Protein AF-A0A1X7VJE7-F1 (afdb_monomer)

Radius of gyration: 85.19 Å; Cα contacts (8 Å, |Δi|>4): 48; chains: 1; bounding box: 161×95×276 Å

Mean predicted aligned error: 22.52 Å

pLDDT: mean 72.61, std 25.45, range [28.7, 98.56]

Sequence (414 aa):
MAECKDGSSAASTLEGFEVLNGPSSDNSKSFMKQMRDFEKTFKDLREENGELKSLMKSKEAIANELSTRLEGKERELERKDIQLKEKCEEMMKKDREIEQLRETIDQQDIQLRKTTLECLESSNLMNSKQRKIEELKETKELMEGEIIKVTKEKSELTSELVEAKYKIIELTEQISSLIIETLLLKMDDLKIEKEALETKYKEASSEKEKLKNEYEELHTTSKEWKTQYETAKELFGKMAITEKKDSGPKSPSREESSHHYYTPHAGIPEQNRKATKRSSDLASNHSTNDETTTNPSQGHGSGSQHGSGPQHGSEPRHGSEPRHGSGRQRKSSGEIPENVLIRGIDTEIQHYADEVRKMSRNPETAEVIFTEDNENDDRPYDPNLVCPKCGKQYRVGEIQKLRRHINEFCTGIR

Foldseek 3Di:
DDDDDDDDDDDDDPPDDDDDDDDDPVVVVVVVVVVVVVVVVVVVVVVVVVVVVVVVVVVVVVVVVVVVVVVVVVVVVVVVVVVVVVVVVVVVVVVVVVVVVVVVVVVVVVVVVVVVVVVVVVVVVVVVVVVVVVVVVVVVVVVVVVVVVVVVVVVVVVVVVVVVVVVVVVVVVVVVVVVVVVVVVVVVVVVVVVVVVVVVVVVVVVVVVVVVVVVVVVVVVVVVVVVVVVVVVVVVVVVDDDDDDDDDDDDDDDDDDDDDDDDDDDDDDDDDDDDDDDDDDDDDDDDDDDDDDDDDDDDDDDDDDDDDDDDDDDDDDDDDDDDDDDDDDDDDDDDDPVVVVVVVVVVVVVVVVVVVVVVPDDPPDDPPPPDPDDPPPPADWDPVLAQPQDRDTDGPPCNVVSVCCNPPPRPRDD

Organism: Amphimedon queenslandica (NCBI:txid400682)

Solvent-accessible surface area (backbone atoms only — not comparable to full-atom values): 26383 Å² total; per-residue (Å²): 142,80,89,86,77,90,84,80,88,80,92,79,84,86,76,86,84,80,92,75,79,79,86,54,83,68,59,53,58,52,52,60,46,53,51,50,54,48,52,47,52,56,48,51,54,52,49,52,51,52,49,51,53,51,51,48,53,51,51,49,52,52,50,53,53,52,48,57,52,45,58,51,49,51,57,50,50,51,55,50,51,52,55,48,50,54,51,51,54,53,47,60,49,50,54,52,53,51,49,56,50,49,55,51,50,54,54,49,52,53,51,52,54,50,54,51,49,56,51,51,54,52,49,53,52,49,54,53,50,52,52,53,51,49,57,54,47,55,53,46,56,50,52,55,51,50,50,54,50,55,53,48,53,52,53,52,55,52,49,52,53,51,53,53,50,53,53,51,50,54,52,51,52,54,52,52,52,52,51,53,52,54,51,51,55,52,50,52,54,52,48,52,52,48,54,58,48,53,50,53,49,53,51,53,52,51,52,51,51,49,54,49,50,53,49,51,52,53,50,50,53,48,48,48,50,50,50,52,47,52,51,51,49,52,52,46,55,71,75,49,75,84,83,80,85,88,84,86,87,88,87,85,83,90,80,86,90,78,88,79,90,87,85,86,86,90,85,90,89,82,84,88,78,90,86,87,83,88,86,90,85,87,81,87,83,87,81,90,86,85,88,81,90,86,88,90,84,89,80,89,78,90,81,86,85,90,87,84,87,84,90,86,84,82,86,85,89,85,85,84,82,84,85,79,85,76,93,75,83,93,71,77,94,72,89,76,62,65,78,60,57,54,55,51,50,55,53,49,53,50,48,54,53,49,49,52,54,57,71,69,55,62,89,83,69,72,83,78,78,76,73,81,89,64,94,84,65,84,61,60,71,32,91,84,44,48,40,90,60,51,65,54,72,34,38,69,86,38,64,64,58,53,52,49,33,68,75,76,67,58,83,60,63,120

Secondary structure (DSSP, 8-state):
------------------------HHHHHHHHHHHHHHHHHHHHHHHHHHHHHHHHHHHHHHHHHHHHHHHHHHHHHHHHHHHHHHHHHHHHHHHHHHHHHHHHHHHHHHHHHHHHHHHHHHHHHHHHHHHHHHHHHHHHHHHHHHHHHHHHHHHHHHHHHHHHHHHHHHHHHHHHHHHHHHHHHHHHHHHHHHHHHHHHHHHHHHHHHHHHHHHHHHHHHHHHHHHHHHHHHHHHHHHS-S--------------------------------------------------------------------------------------------PPPHHHHHHHHHHHHHHHHHHHHHHT--TT-------S--S---PPEEEEEE-TTT--EEETTTHHHHHHIIIII-----

Structure (mmCIF, N/CA/C/O backbone):
data_AF-A0A1X7VJE7-F1
#
_entry.id   AF-A0A1X7VJE7-F1
#
loop_
_atom_site.group_PDB
_atom_site.id
_atom_site.type_symbol
_atom_site.label_atom_id
_atom_site.label_alt_id
_atom_site.label_comp_id
_atom_site.label_asym_id
_atom_site.label_entity_id
_atom_site.label_seq_id
_atom_site.pdbx_PDB_ins_code
_atom_site.Cartn_x
_atom_site.Cartn_y
_atom_site.Cartn_z
_atom_site.occupancy
_atom_site.B_iso_or_equiv
_atom_site.auth_seq_id
_atom_site.auth_comp_id
_atom_site.auth_asym_id
_atom_site.auth_atom_id
_atom_site.pdbx_PDB_model_num
ATOM 1 N N . MET A 1 1 ? 67.843 -3.110 -65.429 1.00 41.50 1 MET A N 1
ATOM 2 C CA . MET A 1 1 ? 69.098 -3.139 -66.208 1.00 41.50 1 MET A CA 1
ATOM 3 C C . MET A 1 1 ? 69.439 -4.592 -66.473 1.00 41.50 1 MET A C 1
ATOM 5 O O . MET A 1 1 ? 69.640 -5.322 -65.515 1.00 41.50 1 MET A O 1
ATOM 9 N N . ALA A 1 2 ? 69.432 -5.010 -67.735 1.00 40.59 2 ALA A N 1
ATOM 10 C CA . ALA A 1 2 ? 69.910 -6.318 -68.167 1.00 40.59 2 ALA A CA 1
ATOM 11 C C . ALA A 1 2 ? 70.838 -6.076 -69.361 1.00 40.59 2 ALA A C 1
ATOM 13 O O . ALA A 1 2 ? 70.482 -5.316 -70.262 1.00 40.59 2 ALA A O 1
ATOM 14 N N . GLU A 1 3 ? 72.037 -6.648 -69.323 1.00 44.53 3 GLU A N 1
ATOM 15 C CA . GLU A 1 3 ? 72.995 -6.550 -70.421 1.00 44.53 3 GLU A CA 1
ATOM 16 C C . GLU A 1 3 ? 72.522 -7.426 -71.587 1.00 44.53 3 GLU A C 1
ATOM 18 O O . GLU A 1 3 ? 72.357 -8.633 -71.420 1.00 44.53 3 GLU A O 1
ATOM 23 N N . CYS A 1 4 ? 72.358 -6.844 -72.776 1.00 39.88 4 CYS A N 1
ATOM 24 C CA . CYS A 1 4 ? 72.288 -7.618 -74.014 1.00 39.88 4 CYS A CA 1
ATOM 25 C C . CYS A 1 4 ? 73.658 -7.577 -74.693 1.00 39.88 4 CYS A C 1
ATOM 27 O O . CYS A 1 4 ? 74.046 -6.560 -75.270 1.00 39.88 4 CYS A O 1
ATOM 29 N N . LYS A 1 5 ? 74.381 -8.693 -74.598 1.00 44.84 5 LYS A N 1
ATOM 30 C CA . LYS A 1 5 ? 75.552 -9.004 -75.422 1.00 44.84 5 LYS A CA 1
ATOM 31 C C . LYS A 1 5 ? 75.137 -9.818 -76.658 1.00 44.84 5 LYS A C 1
ATOM 33 O O . LYS A 1 5 ? 74.079 -10.439 -76.665 1.00 44.84 5 LYS A O 1
ATOM 38 N N . ASP A 1 6 ? 76.066 -9.858 -77.613 1.00 38.97 6 ASP A N 1
ATOM 39 C CA . ASP A 1 6 ? 76.269 -10.880 -78.655 1.00 38.97 6 ASP A CA 1
ATOM 40 C C . ASP A 1 6 ? 75.430 -10.866 -79.955 1.00 38.97 6 ASP A C 1
ATOM 42 O O . ASP A 1 6 ? 74.244 -10.551 -79.985 1.00 38.97 6 ASP A O 1
ATOM 46 N N . GLY A 1 7 ? 76.116 -11.247 -81.051 1.00 40.19 7 GLY A N 1
ATOM 47 C CA . GLY A 1 7 ? 75.630 -11.309 -82.445 1.00 40.19 7 GLY A CA 1
ATOM 48 C C . GLY A 1 7 ? 76.268 -10.239 -83.352 1.00 40.19 7 GLY A C 1
ATOM 49 O O . GLY A 1 7 ? 75.664 -9.197 -83.562 1.00 40.19 7 GLY A O 1
ATOM 50 N N . SER A 1 8 ? 77.523 -10.314 -83.821 1.00 41.41 8 SER A N 1
ATOM 51 C CA . SER A 1 8 ? 78.321 -11.415 -84.410 1.00 41.41 8 SER A CA 1
ATOM 52 C C . SER A 1 8 ? 77.947 -11.789 -85.860 1.00 41.41 8 SER A C 1
ATOM 54 O O . SER A 1 8 ? 76.781 -12.043 -86.143 1.00 41.41 8 SER A O 1
ATOM 56 N N . SER A 1 9 ? 78.976 -11.901 -86.723 1.00 39.69 9 SER A N 1
ATOM 57 C CA . SER A 1 9 ? 78.961 -12.280 -88.162 1.00 39.69 9 SER A CA 1
ATOM 58 C C . SER A 1 9 ? 78.301 -11.275 -89.136 1.00 39.69 9 SER A C 1
ATOM 60 O O . SER A 1 9 ? 77.314 -10.640 -88.795 1.00 39.69 9 SER A O 1
ATOM 62 N N . ALA A 1 10 ? 78.761 -11.056 -90.377 1.00 39.91 10 ALA A N 1
ATOM 63 C CA . ALA A 1 10 ? 79.901 -11.577 -91.155 1.00 39.91 10 ALA A CA 1
ATOM 64 C C . ALA A 1 10 ? 80.463 -10.429 -92.039 1.00 39.91 10 ALA A C 1
ATOM 66 O O . ALA A 1 10 ? 79.707 -9.598 -92.529 1.00 39.91 10 ALA A O 1
ATOM 67 N N . ALA A 1 11 ? 81.777 -10.211 -92.117 1.00 36.31 11 ALA A N 1
ATOM 68 C CA . ALA A 1 11 ? 82.675 -10.723 -93.163 1.00 36.31 11 ALA A CA 1
ATOM 69 C C . ALA A 1 11 ? 82.199 -10.558 -94.626 1.00 36.31 11 ALA A C 1
ATOM 71 O O . ALA A 1 11 ? 81.349 -11.307 -95.101 1.00 36.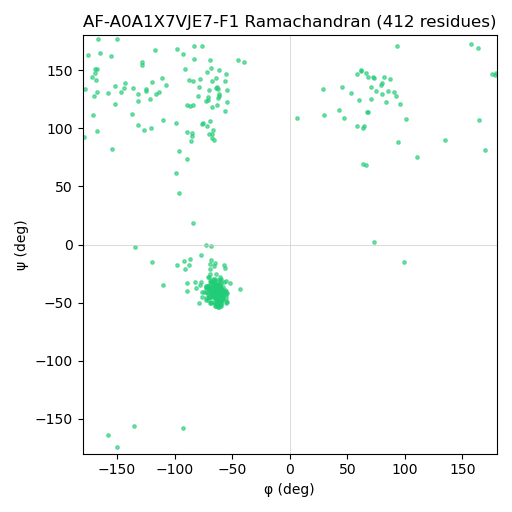31 11 ALA A O 1
ATOM 72 N N . SER A 1 12 ? 82.864 -9.659 -95.363 1.00 43.81 12 SER A N 1
ATOM 73 C CA . SER A 1 12 ? 83.202 -9.822 -96.790 1.00 43.81 12 SER A CA 1
ATOM 74 C C . SER A 1 12 ? 84.214 -8.757 -97.224 1.00 43.81 12 SER A C 1
ATOM 76 O O . SER A 1 12 ? 83.863 -7.618 -97.526 1.00 43.81 12 SER A O 1
ATOM 78 N N . THR A 1 13 ? 85.489 -9.139 -97.240 1.00 42.88 13 THR A N 1
ATOM 79 C CA . THR A 1 13 ? 86.554 -8.432 -97.957 1.00 42.88 13 THR A CA 1
ATOM 80 C C . THR A 1 13 ? 86.240 -8.488 -99.451 1.00 42.88 13 THR A C 1
ATOM 82 O O . THR A 1 13 ? 86.160 -9.580 -100.008 1.00 42.88 13 THR A O 1
ATOM 85 N N . LEU A 1 14 ? 86.073 -7.340 -100.113 1.00 39.81 14 LEU A N 1
ATOM 86 C CA . LEU A 1 14 ? 85.922 -7.298 -101.570 1.00 39.81 14 LEU A CA 1
ATOM 87 C C . LEU A 1 14 ? 87.302 -7.174 -102.236 1.00 39.81 14 LEU A C 1
ATOM 89 O O . LEU A 1 14 ? 87.691 -6.110 -102.715 1.00 39.81 14 LEU A O 1
ATOM 93 N N . GLU A 1 15 ? 88.057 -8.271 -102.225 1.00 42.62 15 GLU A N 1
ATOM 94 C CA . GLU A 1 15 ? 89.172 -8.450 -103.158 1.00 42.62 15 GLU A CA 1
ATOM 95 C C . GLU A 1 15 ? 88.628 -8.707 -104.573 1.00 42.62 15 GLU A C 1
ATOM 97 O O . GLU A 1 15 ? 87.584 -9.334 -104.740 1.00 42.62 15 GLU A O 1
ATOM 102 N N . GLY A 1 16 ? 89.367 -8.264 -105.594 1.00 45.41 16 GLY A N 1
ATOM 103 C CA . GLY A 1 16 ? 89.101 -8.621 -106.989 1.00 45.41 16 GLY A CA 1
ATOM 104 C C . GLY A 1 16 ? 88.238 -7.627 -107.770 1.00 45.41 16 GLY A C 1
ATOM 105 O O . GLY A 1 16 ? 87.036 -7.812 -107.937 1.00 45.41 16 GLY A O 1
ATOM 106 N N . PHE A 1 17 ? 88.892 -6.639 -108.385 1.00 36.91 17 PHE A N 1
ATOM 107 C CA . PHE A 1 17 ? 88.433 -6.125 -109.676 1.00 36.91 17 PHE A CA 1
ATOM 108 C C . PHE A 1 17 ? 89.601 -6.174 -110.661 1.00 36.91 17 PHE A C 1
ATOM 110 O O . PHE A 1 17 ? 90.509 -5.344 -110.625 1.00 36.91 17 PHE A O 1
ATOM 117 N N . GLU A 1 18 ? 89.616 -7.220 -111.487 1.00 44.72 18 GLU A N 1
ATOM 118 C CA . GLU A 1 18 ? 90.667 -7.450 -112.473 1.00 44.72 18 GLU A CA 1
ATOM 119 C C . GLU A 1 18 ? 90.636 -6.394 -113.583 1.00 44.72 18 GLU A C 1
ATOM 121 O O . GLU A 1 18 ? 89.583 -5.997 -114.088 1.00 44.72 18 GLU A O 1
ATOM 126 N N . VAL A 1 19 ? 91.825 -5.970 -114.008 1.00 47.19 19 VAL A N 1
ATOM 127 C CA . VAL A 1 19 ? 92.002 -5.114 -115.182 1.00 47.19 19 VAL A CA 1
ATOM 128 C C . VAL A 1 19 ? 91.812 -5.965 -116.438 1.00 47.19 19 VAL A C 1
ATOM 130 O O . VAL A 1 19 ? 92.712 -6.707 -116.827 1.00 47.19 19 VAL A O 1
ATOM 133 N N . LEU A 1 20 ? 90.662 -5.831 -117.105 1.00 41.66 20 LEU A N 1
ATOM 134 C CA . LEU A 1 20 ? 90.395 -6.482 -118.392 1.00 41.66 20 LEU A CA 1
ATOM 135 C C . LEU A 1 20 ? 90.087 -5.474 -119.509 1.00 41.66 20 LEU A C 1
ATOM 137 O O . LEU A 1 20 ? 88.980 -4.966 -119.650 1.00 41.66 20 LEU A O 1
ATOM 141 N N . ASN A 1 21 ? 91.125 -5.234 -120.313 1.00 41.53 21 ASN A N 1
ATOM 142 C CA . ASN A 1 21 ? 91.129 -5.009 -121.762 1.00 41.53 21 ASN A CA 1
ATOM 143 C C . ASN A 1 21 ? 89.899 -4.360 -122.439 1.00 41.53 21 ASN A C 1
ATOM 145 O O . ASN A 1 21 ? 88.896 -5.016 -122.699 1.00 41.53 21 ASN A O 1
ATOM 149 N N . GLY A 1 22 ? 90.107 -3.128 -122.925 1.00 38.72 22 GLY A N 1
ATOM 150 C CA . GLY A 1 22 ? 89.703 -2.675 -124.269 1.00 38.72 22 GLY A CA 1
ATOM 151 C C . GLY A 1 22 ? 88.212 -2.750 -124.651 1.00 38.72 22 GLY A C 1
ATOM 152 O O . GLY A 1 22 ? 87.744 -3.805 -125.081 1.00 38.72 22 GLY A O 1
ATOM 153 N N . PRO A 1 23 ? 87.462 -1.630 -124.636 1.00 41.34 23 PRO A N 1
ATOM 154 C CA . PRO A 1 23 ? 86.051 -1.643 -125.008 1.00 41.34 23 PRO A CA 1
ATOM 155 C C . PRO A 1 23 ? 85.851 -1.842 -126.519 1.00 41.34 23 PRO A C 1
ATOM 157 O O . PRO A 1 23 ? 85.924 -0.902 -127.310 1.00 41.34 23 PRO A O 1
ATOM 160 N N . SER A 1 24 ? 85.493 -3.067 -126.906 1.00 47.44 24 SER A N 1
ATOM 161 C CA . SER A 1 24 ? 84.723 -3.301 -128.131 1.00 47.44 24 SER A CA 1
ATOM 162 C C . SER A 1 24 ? 83.335 -2.651 -128.008 1.00 47.44 24 SER A C 1
ATOM 164 O O . SER A 1 24 ? 82.727 -2.654 -126.932 1.00 47.44 24 SER A O 1
ATOM 166 N N . SER A 1 25 ? 82.846 -2.098 -129.123 1.00 51.94 25 SER A N 1
ATOM 167 C CA . SER A 1 25 ? 81.681 -1.200 -129.254 1.00 51.94 25 SER A CA 1
ATOM 168 C C . SER A 1 25 ? 80.432 -1.597 -128.445 1.00 51.94 25 SER A C 1
ATOM 170 O O . SER A 1 25 ? 79.762 -0.736 -127.869 1.00 51.94 25 SER A O 1
ATOM 172 N N . ASP A 1 26 ? 80.121 -2.893 -128.350 1.00 54.31 26 ASP A N 1
ATOM 173 C CA . ASP A 1 26 ? 78.870 -3.358 -127.740 1.00 54.31 26 ASP A CA 1
ATOM 174 C C . ASP A 1 26 ? 78.954 -3.647 -126.230 1.00 54.31 26 ASP A C 1
ATOM 176 O O . ASP A 1 26 ? 77.937 -3.535 -125.539 1.00 54.31 26 ASP A O 1
ATOM 180 N N . ASN A 1 27 ? 80.147 -3.875 -125.663 1.00 54.88 27 ASN A N 1
ATOM 181 C CA . ASN A 1 27 ? 80.302 -4.028 -124.205 1.00 54.88 27 ASN A CA 1
ATOM 182 C C . ASN A 1 27 ? 80.054 -2.708 -123.456 1.00 54.88 27 ASN A C 1
ATOM 184 O O . ASN A 1 27 ? 79.511 -2.716 -122.350 1.00 54.88 27 ASN A O 1
ATOM 188 N N . SER A 1 28 ? 80.371 -1.569 -124.081 1.00 58.84 28 SER A N 1
ATOM 189 C CA . SER A 1 28 ? 80.120 -0.236 -123.513 1.00 58.84 28 SER A CA 1
ATOM 190 C C . SER A 1 28 ? 78.627 0.008 -123.238 1.00 58.84 28 SER A C 1
ATOM 192 O O . SER A 1 28 ? 78.263 0.557 -122.199 1.00 58.84 28 SER A O 1
ATOM 194 N N . LYS A 1 29 ? 77.728 -0.486 -124.104 1.00 64.44 29 LYS A N 1
ATOM 195 C CA . LYS A 1 29 ? 76.270 -0.376 -123.901 1.00 64.44 29 LYS A CA 1
ATOM 196 C C . LYS A 1 29 ? 75.786 -1.196 -122.702 1.00 64.44 29 LYS A C 1
ATOM 198 O O . LYS A 1 29 ? 74.908 -0.729 -121.978 1.00 64.44 29 LYS A O 1
ATOM 203 N N . SER A 1 30 ? 76.360 -2.384 -122.488 1.00 72.38 30 SER A N 1
ATOM 204 C CA . SER A 1 30 ? 76.055 -3.239 -121.333 1.00 72.38 30 SER A CA 1
ATOM 205 C C . SER A 1 30 ? 76.516 -2.582 -120.030 1.00 72.38 30 SER A C 1
ATOM 207 O O . SER A 1 30 ? 75.711 -2.382 -119.122 1.00 72.38 30 SER A O 1
ATOM 209 N N . PHE A 1 31 ? 77.767 -2.115 -119.987 1.00 73.50 31 PHE A N 1
ATOM 210 C CA . PHE A 1 31 ? 78.325 -1.394 -118.840 1.00 73.50 31 PHE A CA 1
ATOM 211 C C . PHE A 1 31 ? 77.532 -0.117 -118.512 1.00 73.50 31 PHE A C 1
ATOM 213 O O . PHE A 1 31 ? 77.138 0.096 -117.370 1.00 73.50 31 PHE A O 1
ATOM 220 N N . MET A 1 32 ? 77.185 0.696 -119.516 1.00 76.25 32 MET A N 1
ATOM 221 C CA . MET A 1 32 ? 76.358 1.898 -119.328 1.00 76.25 32 MET A CA 1
ATOM 222 C C . MET A 1 32 ? 74.894 1.592 -118.975 1.00 76.25 32 MET A C 1
ATOM 224 O O . MET A 1 32 ? 74.175 2.483 -118.520 1.00 76.25 32 MET A O 1
ATOM 228 N N . LYS A 1 33 ? 74.403 0.368 -119.196 1.00 79.69 33 LYS A N 1
ATOM 229 C CA . LYS A 1 33 ? 73.119 -0.083 -118.644 1.00 79.69 33 LYS A CA 1
ATOM 230 C C . LYS A 1 33 ? 73.293 -0.465 -117.173 1.00 79.69 33 LYS A C 1
ATOM 232 O O . LYS A 1 33 ? 72.598 0.096 -116.338 1.00 79.69 33 LYS A O 1
ATOM 237 N N . GLN A 1 34 ? 74.282 -1.300 -116.860 1.00 80.00 34 GLN A N 1
ATOM 238 C CA . GLN A 1 34 ? 74.600 -1.727 -115.497 1.00 80.00 34 GLN A CA 1
ATOM 239 C C . GLN A 1 34 ? 74.885 -0.539 -114.562 1.00 80.00 34 GLN A C 1
ATOM 241 O O . GLN A 1 34 ? 74.380 -0.515 -113.447 1.00 80.00 34 GLN A O 1
ATOM 246 N N . MET A 1 35 ? 75.610 0.485 -115.024 1.00 81.19 35 MET A N 1
ATOM 247 C CA . MET A 1 35 ? 75.842 1.722 -114.267 1.00 81.19 35 MET A CA 1
ATOM 248 C C . MET A 1 35 ? 74.557 2.516 -114.006 1.00 81.19 35 MET A C 1
ATOM 250 O O . MET A 1 35 ? 74.411 3.065 -112.921 1.00 81.19 35 MET A O 1
ATOM 254 N N . ARG A 1 36 ? 73.603 2.549 -114.949 1.00 82.94 36 ARG A N 1
ATOM 255 C CA . ARG A 1 36 ? 72.288 3.186 -114.737 1.00 82.94 36 ARG A CA 1
ATOM 256 C C . ARG A 1 36 ? 71.390 2.370 -113.812 1.00 82.94 36 ARG A C 1
ATOM 258 O O . ARG A 1 36 ? 70.670 2.954 -113.010 1.00 82.94 36 ARG A O 1
ATOM 265 N N . ASP A 1 37 ? 71.457 1.044 -113.892 1.00 81.94 37 ASP A N 1
ATOM 266 C CA . ASP A 1 37 ? 70.747 0.149 -112.978 1.00 81.94 37 ASP A CA 1
ATOM 267 C C . ASP A 1 37 ? 71.321 0.277 -111.547 1.00 81.94 37 ASP A C 1
ATOM 269 O O . ASP A 1 37 ? 70.551 0.381 -110.595 1.00 81.94 37 ASP A O 1
ATOM 273 N N . PHE A 1 38 ? 72.648 0.396 -111.386 1.00 85.06 38 PHE A N 1
ATOM 274 C CA . PHE A 1 38 ? 73.303 0.731 -110.110 1.00 85.06 38 PHE A CA 1
ATOM 275 C C . PHE A 1 38 ? 72.950 2.134 -109.603 1.00 85.06 38 PHE A C 1
ATOM 277 O O . PHE A 1 38 ? 72.642 2.305 -108.429 1.00 85.06 38 PHE A O 1
ATOM 284 N N . GLU A 1 39 ? 72.993 3.156 -110.457 1.00 84.38 39 GLU A N 1
ATOM 285 C CA . GLU A 1 39 ? 72.634 4.527 -110.075 1.00 84.38 39 GLU A CA 1
ATOM 286 C C . GLU A 1 39 ? 71.170 4.607 -109.620 1.00 84.38 39 GLU A C 1
ATOM 288 O O . GLU A 1 39 ? 70.861 5.284 -108.636 1.00 84.38 39 GLU A O 1
ATOM 293 N N . LYS A 1 40 ? 70.285 3.843 -110.273 1.00 89.56 40 LYS A N 1
ATOM 294 C CA . LYS A 1 40 ? 68.903 3.664 -109.839 1.00 89.56 40 LYS A CA 1
ATOM 295 C C . LYS A 1 40 ? 68.830 2.986 -108.468 1.00 89.56 40 LYS A C 1
ATOM 297 O O . LYS A 1 40 ? 68.240 3.573 -107.571 1.00 89.56 40 LYS A O 1
ATOM 302 N N . THR A 1 41 ? 69.468 1.832 -108.248 1.00 87.56 41 THR A N 1
ATOM 303 C CA . THR A 1 41 ? 69.413 1.167 -106.928 1.00 87.56 41 THR A CA 1
ATOM 304 C C . THR A 1 41 ? 70.031 2.011 -105.811 1.00 87.56 41 THR A C 1
ATOM 306 O O . THR A 1 41 ? 69.502 2.024 -104.706 1.00 87.56 41 THR A O 1
ATOM 309 N N . PHE A 1 42 ? 71.083 2.792 -106.078 1.00 87.06 42 PHE A N 1
ATOM 310 C CA . PHE A 1 42 ? 71.628 3.760 -105.115 1.00 87.06 42 PHE A CA 1
ATOM 311 C C . PHE A 1 42 ? 70.674 4.919 -104.806 1.00 87.06 42 PHE A C 1
ATOM 313 O O . PHE A 1 42 ? 70.705 5.458 -103.695 1.00 87.06 42 PHE A O 1
ATOM 320 N N . LYS A 1 43 ? 69.855 5.334 -105.777 1.00 88.12 43 LYS A N 1
ATOM 321 C CA . LYS A 1 43 ? 68.817 6.347 -105.578 1.00 88.12 43 LYS A CA 1
ATOM 322 C C . LYS A 1 43 ? 67.656 5.776 -104.765 1.00 88.12 43 LYS A C 1
ATOM 324 O O . LYS A 1 43 ? 67.296 6.387 -103.762 1.00 88.12 43 LYS A O 1
ATOM 329 N N . ASP A 1 44 ? 67.170 4.596 -105.138 1.00 89.31 44 ASP A N 1
ATOM 330 C CA . ASP A 1 44 ? 66.092 3.878 -104.455 1.00 89.31 44 ASP A CA 1
ATOM 331 C C . ASP A 1 44 ? 66.494 3.599 -102.983 1.00 89.31 44 ASP A C 1
ATOM 333 O O . ASP A 1 44 ? 65.795 4.016 -102.064 1.00 89.31 44 ASP A O 1
ATOM 337 N N . LEU A 1 45 ? 67.704 3.078 -102.722 1.00 89.81 45 LEU A N 1
ATOM 338 C CA . LEU A 1 45 ? 68.253 2.891 -101.361 1.00 89.81 45 LEU A CA 1
ATOM 339 C C . LEU A 1 45 ? 68.408 4.201 -100.563 1.00 89.81 45 LEU A C 1
ATOM 341 O O . LEU A 1 45 ? 68.337 4.202 -99.331 1.00 89.81 45 LEU A O 1
ATOM 345 N N . ARG A 1 46 ? 68.667 5.334 -101.230 1.00 87.31 46 ARG A N 1
ATOM 346 C CA . ARG A 1 46 ? 68.739 6.649 -100.566 1.00 87.31 46 ARG A CA 1
ATOM 347 C C . ARG A 1 46 ? 67.347 7.130 -100.157 1.00 87.31 46 ARG A C 1
ATOM 349 O O . ARG A 1 46 ? 67.221 7.743 -99.096 1.00 87.31 46 ARG A O 1
ATOM 356 N N . GLU A 1 47 ? 66.343 6.859 -100.983 1.00 90.81 47 GLU A N 1
ATOM 357 C CA . GLU A 1 47 ? 64.935 7.162 -100.733 1.00 90.81 47 GLU A CA 1
ATOM 358 C C . GLU A 1 47 ? 64.393 6.283 -99.595 1.00 90.81 47 GLU A C 1
ATOM 360 O O . GLU A 1 47 ? 63.961 6.829 -98.580 1.00 90.81 47 GLU A O 1
ATOM 365 N N . GLU A 1 48 ? 64.605 4.962 -99.649 1.00 90.31 48 GLU A N 1
ATOM 366 C CA . GLU A 1 48 ? 64.305 4.012 -98.562 1.00 90.31 48 GLU A CA 1
ATOM 367 C C . GLU A 1 48 ? 64.973 4.406 -97.231 1.00 90.31 48 GLU A C 1
ATOM 369 O O . GLU A 1 48 ? 64.352 4.362 -96.172 1.00 90.31 48 GLU A O 1
ATOM 374 N N . ASN A 1 49 ? 66.233 4.859 -97.241 1.00 91.38 49 ASN A N 1
ATOM 375 C CA . ASN A 1 49 ? 66.911 5.358 -96.034 1.00 91.38 49 ASN A CA 1
ATOM 376 C C . ASN A 1 49 ? 66.285 6.676 -95.516 1.00 91.38 49 ASN A C 1
ATOM 378 O O . ASN A 1 49 ? 66.253 6.933 -94.309 1.00 91.38 49 ASN A O 1
ATOM 382 N N . GLY A 1 50 ? 65.745 7.511 -96.408 1.00 93.12 50 GLY A N 1
ATOM 383 C CA . GLY A 1 50 ? 64.938 8.682 -96.053 1.00 93.12 50 GLY A CA 1
ATOM 384 C C . GLY A 1 50 ? 63.608 8.302 -95.393 1.00 93.12 50 GLY A C 1
ATOM 385 O O . GLY A 1 50 ? 63.247 8.869 -94.354 1.00 93.12 50 GLY A O 1
ATOM 386 N N . GLU A 1 51 ? 62.918 7.299 -95.936 1.00 94.06 51 GLU A N 1
ATOM 387 C CA . GLU A 1 51 ? 61.699 6.727 -95.356 1.00 94.06 51 GLU A CA 1
ATOM 388 C C . GLU A 1 51 ? 61.975 6.076 -93.998 1.00 94.06 51 GLU A C 1
ATOM 390 O O . GLU A 1 51 ? 61.295 6.391 -93.024 1.00 94.06 51 GLU A O 1
ATOM 395 N N . LEU A 1 52 ? 63.025 5.258 -93.876 1.00 93.50 52 LEU A N 1
ATOM 396 C CA . LEU A 1 52 ? 63.433 4.616 -92.622 1.00 93.50 52 LEU A CA 1
ATOM 397 C C . LEU A 1 52 ? 63.773 5.635 -91.529 1.00 93.50 52 LEU A C 1
ATOM 399 O O . LEU A 1 52 ? 63.373 5.451 -90.380 1.00 93.50 52 LEU A O 1
ATOM 403 N N . LYS A 1 53 ? 64.447 6.744 -91.863 1.00 93.31 53 LYS A N 1
ATOM 404 C CA . LYS A 1 53 ? 64.682 7.855 -90.920 1.00 93.31 53 LYS A CA 1
ATOM 405 C C . LYS A 1 53 ? 63.387 8.552 -90.505 1.00 93.31 53 LYS A C 1
ATOM 407 O O . LYS A 1 53 ? 63.254 8.952 -89.350 1.00 93.31 53 LYS A O 1
ATOM 412 N N . SER A 1 54 ? 62.435 8.690 -91.422 1.00 94.25 54 SER A N 1
ATOM 413 C CA . SER A 1 54 ? 61.125 9.290 -91.141 1.00 94.25 54 SER A CA 1
ATOM 414 C C . SER A 1 54 ? 60.268 8.372 -90.259 1.00 94.25 54 SER A C 1
ATOM 416 O O . SER A 1 54 ? 59.685 8.821 -89.273 1.00 94.25 54 SER A O 1
ATOM 418 N N . LEU A 1 55 ? 60.287 7.065 -90.534 1.00 95.00 55 LEU A N 1
ATOM 419 C CA . LEU A 1 55 ? 59.659 6.018 -89.733 1.00 95.00 55 LEU A CA 1
ATOM 420 C C . LEU A 1 55 ? 60.285 5.912 -88.336 1.00 95.00 55 LEU A C 1
ATOM 422 O O . LEU A 1 55 ? 59.561 5.753 -87.357 1.00 95.00 55 LEU A O 1
ATOM 426 N N . MET A 1 56 ? 61.612 6.026 -88.225 1.00 94.94 56 MET A N 1
ATOM 427 C CA . MET A 1 56 ? 62.326 6.042 -86.944 1.00 94.94 56 MET A CA 1
ATOM 428 C C . MET A 1 56 ? 61.870 7.222 -86.078 1.00 94.94 56 MET A C 1
ATOM 430 O O . MET A 1 56 ? 61.444 7.002 -84.949 1.00 94.94 56 MET A O 1
ATOM 434 N N . LYS A 1 57 ? 61.843 8.443 -86.634 1.00 95.06 57 LYS A N 1
ATOM 435 C CA . LYS A 1 57 ? 61.320 9.638 -85.945 1.00 95.06 57 LYS A CA 1
ATOM 436 C C . LYS A 1 57 ? 59.847 9.503 -85.553 1.00 95.06 57 LYS A C 1
ATOM 438 O O . LYS A 1 57 ? 59.460 9.931 -84.473 1.00 95.06 57 LYS A O 1
ATOM 443 N N . SER A 1 58 ? 59.021 8.897 -86.409 1.00 95.69 58 SER A N 1
ATOM 444 C CA . SER A 1 58 ? 57.611 8.631 -86.096 1.00 95.69 58 SER A CA 1
ATOM 445 C C . SER A 1 58 ? 57.466 7.646 -84.929 1.00 95.69 58 SER A C 1
ATOM 447 O O . SER A 1 58 ? 56.710 7.914 -83.998 1.00 95.69 58 SER A O 1
ATOM 449 N N . LYS A 1 59 ? 58.236 6.550 -84.920 1.00 95.75 59 LYS A N 1
ATOM 450 C CA . LYS A 1 59 ? 58.264 5.585 -83.808 1.00 95.75 59 LYS A CA 1
ATOM 451 C C . LYS A 1 59 ? 58.790 6.202 -82.511 1.00 95.75 59 LYS A C 1
ATOM 453 O O . LYS A 1 59 ? 58.243 5.910 -81.455 1.00 95.75 59 LYS A O 1
ATOM 458 N N . GLU A 1 60 ? 59.803 7.061 -82.586 1.00 95.88 60 GLU A N 1
ATOM 459 C CA . GLU A 1 60 ? 60.343 7.809 -81.445 1.00 95.88 60 GLU A CA 1
ATOM 460 C C . GLU A 1 60 ? 59.300 8.777 -80.860 1.00 95.88 60 GLU A C 1
ATOM 462 O O . GLU A 1 60 ? 59.067 8.777 -79.652 1.00 95.88 60 GLU A O 1
ATOM 467 N N . ALA A 1 61 ? 58.590 9.530 -81.707 1.00 95.62 61 ALA A N 1
ATOM 468 C CA . ALA A 1 61 ? 57.492 10.395 -81.275 1.00 95.62 61 ALA A CA 1
ATOM 469 C C . ALA A 1 61 ? 56.362 9.602 -80.590 1.00 95.62 61 ALA A C 1
ATOM 471 O O . ALA A 1 61 ? 55.925 9.980 -79.505 1.00 95.62 61 ALA A O 1
ATOM 472 N N . ILE A 1 62 ? 55.948 8.468 -81.171 1.00 95.94 62 ILE A N 1
ATOM 473 C CA . ILE A 1 62 ? 54.941 7.568 -80.582 1.00 95.94 62 ILE A CA 1
ATOM 474 C C . ILE A 1 62 ? 55.433 6.983 -79.248 1.00 95.94 62 ILE A C 1
ATOM 476 O O . ILE A 1 62 ? 54.659 6.893 -78.298 1.00 95.94 62 ILE A O 1
ATOM 480 N N . ALA A 1 63 ? 56.709 6.603 -79.137 1.00 95.56 63 ALA A N 1
ATOM 481 C CA . ALA A 1 63 ? 57.279 6.092 -77.891 1.00 95.56 63 ALA A CA 1
ATOM 482 C C . ALA A 1 63 ? 57.263 7.156 -76.777 1.00 95.56 63 ALA A C 1
ATOM 484 O O . ALA A 1 63 ? 56.859 6.857 -75.654 1.00 95.56 63 ALA A O 1
ATOM 485 N N . ASN A 1 64 ? 57.614 8.403 -77.101 1.00 95.69 64 ASN A N 1
ATOM 486 C CA . ASN A 1 64 ? 57.571 9.528 -76.164 1.00 95.69 64 ASN A CA 1
ATOM 487 C C . ASN A 1 64 ? 56.127 9.880 -75.742 1.00 95.69 64 ASN A C 1
ATOM 489 O O . ASN A 1 64 ? 55.863 10.123 -74.561 1.00 95.69 64 ASN A O 1
ATOM 493 N N . GLU A 1 65 ? 55.165 9.844 -76.671 1.00 97.06 65 GLU A N 1
ATOM 494 C CA . GLU A 1 65 ? 53.737 10.012 -76.360 1.00 97.06 65 GLU A CA 1
ATOM 495 C C . GLU A 1 65 ? 53.227 8.892 -75.434 1.00 97.06 65 GLU A C 1
ATOM 497 O O . GLU A 1 65 ? 52.546 9.149 -74.440 1.00 97.06 65 GLU A O 1
ATOM 502 N N . LEU A 1 66 ? 53.599 7.638 -75.705 1.00 96.50 66 LEU A N 1
ATOM 503 C CA . LEU A 1 66 ? 53.227 6.508 -74.856 1.00 96.50 66 LEU A CA 1
ATOM 504 C C . LEU A 1 66 ? 53.873 6.584 -73.463 1.00 96.50 66 LEU A C 1
ATOM 506 O O . LEU A 1 66 ? 53.180 6.279 -72.492 1.00 96.50 66 LEU A O 1
ATOM 510 N N . SER A 1 67 ? 55.132 7.032 -73.347 1.00 96.44 67 SER A N 1
ATOM 511 C CA . SER A 1 67 ? 55.814 7.242 -72.056 1.00 96.44 67 SER A CA 1
ATOM 512 C C . SER A 1 67 ? 55.106 8.306 -71.221 1.00 96.44 67 SER A C 1
ATOM 514 O O . SER A 1 67 ? 54.657 8.029 -70.111 1.00 96.44 67 SER A O 1
ATOM 516 N N . THR A 1 68 ? 54.884 9.495 -71.787 1.00 95.88 68 THR A N 1
ATOM 517 C CA . THR A 1 68 ? 54.198 10.594 -71.082 1.00 95.88 68 THR A CA 1
ATOM 518 C C . THR A 1 68 ? 52.761 10.232 -70.687 1.00 95.88 68 THR A C 1
ATOM 520 O O . THR A 1 68 ? 52.295 10.607 -69.606 1.00 95.88 68 THR A O 1
ATOM 523 N N . ARG A 1 69 ? 52.053 9.437 -71.505 1.00 96.81 69 ARG A N 1
ATOM 524 C CA . ARG A 1 69 ? 50.727 8.898 -71.153 1.00 96.81 69 ARG A CA 1
ATOM 525 C C . ARG A 1 69 ? 50.788 7.847 -70.039 1.00 96.81 69 ARG A C 1
ATOM 527 O O . ARG A 1 69 ? 49.849 7.763 -69.246 1.00 96.81 69 ARG A O 1
ATOM 534 N N . LEU A 1 70 ? 51.850 7.045 -69.977 1.00 96.56 70 LEU A N 1
ATOM 535 C CA . LEU A 1 70 ? 52.074 6.047 -68.928 1.00 96.56 70 LEU A CA 1
ATOM 536 C C . LEU A 1 70 ? 52.377 6.735 -67.587 1.00 96.56 70 LEU A C 1
ATOM 538 O O . LEU A 1 70 ? 51.637 6.515 -66.633 1.00 96.56 70 LEU A O 1
ATOM 542 N N . GLU A 1 71 ? 53.320 7.679 -67.553 1.00 95.81 71 GLU A N 1
ATOM 543 C CA . GLU A 1 71 ? 53.624 8.532 -66.386 1.00 95.81 71 GLU A CA 1
ATOM 544 C C . GLU A 1 71 ? 52.399 9.335 -65.899 1.00 95.81 71 GLU A C 1
ATOM 546 O O . GLU A 1 71 ? 52.245 9.653 -64.715 1.00 95.81 71 GLU A O 1
ATOM 551 N N . GLY A 1 72 ? 51.507 9.716 -66.821 1.00 97.12 72 GLY A N 1
ATOM 552 C CA . GLY A 1 72 ? 50.221 10.333 -66.499 1.00 97.12 72 GLY A CA 1
ATOM 553 C C . GLY A 1 72 ? 49.289 9.390 -65.731 1.00 97.12 72 GLY A C 1
ATOM 554 O O . GLY A 1 72 ? 48.685 9.804 -64.739 1.00 97.12 72 GLY A O 1
ATOM 555 N N . LYS A 1 73 ? 49.210 8.121 -66.154 1.00 97.38 73 LYS A N 1
ATOM 556 C CA . LYS A 1 73 ? 48.409 7.076 -65.495 1.00 97.38 73 LYS A CA 1
ATOM 557 C C . LYS A 1 73 ? 49.006 6.610 -64.171 1.00 97.38 73 LYS A C 1
ATOM 559 O O . LYS A 1 73 ? 48.243 6.368 -63.243 1.00 97.38 73 LYS A O 1
ATOM 564 N N . GLU A 1 74 ? 50.328 6.521 -64.055 1.00 96.88 74 GLU A N 1
ATOM 565 C CA . GLU A 1 74 ? 51.001 6.184 -62.792 1.00 96.88 74 GLU A CA 1
ATOM 566 C C . GLU A 1 74 ? 50.673 7.213 -61.705 1.00 96.88 74 GLU A C 1
ATOM 568 O O . GLU A 1 74 ? 50.170 6.847 -60.645 1.00 96.88 74 GLU A O 1
ATOM 573 N N . ARG A 1 75 ? 50.799 8.512 -62.009 1.00 96.50 75 ARG A N 1
ATOM 574 C CA . ARG A 1 75 ? 50.397 9.595 -61.089 1.00 96.50 75 ARG A CA 1
ATOM 575 C C . ARG A 1 75 ? 48.893 9.629 -60.798 1.00 96.50 75 ARG A C 1
ATOM 577 O O . ARG A 1 75 ? 48.471 10.161 -59.773 1.00 96.50 75 ARG A O 1
ATOM 584 N N . GLU A 1 76 ? 48.049 9.122 -61.697 1.00 97.38 76 GLU A N 1
ATOM 585 C CA . GLU A 1 76 ? 46.611 8.979 -61.440 1.00 97.38 76 GLU A CA 1
ATOM 586 C C . GLU A 1 76 ? 46.314 7.809 -60.490 1.00 97.38 76 GLU A C 1
ATOM 588 O O . GLU A 1 76 ? 45.487 7.954 -59.588 1.00 97.38 76 GLU A O 1
ATOM 593 N N . LEU A 1 77 ? 47.005 6.678 -60.663 1.00 97.25 77 LEU A N 1
ATOM 594 C CA . LEU A 1 77 ? 46.932 5.524 -59.767 1.00 97.25 77 LEU A CA 1
ATOM 595 C C . LEU A 1 77 ? 47.451 5.869 -58.369 1.00 97.25 77 LEU A C 1
ATOM 597 O O . LEU A 1 77 ? 46.777 5.555 -57.397 1.00 97.25 77 LEU A O 1
ATOM 601 N N . GLU A 1 78 ? 48.571 6.585 -58.264 1.00 97.12 78 GLU A N 1
ATOM 602 C CA . GLU A 1 78 ? 49.127 7.058 -56.991 1.00 97.12 78 GLU A CA 1
ATOM 603 C C . GLU A 1 78 ? 48.133 7.952 -56.229 1.00 97.12 78 GLU A C 1
ATOM 605 O O . GLU A 1 78 ? 47.846 7.712 -55.057 1.00 97.12 78 GLU A O 1
ATOM 610 N N . ARG A 1 79 ? 47.498 8.923 -56.908 1.00 97.38 79 ARG A N 1
ATOM 611 C CA . ARG A 1 79 ? 46.429 9.740 -56.298 1.00 97.38 79 ARG A CA 1
ATOM 612 C C . ARG A 1 79 ? 45.235 8.903 -55.830 1.00 97.38 79 ARG A C 1
ATOM 614 O O . ARG A 1 79 ? 44.647 9.216 -54.798 1.00 97.38 79 ARG A O 1
ATOM 621 N N . LYS A 1 80 ? 44.859 7.859 -56.575 1.00 97.88 80 LYS A N 1
ATOM 622 C CA . LYS A 1 80 ? 43.767 6.946 -56.195 1.00 97.88 80 LYS A CA 1
ATOM 623 C C . LYS A 1 80 ? 44.142 6.060 -55.006 1.00 97.88 80 LYS A C 1
ATOM 625 O O . LYS A 1 80 ? 43.293 5.840 -54.151 1.00 97.88 80 LYS A O 1
ATOM 630 N N . ASP A 1 81 ? 45.386 5.599 -54.924 1.00 98.00 81 ASP A N 1
ATOM 631 C CA . ASP A 1 81 ? 45.905 4.824 -53.792 1.00 98.00 81 ASP A CA 1
ATOM 632 C C . ASP A 1 81 ? 45.934 5.656 -52.497 1.00 98.00 81 ASP A C 1
ATOM 634 O O . ASP A 1 81 ? 45.465 5.191 -51.459 1.00 98.00 81 ASP A O 1
ATOM 638 N N . ILE A 1 82 ? 46.360 6.924 -52.570 1.00 97.75 82 ILE A N 1
ATOM 639 C CA . ILE A 1 82 ? 46.285 7.871 -51.443 1.00 97.75 82 ILE A CA 1
ATOM 640 C C . ILE A 1 82 ? 44.827 8.062 -50.987 1.00 97.75 82 ILE A C 1
ATOM 642 O O . ILE A 1 82 ? 44.522 7.845 -49.816 1.00 97.75 82 ILE A O 1
ATOM 646 N N . GLN A 1 83 ? 43.901 8.354 -51.909 1.00 97.81 83 GLN A N 1
ATOM 647 C CA . GLN A 1 83 ? 42.473 8.509 -51.580 1.00 97.81 83 GLN A CA 1
ATOM 648 C C . GLN A 1 83 ? 41.831 7.238 -51.001 1.00 97.81 83 GLN A C 1
ATOM 650 O O . GLN A 1 83 ? 40.873 7.323 -50.230 1.00 97.81 83 GLN A O 1
ATOM 655 N N . LEU A 1 84 ? 42.302 6.051 -51.394 1.00 98.06 84 LEU A N 1
ATOM 656 C CA . LEU A 1 84 ? 41.840 4.786 -50.822 1.00 98.06 84 LEU A CA 1
ATOM 657 C C . LEU A 1 84 ? 42.369 4.596 -49.397 1.00 98.06 84 LEU A C 1
ATOM 659 O O . LEU A 1 84 ? 41.596 4.194 -48.531 1.00 98.06 84 LEU A O 1
ATOM 663 N N . LYS A 1 85 ? 43.635 4.940 -49.129 1.00 97.88 85 LYS A N 1
ATOM 664 C CA . LYS A 1 85 ? 44.218 4.914 -47.776 1.00 97.88 85 LYS A CA 1
ATOM 665 C C . LYS A 1 85 ? 43.480 5.854 -46.824 1.00 97.88 85 LYS A C 1
ATOM 667 O O . LYS A 1 85 ? 43.017 5.394 -45.784 1.00 97.88 85 LYS A O 1
ATOM 672 N N . GLU A 1 86 ? 43.261 7.107 -47.224 1.00 98.06 86 GLU A N 1
ATOM 673 C CA . GLU A 1 86 ? 42.489 8.095 -46.450 1.00 98.06 86 GLU A CA 1
ATOM 674 C C . GLU A 1 86 ? 41.079 7.574 -46.106 1.00 98.06 86 GLU A C 1
ATOM 676 O O . GLU A 1 86 ? 40.649 7.622 -44.953 1.00 98.06 86 GLU A O 1
ATOM 681 N N . LYS A 1 87 ? 40.370 6.987 -47.082 1.00 98.06 87 LYS A N 1
ATOM 682 C CA . LYS A 1 87 ? 39.037 6.398 -46.858 1.00 98.06 87 LYS A CA 1
ATOM 683 C C . LYS A 1 87 ? 39.057 5.177 -45.941 1.00 98.06 87 LYS A C 1
ATOM 685 O O . LYS A 1 87 ? 38.130 5.012 -45.149 1.00 98.06 87 LYS A O 1
ATOM 690 N N . CYS A 1 88 ? 40.080 4.330 -46.031 1.00 97.19 88 CYS A N 1
ATOM 691 C CA . CYS A 1 88 ? 40.257 3.207 -45.113 1.00 97.19 88 CYS A CA 1
ATOM 692 C C . CYS A 1 88 ? 40.512 3.692 -43.678 1.00 97.19 88 CYS A C 1
ATOM 694 O O . CYS A 1 88 ? 39.931 3.145 -42.744 1.00 97.19 88 CYS A O 1
ATOM 696 N N . GLU A 1 89 ? 41.315 4.740 -43.487 1.00 97.81 89 GLU A N 1
ATOM 697 C CA . GLU A 1 89 ? 41.553 5.340 -42.168 1.00 97.81 89 GLU A CA 1
ATOM 698 C C . GLU A 1 89 ? 40.284 5.986 -41.587 1.00 97.81 89 GLU A C 1
ATOM 700 O O . GLU A 1 89 ? 39.954 5.751 -40.421 1.00 97.81 89 GLU A O 1
ATOM 705 N N . GLU A 1 90 ? 39.514 6.720 -42.399 1.00 98.19 90 GLU A N 1
ATOM 706 C CA . GLU A 1 90 ? 38.201 7.243 -41.997 1.00 98.19 90 GLU A CA 1
ATOM 707 C C . GLU A 1 90 ? 37.217 6.139 -41.591 1.00 98.19 90 GLU A C 1
ATOM 709 O O . GLU A 1 90 ? 36.482 6.299 -40.615 1.00 98.19 90 GLU A O 1
ATOM 714 N N . MET A 1 91 ? 37.173 5.037 -42.345 1.00 98.00 91 MET A N 1
ATOM 715 C CA . MET A 1 91 ? 36.313 3.888 -42.054 1.00 98.00 91 MET A CA 1
ATOM 716 C C . MET A 1 91 ? 36.700 3.257 -40.713 1.00 98.00 91 MET A C 1
ATOM 718 O O . MET A 1 91 ? 35.862 3.169 -39.822 1.00 98.00 91 MET A O 1
ATOM 722 N N . MET A 1 92 ? 37.989 2.964 -40.510 1.00 97.31 92 MET A N 1
ATOM 723 C CA . MET A 1 92 ? 38.501 2.424 -39.244 1.00 97.31 92 MET A CA 1
ATOM 724 C C . MET A 1 92 ? 38.275 3.367 -38.051 1.00 97.31 92 MET A C 1
ATOM 726 O O . MET A 1 92 ? 38.172 2.903 -36.914 1.00 97.31 92 MET A O 1
ATOM 730 N N . LYS A 1 93 ? 38.205 4.689 -38.268 1.00 98.25 93 LYS A N 1
ATOM 731 C CA . LYS A 1 93 ? 37.811 5.650 -37.226 1.00 98.25 93 LYS A CA 1
ATOM 732 C C . LYS A 1 93 ? 36.321 5.530 -36.895 1.00 98.25 93 LYS A C 1
ATOM 734 O O . LYS A 1 93 ? 35.982 5.424 -35.720 1.00 98.25 93 LYS A O 1
ATOM 739 N N . LYS A 1 94 ? 35.454 5.497 -37.913 1.00 98.25 94 LYS A N 1
ATOM 740 C CA . LYS A 1 94 ? 33.996 5.346 -37.756 1.00 98.25 94 LYS A CA 1
ATOM 741 C C . LYS A 1 94 ? 33.629 4.017 -37.093 1.00 98.25 94 LYS A C 1
ATOM 743 O O . LYS A 1 94 ? 32.754 4.008 -36.238 1.00 98.25 94 LYS A O 1
ATOM 748 N N . ASP A 1 95 ? 34.338 2.930 -37.392 1.00 98.25 95 ASP A N 1
ATOM 749 C CA . ASP A 1 95 ? 34.122 1.631 -36.739 1.00 98.25 95 ASP A CA 1
ATOM 750 C C . ASP A 1 95 ? 34.420 1.688 -35.227 1.00 98.25 95 ASP A C 1
ATOM 752 O O . ASP A 1 95 ? 33.656 1.154 -34.426 1.00 98.25 95 ASP A O 1
ATOM 756 N N . ARG A 1 96 ? 35.472 2.409 -34.806 1.00 98.31 96 ARG A N 1
ATOM 757 C CA . ARG A 1 96 ? 35.762 2.642 -33.375 1.00 98.31 96 ARG A CA 1
ATOM 758 C C . ARG A 1 96 ? 34.711 3.527 -32.703 1.00 98.31 96 ARG A C 1
ATOM 760 O O . ARG A 1 96 ? 34.346 3.266 -31.562 1.00 98.31 96 ARG A O 1
ATOM 767 N N . GLU A 1 97 ? 34.234 4.563 -33.394 1.00 98.38 97 GLU A N 1
ATOM 768 C CA . GLU A 1 97 ? 33.149 5.429 -32.907 1.00 98.38 97 GLU A CA 1
ATOM 769 C C . GLU A 1 97 ? 31.842 4.628 -32.742 1.00 98.38 97 GLU A C 1
ATOM 771 O O . GLU A 1 97 ? 31.154 4.768 -31.733 1.00 98.38 97 GLU A O 1
ATOM 776 N N . ILE A 1 98 ? 31.532 3.725 -33.680 1.00 98.38 98 ILE A N 1
ATOM 777 C CA . ILE A 1 98 ? 30.394 2.797 -33.595 1.00 98.38 98 ILE A CA 1
ATOM 778 C C . ILE A 1 98 ? 30.530 1.858 -32.390 1.00 98.38 98 ILE A C 1
ATOM 780 O O . ILE A 1 98 ? 29.542 1.647 -31.689 1.00 98.38 98 ILE A O 1
ATOM 784 N N . GLU A 1 99 ? 31.721 1.320 -32.118 1.00 98.38 99 GLU A N 1
ATOM 785 C CA . GLU A 1 99 ? 31.930 0.426 -30.973 1.00 98.38 99 GLU A CA 1
ATOM 786 C C . GLU A 1 99 ? 31.752 1.154 -29.631 1.00 98.38 99 GLU A C 1
ATOM 788 O O . GLU A 1 99 ? 31.017 0.683 -28.766 1.00 98.38 99 GLU A O 1
ATOM 793 N N . GLN A 1 100 ? 32.291 2.369 -29.493 1.00 98.50 100 GLN A N 1
ATOM 794 C CA . GLN A 1 100 ? 32.072 3.213 -28.307 1.00 98.50 100 GLN A CA 1
ATOM 795 C C . GLN A 1 100 ? 30.588 3.556 -28.091 1.00 98.50 100 GLN A C 1
ATOM 797 O O . GLN A 1 100 ? 30.107 3.614 -26.954 1.00 98.50 100 GLN A O 1
ATOM 802 N N . LEU A 1 101 ? 29.833 3.767 -29.175 1.00 98.56 101 LEU A N 1
ATOM 803 C CA . LEU A 1 101 ? 28.387 3.982 -29.103 1.00 98.56 101 LEU A CA 1
ATOM 804 C C . LEU A 1 101 ? 27.634 2.709 -28.684 1.00 98.56 101 LEU A C 1
ATO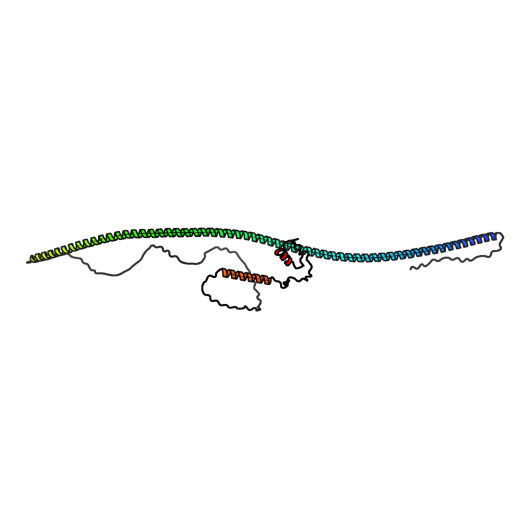M 806 O O . LEU A 1 101 ? 26.696 2.815 -27.897 1.00 98.56 101 LEU A O 1
ATOM 810 N N . ARG A 1 102 ? 28.054 1.520 -29.141 1.00 98.38 102 ARG A N 1
ATOM 811 C CA . ARG A 1 102 ? 27.496 0.227 -28.692 1.00 98.38 102 ARG A CA 1
ATOM 812 C C . ARG A 1 102 ? 27.714 0.021 -27.195 1.00 98.38 102 ARG A C 1
ATOM 814 O O . ARG A 1 102 ? 26.739 -0.178 -26.478 1.00 98.38 102 ARG A O 1
ATOM 821 N N . GLU A 1 103 ? 28.948 0.182 -26.713 1.00 98.38 103 GLU A N 1
ATOM 822 C CA . GLU A 1 103 ? 29.274 0.090 -25.281 1.00 98.38 103 GLU A CA 1
ATOM 823 C C . GLU A 1 103 ? 28.432 1.061 -24.436 1.00 98.38 103 GLU A C 1
ATOM 825 O O . GLU A 1 103 ? 27.947 0.705 -23.361 1.00 98.38 103 GLU A O 1
ATOM 830 N N . THR A 1 104 ? 28.213 2.284 -24.932 1.00 98.38 104 THR A N 1
ATOM 831 C CA . THR A 1 104 ? 27.381 3.291 -24.253 1.00 98.38 104 THR A CA 1
ATOM 832 C C . THR A 1 104 ? 25.906 2.876 -24.198 1.00 98.38 104 THR A C 1
ATOM 834 O O . THR A 1 104 ? 25.260 3.048 -23.164 1.00 98.38 104 THR A O 1
ATOM 837 N N . ILE A 1 105 ? 25.366 2.315 -25.286 1.00 98.44 105 ILE A N 1
ATOM 838 C CA . ILE A 1 105 ? 23.984 1.812 -25.349 1.00 98.44 105 ILE A CA 1
ATOM 839 C C . ILE A 1 105 ? 23.796 0.628 -24.391 1.00 98.44 105 ILE A C 1
ATOM 841 O O . ILE A 1 105 ? 22.828 0.618 -23.631 1.00 98.44 105 ILE A O 1
ATOM 845 N N . ASP A 1 106 ? 24.737 -0.317 -24.356 1.00 98.38 106 ASP A N 1
ATOM 846 C CA . ASP A 1 106 ? 24.675 -1.478 -23.459 1.00 98.38 106 ASP A CA 1
ATOM 847 C C . ASP A 1 106 ? 24.730 -1.051 -21.980 1.00 98.38 106 ASP A C 1
ATOM 849 O O . ASP A 1 106 ? 23.958 -1.540 -21.151 1.00 98.38 106 ASP A O 1
ATOM 853 N N . GLN A 1 107 ? 25.572 -0.068 -21.637 1.00 98.56 107 GLN A N 1
ATOM 854 C CA . GLN A 1 107 ? 25.597 0.526 -20.294 1.00 98.56 107 GLN A CA 1
ATOM 855 C C . GLN A 1 107 ? 24.263 1.201 -19.930 1.00 98.56 107 GLN A C 1
ATOM 857 O O . GLN A 1 107 ? 23.795 1.065 -18.795 1.00 98.56 107 GLN A O 1
ATOM 862 N N . GLN A 1 108 ? 23.631 1.906 -20.874 1.00 98.38 108 GLN A N 1
ATOM 863 C CA . GLN A 1 108 ? 22.324 2.536 -20.664 1.00 98.38 108 GLN A CA 1
ATOM 864 C C . GLN A 1 108 ? 21.201 1.504 -20.489 1.00 98.38 108 GLN A C 1
ATOM 866 O O . GLN A 1 108 ? 20.380 1.665 -19.586 1.00 98.38 108 GLN A O 1
ATOM 871 N N . ASP A 1 109 ? 21.183 0.422 -21.273 1.00 98.56 109 ASP A N 1
ATOM 872 C CA . ASP A 1 109 ? 20.218 -0.678 -21.124 1.00 98.56 109 ASP A CA 1
ATOM 873 C C . ASP A 1 109 ? 20.371 -1.388 -19.766 1.00 98.56 109 ASP A C 1
ATOM 875 O O . ASP A 1 109 ? 19.380 -1.635 -19.077 1.00 98.56 109 ASP A O 1
ATOM 879 N N . ILE A 1 110 ? 21.603 -1.622 -19.298 1.00 98.56 110 ILE A N 1
ATOM 880 C CA . ILE A 1 110 ? 21.858 -2.174 -17.956 1.00 98.56 110 ILE A CA 1
ATOM 881 C C . ILE A 1 110 ? 21.295 -1.255 -16.855 1.00 98.56 110 ILE A C 1
ATOM 883 O O . ILE A 1 110 ? 20.628 -1.739 -15.935 1.00 98.56 110 ILE A O 1
ATOM 887 N N . GLN A 1 111 ? 21.504 0.064 -16.945 1.00 98.38 111 GLN A N 1
ATOM 888 C CA . GLN A 1 111 ? 20.947 1.021 -15.975 1.00 98.38 111 GLN A CA 1
ATOM 889 C C . GLN A 1 111 ? 19.415 1.109 -16.053 1.00 98.38 111 GLN A C 1
ATOM 891 O O . GLN A 1 111 ? 18.744 1.183 -15.019 1.00 98.38 111 GLN A O 1
ATOM 896 N N . LEU A 1 112 ? 18.838 1.046 -17.255 1.00 98.56 112 LEU A N 1
ATOM 897 C CA . LEU A 1 112 ? 17.389 1.033 -17.454 1.00 98.56 112 LEU A CA 1
ATOM 898 C C . LEU A 1 112 ? 16.753 -0.226 -16.847 1.00 98.56 112 LEU A C 1
ATOM 900 O O . LEU A 1 112 ? 15.740 -0.137 -16.155 1.00 98.56 112 LEU A O 1
ATOM 904 N N . ARG A 1 113 ? 17.370 -1.400 -17.027 1.00 98.50 113 ARG A N 1
ATOM 905 C CA . ARG A 1 113 ? 16.921 -2.653 -16.396 1.00 98.50 113 ARG A CA 1
ATOM 906 C C . ARG A 1 113 ? 17.023 -2.592 -14.876 1.00 98.50 113 ARG A C 1
ATOM 908 O O . ARG A 1 113 ? 16.079 -2.988 -14.197 1.00 98.50 113 ARG A O 1
ATOM 915 N N . LYS A 1 114 ? 18.127 -2.060 -14.340 1.00 98.56 114 LYS A N 1
ATOM 916 C CA . LYS A 1 114 ? 18.322 -1.889 -12.894 1.00 98.56 114 LYS A CA 1
ATOM 917 C C . LYS A 1 114 ? 17.238 -0.991 -12.284 1.00 98.56 114 LYS A C 1
ATOM 919 O O . LYS A 1 114 ? 16.550 -1.414 -11.361 1.00 98.56 114 LYS A O 1
ATOM 924 N N . THR A 1 115 ? 17.039 0.203 -12.839 1.00 98.00 115 THR A N 1
ATOM 925 C CA . THR A 1 115 ? 16.006 1.143 -12.365 1.00 98.00 115 THR A CA 1
ATOM 926 C C . THR A 1 115 ? 14.588 0.591 -12.543 1.00 98.00 115 THR A C 1
ATOM 928 O O . THR A 1 115 ? 13.736 0.794 -11.682 1.00 98.00 115 THR A O 1
ATOM 931 N N . THR A 1 116 ? 14.330 -0.188 -13.600 1.00 98.44 116 THR A N 1
ATOM 932 C CA . THR A 1 116 ? 13.051 -0.899 -13.781 1.00 98.44 116 THR A CA 1
ATOM 933 C C . THR A 1 116 ? 12.800 -1.920 -12.665 1.00 98.44 116 THR A C 1
ATOM 935 O O . THR A 1 116 ? 11.685 -1.986 -12.148 1.00 98.44 116 THR A O 1
ATOM 938 N N . LEU A 1 117 ? 13.817 -2.686 -12.251 1.00 98.44 117 LEU A N 1
ATOM 939 C CA . LEU A 1 117 ? 13.703 -3.624 -11.127 1.00 98.44 117 LEU A CA 1
ATOM 940 C C . LEU A 1 117 ? 13.460 -2.896 -9.797 1.00 98.44 117 LEU A C 1
ATOM 942 O O . LEU A 1 117 ? 12.533 -3.262 -9.078 1.00 98.44 117 LEU A O 1
ATOM 946 N N . GLU A 1 118 ? 14.200 -1.821 -9.512 1.00 98.25 118 GLU A N 1
ATOM 947 C CA . GLU A 1 118 ? 13.998 -0.986 -8.314 1.00 98.25 118 GLU A CA 1
ATOM 948 C C . GLU A 1 118 ? 12.563 -0.407 -8.256 1.00 98.25 118 GLU A C 1
ATOM 950 O O . GLU A 1 118 ? 11.914 -0.419 -7.205 1.00 98.25 118 GLU A O 1
ATOM 955 N N . CYS A 1 119 ? 12.012 0.023 -9.397 1.00 98.19 119 CYS A N 1
ATOM 956 C CA . CYS A 1 119 ? 10.616 0.459 -9.514 1.00 98.19 119 CYS A CA 1
ATOM 957 C C . CYS A 1 119 ? 9.605 -0.674 -9.255 1.00 98.19 119 CYS A C 1
ATOM 959 O O . CYS A 1 119 ? 8.593 -0.447 -8.586 1.00 98.19 119 CYS A O 1
ATOM 961 N N . LEU A 1 120 ? 9.861 -1.891 -9.750 1.00 98.31 120 LEU A N 1
ATOM 962 C CA . LEU A 1 120 ? 9.001 -3.059 -9.516 1.00 98.31 120 LEU A CA 1
ATOM 963 C C . LEU A 1 120 ? 9.023 -3.502 -8.045 1.00 98.31 120 LEU A C 1
ATOM 965 O O . LEU A 1 120 ? 7.970 -3.784 -7.475 1.00 98.31 120 LEU A O 1
ATOM 969 N N . GLU A 1 121 ? 10.191 -3.514 -7.402 1.00 98.25 121 GLU A N 1
ATOM 970 C CA . GLU A 1 121 ? 10.330 -3.805 -5.970 1.00 98.25 121 GLU A CA 1
ATOM 971 C C . GLU A 1 121 ? 9.607 -2.761 -5.107 1.00 98.25 121 GLU A C 1
ATOM 973 O O . GLU A 1 121 ? 8.836 -3.118 -4.212 1.00 98.25 121 GLU A O 1
ATOM 978 N N . SER A 1 122 ? 9.773 -1.475 -5.430 1.00 98.19 122 SER A N 1
ATOM 979 C CA . SER A 1 122 ? 9.058 -0.370 -4.780 1.00 98.19 122 SER A CA 1
ATOM 980 C C . SER A 1 122 ? 7.535 -0.489 -4.945 1.00 98.19 122 SER A C 1
ATOM 982 O O . SER A 1 122 ? 6.790 -0.354 -3.970 1.00 98.19 122 SER A O 1
ATOM 984 N N . SER A 1 123 ? 7.058 -0.837 -6.147 1.00 98.12 123 SER A N 1
ATOM 985 C CA . SER A 1 123 ? 5.636 -1.089 -6.419 1.00 98.12 123 SER A CA 1
ATOM 986 C C . SER A 1 123 ? 5.097 -2.276 -5.611 1.00 98.12 123 SER A C 1
ATOM 988 O O . SER A 1 123 ? 4.062 -2.158 -4.954 1.00 98.12 123 SER A O 1
ATOM 990 N N . ASN A 1 124 ? 5.825 -3.395 -5.562 1.00 98.00 124 ASN A N 1
ATOM 991 C CA . ASN A 1 124 ? 5.453 -4.567 -4.766 1.00 98.00 124 ASN A CA 1
ATOM 992 C C . ASN A 1 124 ? 5.383 -4.251 -3.262 1.00 98.00 124 ASN A C 1
ATOM 994 O O . ASN A 1 124 ? 4.436 -4.662 -2.585 1.00 98.00 124 ASN A O 1
ATOM 998 N N . LEU A 1 125 ? 6.338 -3.475 -2.740 1.00 98.31 125 LEU A N 1
ATOM 999 C CA . LEU A 1 125 ? 6.323 -3.007 -1.354 1.00 98.31 125 LEU A CA 1
ATOM 1000 C C . LEU A 1 125 ? 5.126 -2.084 -1.078 1.00 98.31 125 LEU A C 1
ATOM 1002 O O . LEU A 1 125 ? 4.490 -2.208 -0.030 1.00 98.31 125 LEU A O 1
ATOM 1006 N N . MET A 1 126 ? 4.796 -1.184 -2.007 1.00 97.62 126 MET A N 1
ATOM 1007 C CA . MET A 1 126 ? 3.633 -0.297 -1.903 1.00 97.62 126 MET A CA 1
ATOM 1008 C C . MET A 1 126 ? 2.320 -1.093 -1.890 1.00 97.62 126 MET A C 1
ATOM 1010 O O . MET A 1 126 ? 1.495 -0.885 -1.004 1.00 97.62 126 MET A O 1
ATOM 1014 N N . ASN A 1 127 ? 2.170 -2.072 -2.785 1.00 98.38 127 ASN A N 1
ATOM 1015 C CA . ASN A 1 127 ? 1.008 -2.965 -2.842 1.00 98.38 127 ASN A CA 1
ATOM 1016 C C . ASN A 1 127 ? 0.855 -3.806 -1.560 1.00 98.38 127 ASN A C 1
ATOM 1018 O O . ASN A 1 127 ? -0.253 -3.980 -1.055 1.00 98.38 127 ASN A O 1
ATOM 1022 N N . SER A 1 128 ? 1.966 -4.291 -0.994 1.00 98.38 128 SER A N 1
ATOM 1023 C CA . SER A 1 128 ? 1.971 -5.010 0.290 1.00 98.38 128 SER A CA 1
ATOM 1024 C C . SER A 1 128 ? 1.542 -4.111 1.459 1.00 98.38 128 SER A C 1
ATOM 1026 O O . SER A 1 128 ? 0.712 -4.506 2.279 1.00 98.38 128 SER A O 1
ATOM 1028 N N . LYS A 1 129 ? 2.033 -2.863 1.501 1.00 98.38 129 LYS A N 1
ATOM 1029 C CA . LYS A 1 129 ? 1.594 -1.859 2.485 1.00 98.38 129 LYS A CA 1
ATOM 1030 C C . LYS A 1 129 ? 0.109 -1.525 2.333 1.00 98.38 129 LYS A C 1
ATOM 1032 O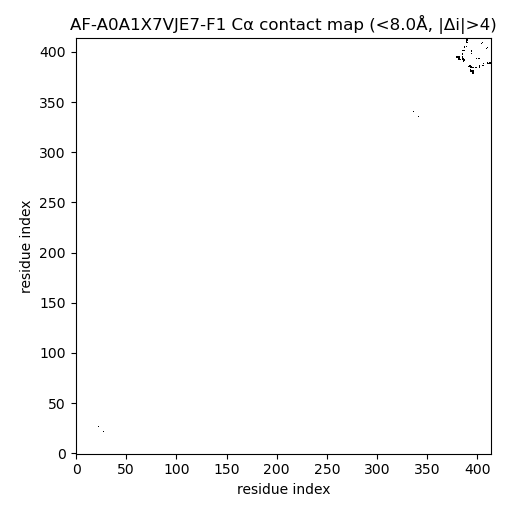 O . LYS A 1 129 ? -0.584 -1.469 3.342 1.00 98.38 129 LYS A O 1
ATOM 1037 N N . GLN A 1 130 ? -0.384 -1.362 1.104 1.00 98.44 130 GLN A N 1
ATOM 1038 C CA . GLN A 1 130 ? -1.795 -1.069 0.841 1.00 98.44 130 GLN A CA 1
ATOM 1039 C C . GLN A 1 130 ? -2.715 -2.196 1.324 1.00 98.44 130 GLN A C 1
ATOM 1041 O O . GLN A 1 130 ? -3.721 -1.916 1.968 1.00 98.44 130 GLN A O 1
ATOM 1046 N N . ARG A 1 131 ? -2.349 -3.467 1.094 1.00 98.12 131 ARG A N 1
ATOM 1047 C CA . ARG A 1 131 ? -3.112 -4.611 1.622 1.00 98.12 131 ARG A CA 1
ATOM 1048 C C . ARG A 1 131 ? -3.192 -4.579 3.149 1.00 98.12 131 ARG A C 1
ATOM 1050 O O . ARG A 1 131 ? -4.277 -4.698 3.702 1.00 98.12 131 ARG A O 1
ATOM 1057 N N . LYS A 1 132 ? -2.062 -4.335 3.821 1.00 98.56 132 LYS A N 1
ATOM 1058 C CA . LYS A 1 132 ? -2.015 -4.241 5.287 1.00 98.56 132 LYS A CA 1
ATOM 1059 C C . LYS A 1 132 ? -2.816 -3.053 5.841 1.00 98.56 132 LYS A C 1
ATOM 1061 O O . LYS A 1 132 ? -3.323 -3.134 6.954 1.00 98.56 132 LYS A O 1
ATOM 1066 N N . ILE A 1 133 ? -2.936 -1.957 5.088 1.00 98.50 133 ILE A N 1
ATOM 1067 C CA . ILE A 1 133 ? -3.813 -0.830 5.446 1.00 98.50 133 ILE A CA 1
ATOM 1068 C C . ILE A 1 133 ? -5.286 -1.256 5.392 1.00 98.50 133 ILE A C 1
ATOM 1070 O O . ILE A 1 133 ? -6.026 -0.918 6.312 1.00 98.50 133 ILE A O 1
ATOM 1074 N N . GLU A 1 134 ? -5.701 -2.025 4.381 1.00 98.44 134 GLU A N 1
ATOM 1075 C CA . GLU A 1 134 ? -7.085 -2.509 4.289 1.00 98.44 134 GLU A CA 1
ATOM 1076 C C . GLU A 1 134 ? -7.405 -3.536 5.392 1.00 98.44 134 GLU A C 1
ATOM 1078 O O . GLU A 1 134 ? -8.400 -3.377 6.088 1.00 98.44 134 GLU A O 1
ATOM 1083 N N . GLU A 1 135 ? -6.510 -4.493 5.667 1.00 98.50 135 GLU A N 1
ATOM 1084 C CA . GLU A 1 135 ? -6.635 -5.440 6.795 1.00 98.50 135 GLU A CA 1
ATOM 1085 C C . GLU A 1 135 ? -6.788 -4.712 8.154 1.00 98.50 135 GLU A C 1
ATOM 1087 O O . GLU A 1 135 ? -7.608 -5.081 9.002 1.00 98.50 135 GLU A O 1
ATOM 1092 N N . LEU A 1 136 ? -6.020 -3.635 8.371 1.00 98.44 136 LEU A N 1
ATOM 1093 C CA . LEU A 1 136 ? -6.124 -2.796 9.574 1.00 98.44 136 LEU A CA 1
ATOM 1094 C C . LEU A 1 136 ? -7.410 -1.956 9.612 1.00 98.44 136 LEU A C 1
ATOM 1096 O O . LEU A 1 136 ? -7.894 -1.627 10.694 1.00 98.44 136 LEU A O 1
ATOM 1100 N N . LYS A 1 137 ? -7.971 -1.609 8.454 1.00 98.50 137 LYS A N 1
ATOM 1101 C CA . LYS A 1 137 ? -9.235 -0.879 8.340 1.00 98.50 137 LYS A CA 1
ATOM 1102 C C . LYS A 1 137 ? -10.432 -1.797 8.605 1.00 98.50 137 LYS A C 1
ATOM 1104 O O . LYS A 1 137 ? -11.276 -1.436 9.417 1.00 98.50 137 LYS A O 1
ATOM 1109 N N . GLU A 1 138 ? -10.460 -2.997 8.029 1.00 98.50 138 GLU A N 1
ATOM 1110 C CA . GLU A 1 138 ? -11.491 -4.014 8.294 1.00 98.50 138 GLU A CA 1
ATOM 1111 C C . GLU A 1 138 ? -11.535 -4.407 9.781 1.00 98.50 138 GLU A C 1
ATOM 1113 O O . GLU A 1 138 ? -12.597 -4.422 10.404 1.00 98.50 138 GLU A O 1
ATOM 1118 N N . THR A 1 139 ? -10.370 -4.660 10.390 1.00 98.38 139 THR A N 1
ATOM 1119 C CA . THR A 1 139 ? -10.285 -4.974 11.830 1.00 98.38 139 THR A CA 1
ATOM 1120 C C . THR A 1 139 ? -10.699 -3.797 12.714 1.00 98.38 139 THR A C 1
ATOM 1122 O O . THR A 1 139 ? -11.342 -4.008 13.743 1.00 98.38 139 THR A O 1
ATOM 1125 N N . LYS A 1 140 ? -10.402 -2.554 12.311 1.00 98.44 140 LYS A N 1
ATOM 1126 C CA . LYS A 1 140 ? -10.903 -1.352 12.987 1.00 98.44 140 LYS A CA 1
ATOM 1127 C C . LYS A 1 140 ? -12.434 -1.258 12.918 1.00 98.44 140 LYS A C 1
ATOM 1129 O O . LYS A 1 140 ? -13.059 -1.060 13.956 1.00 98.44 140 LYS A O 1
ATOM 1134 N N . GLU A 1 141 ? -13.026 -1.410 11.733 1.00 98.44 141 GLU A N 1
ATOM 1135 C CA . GLU A 1 141 ? -14.482 -1.349 11.527 1.00 98.44 141 GLU A CA 1
ATOM 1136 C C . GLU A 1 141 ? -15.214 -2.424 12.362 1.00 98.44 141 GLU A C 1
ATOM 1138 O O . GLU A 1 141 ? -16.242 -2.139 12.981 1.00 98.44 141 GLU A O 1
ATOM 1143 N N . LEU A 1 142 ? -14.639 -3.630 12.477 1.00 98.50 142 LEU A N 1
ATOM 1144 C CA . LEU A 1 142 ? -15.144 -4.695 13.352 1.00 98.50 142 LEU A CA 1
ATOM 1145 C C . LEU A 1 142 ? -15.112 -4.290 14.836 1.00 98.50 142 LEU A C 1
ATOM 1147 O O . LEU A 1 142 ? -16.133 -4.397 15.517 1.00 98.50 142 LEU A O 1
ATOM 1151 N N . MET A 1 143 ? -13.976 -3.785 15.334 1.00 98.50 143 MET A N 1
ATOM 1152 C CA . MET A 1 143 ? -13.846 -3.344 16.731 1.00 98.50 143 MET A CA 1
ATOM 1153 C C . MET A 1 143 ? -14.782 -2.172 17.068 1.00 98.50 143 MET A C 1
ATOM 1155 O O . MET A 1 143 ? -15.361 -2.144 18.153 1.00 98.50 143 MET A O 1
ATOM 1159 N N . GLU A 1 144 ? -14.975 -1.217 16.151 1.00 98.44 144 GLU A N 1
ATOM 1160 C CA . GLU A 1 144 ? -15.948 -0.128 16.328 1.00 98.44 144 GLU A CA 1
ATOM 1161 C C . GLU A 1 144 ? -17.383 -0.683 16.456 1.00 98.44 144 GLU A C 1
ATOM 1163 O O . GLU A 1 144 ? -18.133 -0.253 17.337 1.00 98.44 144 GLU A O 1
ATOM 1168 N N . GLY A 1 145 ? -17.743 -1.700 15.664 1.00 98.31 145 GLY A N 1
ATOM 1169 C CA . GLY A 1 145 ? -19.018 -2.416 15.785 1.00 98.31 145 GLY A CA 1
ATOM 1170 C C . GLY A 1 145 ? -19.205 -3.132 17.131 1.00 98.31 145 GLY A C 1
ATOM 1171 O O . GLY A 1 145 ? -20.272 -3.031 17.745 1.00 98.31 145 GLY A O 1
ATOM 1172 N N . GLU A 1 146 ? -18.169 -3.810 17.634 1.00 98.50 146 GLU A N 1
ATOM 1173 C CA . GLU A 1 146 ? -18.197 -4.459 18.954 1.00 98.50 146 GLU A CA 1
ATOM 1174 C C . GLU A 1 146 ? -18.333 -3.444 2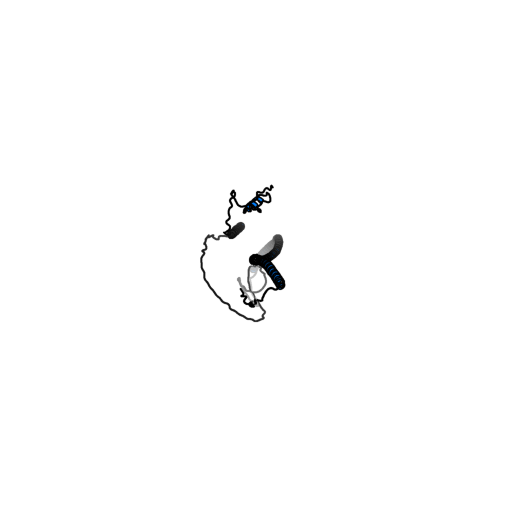0.099 1.00 98.50 146 GLU A C 1
ATOM 1176 O O . GLU A 1 146 ? -19.140 -3.647 21.010 1.00 98.50 146 GLU A O 1
ATOM 1181 N N . ILE A 1 147 ? -17.625 -2.311 20.031 1.00 98.44 147 ILE A N 1
ATOM 1182 C CA . ILE A 1 147 ? -17.730 -1.225 21.020 1.00 98.44 147 ILE A CA 1
ATOM 1183 C C . ILE A 1 147 ? -19.151 -0.648 21.057 1.00 98.44 147 ILE A C 1
ATOM 1185 O O . ILE A 1 147 ? -19.691 -0.423 22.145 1.00 98.44 147 ILE A O 1
ATOM 1189 N N . ILE A 1 148 ? -19.788 -0.442 19.898 1.00 98.56 148 ILE A N 1
ATOM 1190 C CA . ILE A 1 148 ? -21.183 0.024 19.816 1.00 98.56 148 ILE A CA 1
ATOM 1191 C C . ILE A 1 148 ? -22.126 -0.987 20.482 1.00 98.56 148 ILE A C 1
ATOM 1193 O O . ILE A 1 148 ? -22.980 -0.594 21.282 1.00 98.56 148 ILE A O 1
ATOM 1197 N N . LYS A 1 149 ? -21.946 -2.286 20.210 1.00 98.44 149 LYS A N 1
ATOM 1198 C CA . LYS A 1 149 ? -22.744 -3.361 20.816 1.00 98.44 149 LYS A CA 1
ATOM 1199 C C . LYS A 1 149 ? -22.604 -3.385 22.344 1.00 98.44 149 LYS A C 1
ATOM 1201 O O . LYS A 1 149 ? -23.614 -3.303 23.038 1.00 98.44 149 LYS A O 1
ATOM 1206 N N . VAL A 1 150 ? -21.377 -3.414 22.869 1.00 98.44 150 VAL A N 1
ATOM 1207 C CA . VAL A 1 150 ? -21.109 -3.418 24.322 1.00 98.44 150 VAL A CA 1
ATOM 1208 C C . VAL A 1 150 ? -21.641 -2.147 24.995 1.00 98.44 150 VAL A C 1
ATOM 1210 O O . VAL A 1 150 ? -22.180 -2.199 26.101 1.00 98.44 150 VAL A O 1
ATOM 1213 N N . THR A 1 151 ? -21.546 -0.994 24.327 1.00 98.31 151 THR A N 1
ATOM 1214 C CA . THR A 1 151 ? -22.105 0.273 24.829 1.00 98.31 151 THR A CA 1
ATOM 1215 C C . THR A 1 151 ? -23.630 0.207 24.943 1.00 98.31 151 THR A C 1
ATOM 1217 O O . THR A 1 151 ? -24.188 0.665 25.944 1.00 98.31 151 THR A O 1
ATOM 1220 N N . LYS A 1 152 ? -24.304 -0.410 23.964 1.00 98.56 152 LYS A N 1
ATOM 1221 C CA . LYS A 1 152 ? -25.750 -0.640 24.001 1.00 98.56 152 LYS A CA 1
ATOM 1222 C C . LYS A 1 152 ? -26.135 -1.584 25.146 1.00 98.56 152 LYS A C 1
ATOM 1224 O O . LYS A 1 152 ? -26.942 -1.188 25.985 1.00 98.56 152 LYS A O 1
ATOM 1229 N N . GLU A 1 153 ? -25.510 -2.757 25.242 1.00 98.44 153 GLU A N 1
ATOM 1230 C CA . GLU A 1 153 ? -25.765 -3.743 26.310 1.00 98.44 153 GLU A CA 1
ATOM 1231 C C . GLU A 1 153 ? -25.561 -3.129 27.708 1.00 98.44 153 GLU A C 1
ATOM 1233 O O . GLU A 1 153 ? -26.389 -3.292 28.604 1.00 98.44 153 GLU A O 1
ATOM 1238 N N . LYS A 1 154 ? -24.509 -2.316 27.888 1.00 98.44 154 LYS A N 1
ATOM 1239 C CA . LYS A 1 154 ? -24.279 -1.552 29.124 1.00 98.44 154 LYS A CA 1
ATOM 1240 C C . LYS A 1 154 ? -25.429 -0.590 29.445 1.00 98.44 154 LYS A C 1
ATOM 1242 O O . LYS A 1 154 ? -25.773 -0.433 30.617 1.00 98.44 154 LYS A O 1
ATOM 1247 N N . SER A 1 155 ? -26.004 0.081 28.445 1.00 97.88 155 SER A N 1
ATOM 1248 C CA . SER A 1 155 ? -27.126 1.011 28.650 1.00 97.88 155 SER A CA 1
ATOM 1249 C C . SER A 1 155 ? -28.432 0.292 29.019 1.00 97.88 155 SER A C 1
ATOM 1251 O O . SER A 1 155 ? -29.159 0.763 29.898 1.00 97.88 155 SER A O 1
ATOM 1253 N N . GLU A 1 156 ? -28.678 -0.882 28.433 1.00 98.44 156 GLU A N 1
ATOM 1254 C CA . GLU A 1 156 ? -29.821 -1.748 28.749 1.00 98.44 156 GLU A CA 1
ATOM 1255 C C . GLU A 1 156 ? -29.716 -2.255 30.198 1.00 98.44 156 GLU A C 1
ATOM 1257 O O . GLU A 1 156 ? -30.589 -1.957 31.013 1.00 98.44 156 GLU A O 1
ATOM 1262 N N . LEU A 1 157 ? -28.575 -2.845 30.581 1.00 98.50 157 LEU A N 1
ATOM 1263 C CA . LEU A 1 157 ? -28.297 -3.277 31.961 1.00 98.50 157 LEU A CA 1
ATOM 1264 C C . LEU A 1 157 ? -28.347 -2.129 32.985 1.00 98.50 157 LEU A C 1
ATOM 1266 O O . LEU A 1 157 ? -28.737 -2.326 34.136 1.00 98.50 157 LEU A O 1
ATOM 1270 N N . THR A 1 158 ? -27.958 -0.911 32.591 1.00 98.31 158 THR A N 1
ATOM 1271 C CA . THR A 1 158 ? -28.075 0.272 33.463 1.00 98.31 158 THR A CA 1
ATOM 1272 C C . THR A 1 158 ? -29.543 0.635 33.703 1.00 98.31 158 THR A C 1
ATOM 1274 O O . THR A 1 158 ? -29.896 1.025 34.816 1.00 98.31 158 THR A O 1
ATOM 1277 N N . SER A 1 159 ? -30.400 0.475 32.692 1.00 98.00 159 SER A N 1
ATOM 1278 C CA . SER A 1 159 ? -31.840 0.735 32.797 1.00 98.00 159 SER A CA 1
ATOM 1279 C C . SER A 1 159 ? -32.531 -0.317 33.671 1.00 98.00 159 SER A C 1
ATOM 1281 O O . SER A 1 159 ? -33.250 0.048 34.600 1.00 98.00 159 SER A O 1
ATOM 1283 N N . GLU A 1 160 ? -32.221 -1.603 33.469 1.00 98.44 160 GLU A N 1
ATOM 1284 C CA . GLU A 1 160 ? -32.694 -2.708 34.322 1.00 98.44 160 GLU A CA 1
ATOM 1285 C C . GLU A 1 160 ? -32.283 -2.520 35.793 1.00 98.44 160 GLU A C 1
ATOM 1287 O O . GLU A 1 160 ? -33.094 -2.687 36.705 1.00 98.44 160 GLU A O 1
ATOM 1292 N N . LEU A 1 161 ? -31.036 -2.102 36.048 1.00 98.38 161 LEU A N 1
ATOM 1293 C CA . LEU A 1 161 ? -30.549 -1.812 37.400 1.00 98.38 161 LEU A CA 1
ATOM 1294 C C . LEU A 1 161 ? -31.302 -0.643 38.058 1.00 98.38 161 LEU A C 1
ATOM 1296 O O . LEU A 1 161 ? -31.497 -0.643 39.276 1.00 98.38 161 LEU A O 1
ATOM 1300 N N . VAL A 1 162 ? -31.698 0.369 37.283 1.00 98.44 162 VAL A N 1
ATOM 1301 C CA . VAL A 1 162 ? -32.497 1.498 37.781 1.00 98.44 162 VAL A CA 1
ATOM 1302 C C . VAL A 1 162 ? -33.922 1.046 38.113 1.00 98.44 162 VAL A C 1
ATOM 1304 O O . VAL A 1 162 ? -34.401 1.352 39.204 1.00 98.44 162 VAL A O 1
ATOM 1307 N N . GLU A 1 163 ? -34.567 0.258 37.250 1.00 98.50 163 GLU A N 1
ATOM 1308 C CA . GLU A 1 163 ? -35.893 -0.320 37.521 1.00 98.50 163 GLU A CA 1
ATOM 1309 C C . GLU A 1 163 ? -35.878 -1.208 38.779 1.00 98.50 163 GLU A C 1
ATOM 1311 O O . GLU A 1 163 ? -36.705 -1.039 39.680 1.00 98.50 163 GLU A O 1
ATOM 1316 N N . ALA A 1 164 ? -34.880 -2.088 38.904 1.00 98.25 164 ALA A N 1
ATOM 1317 C CA . ALA A 1 164 ? -34.706 -2.942 40.077 1.00 98.25 164 ALA A CA 1
ATOM 1318 C C . ALA A 1 164 ? -34.540 -2.130 41.375 1.00 98.25 164 ALA A C 1
ATOM 1320 O O . ALA A 1 164 ? -35.115 -2.489 42.404 1.00 98.25 164 ALA A O 1
ATOM 1321 N N . LYS A 1 165 ? -33.806 -1.006 41.340 1.00 98.50 165 LYS A N 1
ATOM 1322 C CA . LYS A 1 165 ? -33.679 -0.093 42.490 1.00 98.50 165 LYS A CA 1
ATOM 1323 C C . LYS A 1 165 ? -35.016 0.532 42.884 1.00 98.50 165 LYS A C 1
ATOM 1325 O O . LYS A 1 165 ? -35.327 0.544 44.072 1.00 98.50 165 LYS A O 1
ATOM 1330 N N . TYR A 1 166 ? -35.813 1.007 41.925 1.00 98.44 166 TYR A N 1
ATOM 1331 C CA . TYR A 1 166 ? -37.148 1.543 42.220 1.00 98.44 166 TYR A CA 1
ATOM 1332 C C . TYR A 1 166 ? -38.058 0.486 42.853 1.00 98.44 166 TYR A C 1
ATOM 1334 O O . TYR A 1 166 ? -38.699 0.762 43.865 1.00 98.44 166 TYR A O 1
ATOM 1342 N N . LYS A 1 167 ? -38.038 -0.747 42.340 1.00 98.56 167 LYS A N 1
ATOM 1343 C CA . LYS A 1 167 ? -38.832 -1.854 42.890 1.00 98.56 167 LYS A CA 1
ATOM 1344 C C . LYS A 1 167 ? -38.401 -2.270 44.300 1.00 98.56 167 LYS A C 1
ATOM 1346 O O . LYS A 1 167 ? -39.240 -2.633 45.119 1.00 98.56 167 LYS A O 1
ATOM 1351 N N . ILE A 1 168 ? -37.106 -2.186 44.616 1.00 98.38 168 ILE A N 1
ATOM 1352 C CA . ILE A 1 168 ? -36.603 -2.388 45.986 1.00 98.38 168 ILE A CA 1
ATOM 1353 C C . ILE A 1 168 ? -37.124 -1.293 46.926 1.00 98.38 168 ILE A C 1
ATOM 1355 O O . ILE A 1 168 ? -37.522 -1.613 48.045 1.00 98.38 168 ILE A O 1
ATOM 1359 N N . ILE A 1 169 ? -37.154 -0.029 46.488 1.00 98.06 169 ILE A N 1
ATOM 1360 C CA . ILE A 1 169 ? -37.689 1.086 47.288 1.00 98.06 169 ILE A CA 1
ATOM 1361 C C . ILE A 1 169 ? -39.182 0.865 47.564 1.00 98.06 169 ILE A C 1
ATOM 1363 O O . ILE A 1 169 ? -39.577 0.846 48.726 1.00 98.06 169 ILE A O 1
ATOM 1367 N N . GLU A 1 170 ? -39.977 0.584 46.528 1.00 98.44 170 GLU A N 1
ATOM 1368 C CA . GLU A 1 170 ? -41.417 0.305 46.640 1.00 98.44 170 GLU A CA 1
ATOM 1369 C C . GLU A 1 170 ? -41.710 -0.835 47.634 1.00 98.44 170 GLU A C 1
ATOM 1371 O O . GLU A 1 170 ? -42.520 -0.689 48.551 1.00 98.44 170 GLU A O 1
ATOM 1376 N N . LEU A 1 171 ? -41.007 -1.967 47.511 1.00 98.31 171 LEU A N 1
ATOM 1377 C CA . LEU A 1 171 ? -41.167 -3.098 48.432 1.00 98.31 171 LEU A CA 1
ATOM 1378 C C . LEU A 1 171 ? -40.710 -2.760 49.861 1.00 98.31 171 LEU A C 1
ATOM 1380 O O . LEU A 1 171 ? -41.289 -3.263 50.823 1.00 98.31 171 LEU A O 1
ATOM 1384 N N . THR A 1 172 ? -39.704 -1.898 50.024 1.00 98.19 172 THR A N 1
ATOM 1385 C CA . THR A 1 172 ? -39.244 -1.435 51.346 1.00 98.19 172 THR A CA 1
ATOM 1386 C C . THR A 1 172 ? -40.290 -0.544 52.021 1.00 98.19 172 THR A C 1
ATOM 1388 O O . THR A 1 172 ? -40.515 -0.669 53.228 1.00 98.19 172 THR A O 1
ATOM 1391 N N . GLU A 1 173 ? -40.972 0.312 51.258 1.00 97.88 173 GLU A N 1
ATOM 1392 C CA . GLU A 1 173 ? -42.099 1.116 51.742 1.00 97.88 173 GLU A CA 1
ATOM 1393 C C . GLU A 1 173 ? -43.275 0.220 52.161 1.00 97.88 173 GLU A C 1
ATOM 1395 O O . GLU A 1 173 ? -43.749 0.336 53.292 1.00 97.88 173 GLU A O 1
ATOM 1400 N N . GLN A 1 174 ? -43.666 -0.750 51.324 1.00 98.12 174 GLN A N 1
ATOM 1401 C CA . GLN A 1 174 ? -44.723 -1.724 51.644 1.00 98.12 174 GLN A CA 1
ATOM 1402 C C . GLN A 1 174 ? -44.413 -2.523 52.924 1.00 98.12 174 GLN A C 1
ATOM 1404 O O . GLN A 1 174 ? -45.265 -2.642 53.807 1.00 98.12 174 GLN A O 1
ATOM 1409 N N . ILE A 1 175 ? -43.182 -3.030 53.069 1.00 97.50 175 ILE A N 1
ATOM 1410 C CA . ILE A 1 175 ? -42.729 -3.728 54.285 1.00 97.50 175 ILE A CA 1
ATOM 1411 C C . ILE A 1 175 ? -42.800 -2.801 55.506 1.00 97.50 175 ILE A C 1
ATOM 1413 O O . ILE A 1 175 ? -43.251 -3.225 56.570 1.00 97.50 175 ILE A O 1
ATOM 1417 N N . SER A 1 176 ? -42.401 -1.535 55.364 1.00 97.38 176 SER A N 1
ATOM 1418 C CA . SER A 1 176 ? -42.444 -0.558 56.459 1.00 97.38 176 SER A CA 1
ATOM 1419 C C . SER A 1 176 ? -43.879 -0.286 56.927 1.00 97.38 176 SER A C 1
ATOM 1421 O O . SER A 1 176 ? -44.132 -0.275 58.132 1.00 97.38 176 SER A O 1
ATOM 1423 N N . SER A 1 177 ? -44.833 -0.149 55.999 1.00 97.56 177 SER A N 1
ATOM 1424 C CA . SER A 1 177 ? -46.261 -0.024 56.321 1.00 97.56 177 SER A CA 1
ATOM 1425 C C . SER A 1 177 ? -46.799 -1.248 57.070 1.00 97.56 177 SER A C 1
ATOM 1427 O O . SER A 1 177 ? -47.426 -1.089 58.117 1.00 97.56 177 SER A O 1
ATOM 1429 N N . LEU A 1 178 ? -46.495 -2.462 56.596 1.00 97.69 178 LEU A N 1
ATOM 1430 C CA . LEU A 1 178 ? -46.931 -3.713 57.236 1.00 97.69 178 LEU A CA 1
ATOM 1431 C C . LEU A 1 178 ? -46.329 -3.908 58.637 1.00 97.69 178 LEU A C 1
ATOM 1433 O O . LEU A 1 178 ? -46.995 -4.431 59.533 1.00 97.69 178 LEU A O 1
ATOM 1437 N N . ILE A 1 179 ? -45.084 -3.470 58.861 1.00 97.62 179 ILE A N 1
ATOM 1438 C CA . ILE A 1 179 ? -44.456 -3.482 60.192 1.00 97.62 179 ILE A CA 1
ATOM 1439 C C . ILE A 1 179 ? -45.208 -2.550 61.149 1.00 97.62 179 ILE A C 1
ATOM 1441 O O . ILE A 1 179 ? -45.488 -2.949 62.280 1.00 97.62 179 ILE A O 1
ATOM 1445 N N . ILE A 1 180 ? -45.563 -1.337 60.711 1.00 97.06 180 ILE A N 1
ATOM 1446 C CA . ILE A 1 180 ? -46.330 -0.381 61.526 1.00 97.06 180 ILE A CA 1
ATOM 1447 C C . ILE A 1 180 ? -47.707 -0.959 61.878 1.00 97.06 180 ILE A C 1
ATOM 1449 O O . ILE A 1 180 ? -48.081 -0.957 63.049 1.00 97.06 180 ILE A O 1
ATOM 1453 N N . GLU A 1 181 ? -48.430 -1.510 60.901 1.00 96.88 181 GLU A N 1
ATOM 1454 C CA . GLU A 1 181 ? -49.736 -2.149 61.114 1.00 96.88 181 GLU A CA 1
ATOM 1455 C C . GLU A 1 181 ? -49.648 -3.319 62.110 1.00 96.88 181 GLU A C 1
ATOM 1457 O O . GLU A 1 181 ? -50.411 -3.381 63.075 1.00 96.88 181 GLU A O 1
ATOM 1462 N N . THR A 1 182 ? -48.645 -4.190 61.956 1.00 96.69 182 THR A N 1
ATOM 1463 C CA . THR A 1 182 ? -48.391 -5.315 62.874 1.00 96.69 182 THR A CA 1
ATOM 1464 C C . THR A 1 182 ? -48.096 -4.842 64.303 1.00 96.69 182 THR A C 1
ATOM 1466 O O . THR A 1 182 ? -48.530 -5.470 65.270 1.00 96.69 182 THR A O 1
ATOM 1469 N N . LEU A 1 183 ? -47.357 -3.738 64.464 1.00 96.56 183 LEU A N 1
ATOM 1470 C CA . LEU A 1 183 ? -47.063 -3.157 65.777 1.00 96.56 183 LEU A CA 1
ATOM 1471 C C . LEU A 1 183 ? -48.308 -2.542 66.430 1.00 96.56 183 LEU A C 1
ATOM 1473 O O . LEU A 1 183 ? -48.483 -2.710 67.636 1.00 96.56 183 LEU A O 1
ATOM 1477 N N . LEU A 1 184 ? -49.174 -1.880 65.655 1.00 95.44 184 LEU A N 1
ATOM 1478 C CA . LEU A 1 184 ? -50.437 -1.318 66.147 1.00 95.44 184 LEU A CA 1
ATOM 1479 C C . LEU A 1 184 ? -51.389 -2.419 66.631 1.00 95.44 184 LEU A C 1
ATOM 1481 O O . LEU A 1 184 ? -51.815 -2.377 67.783 1.00 95.44 184 LEU A O 1
ATOM 1485 N N . LEU A 1 185 ? -51.625 -3.452 65.814 1.00 95.56 185 LEU A N 1
ATOM 1486 C CA . LEU A 1 185 ? -52.460 -4.600 66.197 1.00 95.56 185 LEU A CA 1
ATOM 1487 C C . LEU A 1 185 ? -51.955 -5.262 67.488 1.00 95.56 185 LEU A C 1
ATOM 1489 O O . LEU A 1 185 ? -52.727 -5.525 68.408 1.00 95.56 185 LEU A O 1
ATOM 1493 N N . LYS A 1 186 ? -50.634 -5.441 67.613 1.00 96.81 186 LYS A N 1
ATOM 1494 C CA . LYS A 1 186 ? -50.022 -6.007 68.821 1.00 96.81 186 LYS A CA 1
ATOM 1495 C C . LYS A 1 186 ? -50.153 -5.102 70.055 1.00 96.81 186 LYS A C 1
ATOM 1497 O O . LYS A 1 186 ? -50.183 -5.608 71.177 1.00 96.81 186 LYS A O 1
ATOM 1502 N N . MET A 1 187 ? -50.202 -3.780 69.883 1.00 94.12 187 MET A N 1
ATOM 1503 C CA . MET A 1 187 ? -50.493 -2.856 70.985 1.00 94.12 187 MET A CA 1
ATOM 1504 C C . MET A 1 187 ? -51.950 -2.959 71.442 1.00 94.12 187 MET A C 1
ATOM 1506 O O . MET A 1 187 ? -52.193 -2.920 72.649 1.00 94.12 187 MET A O 1
ATOM 1510 N N . ASP A 1 188 ? -52.894 -3.127 70.515 1.00 94.50 188 ASP A N 1
ATOM 1511 C CA . ASP A 1 188 ? -54.309 -3.313 70.841 1.00 94.50 188 ASP A CA 1
ATOM 1512 C C . ASP A 1 188 ? -54.558 -4.658 71.550 1.00 94.50 188 ASP A C 1
ATOM 1514 O O . ASP A 1 188 ? -55.221 -4.676 72.590 1.00 94.50 188 ASP A O 1
ATOM 1518 N N . ASP A 1 189 ? -53.934 -5.753 71.097 1.00 95.62 189 ASP A N 1
ATOM 1519 C CA . ASP A 1 189 ? -53.959 -7.054 71.791 1.00 95.62 189 ASP A CA 1
ATOM 1520 C C . ASP A 1 189 ? -53.466 -6.935 73.247 1.00 95.62 189 ASP A C 1
ATOM 1522 O O . ASP A 1 189 ? -54.142 -7.359 74.189 1.00 95.62 189 ASP A O 1
ATOM 1526 N N . LEU A 1 190 ? -52.303 -6.302 73.454 1.00 95.00 190 LEU A N 1
ATOM 1527 C CA . LEU A 1 190 ? -51.723 -6.087 74.787 1.00 95.00 190 LEU A CA 1
ATOM 1528 C C . LEU A 1 190 ? -52.582 -5.169 75.666 1.00 95.00 190 LEU A C 1
ATOM 1530 O O . LEU A 1 190 ? -52.595 -5.313 76.890 1.00 95.00 190 LEU A O 1
ATOM 1534 N N . LYS A 1 191 ? -53.304 -4.218 75.066 1.00 95.69 191 LYS A N 1
ATOM 1535 C CA . LYS A 1 191 ? -54.239 -3.348 75.781 1.00 95.69 191 LYS A CA 1
ATOM 1536 C C . LYS A 1 191 ? -55.449 -4.142 76.280 1.00 95.69 191 LYS A C 1
ATOM 1538 O O . LYS A 1 191 ? -55.801 -4.010 77.451 1.00 95.69 191 LYS A O 1
ATOM 1543 N N . ILE A 1 192 ? -56.023 -5.004 75.438 1.00 95.31 192 ILE A N 1
ATOM 1544 C CA . ILE A 1 192 ? -57.125 -5.905 75.810 1.00 95.31 192 ILE A CA 1
ATOM 1545 C C . ILE A 1 192 ? -56.676 -6.874 76.916 1.00 95.31 192 ILE A C 1
ATOM 1547 O O . ILE A 1 192 ? -57.375 -7.032 77.918 1.00 95.31 192 ILE A O 1
ATOM 1551 N N . GLU A 1 193 ? -55.489 -7.479 76.789 1.00 94.44 193 GLU A N 1
ATOM 1552 C CA . GLU A 1 193 ? -54.932 -8.368 77.818 1.00 94.44 193 GLU A CA 1
ATOM 1553 C C . GLU A 1 193 ? -54.727 -7.633 79.153 1.00 94.44 193 GLU A C 1
ATOM 1555 O O . GLU A 1 193 ? -55.103 -8.143 80.212 1.00 94.44 193 GLU A O 1
ATOM 1560 N N . LYS A 1 194 ? -54.199 -6.403 79.115 1.00 94.81 194 LYS A N 1
ATOM 1561 C CA . LYS A 1 194 ? -54.036 -5.562 80.306 1.00 94.81 194 LYS A CA 1
ATOM 1562 C C . LYS A 1 194 ? -55.378 -5.260 80.979 1.00 94.81 194 LYS A C 1
ATOM 1564 O O . LYS A 1 194 ? -55.483 -5.405 82.196 1.00 94.81 194 LYS A O 1
ATOM 1569 N N . GLU A 1 195 ? -56.395 -4.856 80.221 1.00 94.75 195 GLU A N 1
ATOM 1570 C CA . GLU A 1 195 ? -57.735 -4.577 80.755 1.00 94.75 195 GLU A CA 1
ATOM 1571 C C . GLU A 1 195 ? -58.355 -5.837 81.392 1.00 94.75 195 GLU A C 1
ATOM 1573 O O . GLU A 1 195 ? -58.906 -5.762 82.493 1.00 94.75 195 GLU A O 1
ATOM 1578 N N . ALA A 1 196 ? -58.162 -7.012 80.779 1.00 94.50 196 ALA A N 1
ATOM 1579 C CA . ALA A 1 196 ? -58.591 -8.308 81.314 1.00 94.50 196 ALA A CA 1
ATOM 1580 C C . ALA A 1 196 ? -57.805 -8.778 82.559 1.00 94.50 196 ALA A C 1
ATOM 1582 O O . ALA A 1 196 ? -58.316 -9.571 83.355 1.00 94.50 196 ALA A O 1
ATOM 1583 N N . LEU A 1 197 ? -56.562 -8.324 82.747 1.00 94.00 197 LEU A N 1
ATOM 1584 C CA . LEU A 1 197 ? -55.784 -8.564 83.968 1.00 94.00 197 LEU A CA 1
ATOM 1585 C C . LEU A 1 197 ? -56.162 -7.583 85.086 1.00 94.00 197 LEU A C 1
ATOM 1587 O O . LEU A 1 197 ? -56.251 -7.988 86.245 1.00 94.00 197 LEU A O 1
ATOM 1591 N N . GLU A 1 198 ? -56.440 -6.317 84.763 1.00 94.56 198 GLU A N 1
ATOM 1592 C CA . GLU A 1 198 ? -56.914 -5.330 85.738 1.00 94.56 198 GLU A CA 1
ATOM 1593 C C . GLU A 1 198 ? -58.287 -5.690 86.323 1.00 94.56 198 GLU A C 1
ATOM 1595 O O . GLU A 1 198 ? -58.514 -5.463 87.514 1.00 94.56 198 GLU A O 1
ATOM 1600 N N . THR A 1 199 ? -59.207 -6.245 85.526 1.00 94.25 199 THR A N 1
ATOM 1601 C CA . THR A 1 199 ? -60.505 -6.736 86.025 1.00 94.25 199 THR A CA 1
ATOM 1602 C C . THR A 1 199 ? -60.322 -7.912 86.980 1.00 94.25 199 THR A C 1
ATOM 1604 O O . THR A 1 199 ? -60.758 -7.817 88.127 1.00 94.25 199 THR A O 1
ATOM 1607 N N . LYS A 1 200 ? -59.567 -8.946 86.584 1.00 95.19 200 LYS A N 1
ATOM 1608 C CA . LYS A 1 200 ? -59.221 -10.088 87.456 1.00 95.19 200 LYS A CA 1
ATOM 1609 C C . LYS A 1 200 ? -58.536 -9.657 88.756 1.00 95.19 200 LYS A C 1
ATOM 1611 O O . LYS A 1 200 ? -58.827 -10.200 89.818 1.00 95.19 200 LYS A O 1
ATOM 1616 N N . TYR A 1 201 ? -57.646 -8.664 88.700 1.00 93.88 201 TYR A N 1
ATOM 1617 C CA . TYR A 1 201 ? -57.001 -8.115 89.895 1.00 93.88 201 TYR A CA 1
ATOM 1618 C C . TYR A 1 201 ? -58.010 -7.433 90.834 1.00 93.88 201 TYR A C 1
ATOM 1620 O O . TYR A 1 201 ? -57.957 -7.640 92.046 1.00 93.88 201 TYR A O 1
ATOM 1628 N N . LYS A 1 202 ? -58.957 -6.650 90.295 1.00 94.44 202 LYS A N 1
ATOM 1629 C CA . LYS A 1 202 ? -60.033 -6.014 91.081 1.00 94.44 202 LYS A CA 1
ATOM 1630 C C . LYS A 1 202 ? -60.954 -7.058 91.723 1.00 94.44 202 LYS A C 1
ATOM 1632 O O . LYS A 1 202 ? -61.293 -6.913 92.896 1.00 94.44 202 LYS A O 1
ATOM 1637 N N . GLU A 1 203 ? -61.303 -8.117 90.994 1.00 94.25 203 GLU A N 1
ATOM 1638 C CA . GLU A 1 203 ? -62.100 -9.247 91.493 1.00 94.25 203 GLU A CA 1
ATOM 1639 C C . GLU A 1 203 ? -61.389 -9.976 92.642 1.00 94.25 203 GLU A C 1
ATOM 1641 O O . GLU A 1 203 ? -61.932 -10.043 93.745 1.00 94.25 203 GLU A O 1
ATOM 1646 N N . ALA A 1 204 ? -60.142 -10.413 92.436 1.00 92.19 204 ALA A N 1
ATOM 1647 C CA . ALA A 1 204 ? -59.340 -11.085 93.461 1.00 92.19 204 ALA A CA 1
ATOM 1648 C C . ALA A 1 204 ? -59.076 -10.194 94.692 1.00 92.19 204 ALA A C 1
ATOM 1650 O O . ALA A 1 204 ? -59.037 -10.676 95.823 1.00 92.19 204 ALA A O 1
ATOM 1651 N N . SER A 1 205 ? -58.933 -8.878 94.497 1.00 93.06 205 SER A N 1
ATOM 1652 C CA . SER A 1 205 ? -58.827 -7.904 95.591 1.00 93.06 205 SER A CA 1
ATOM 1653 C C . SER A 1 205 ? -60.130 -7.807 96.400 1.00 93.06 205 SER A C 1
ATOM 1655 O O . SER A 1 205 ? -60.093 -7.776 97.629 1.00 93.06 205 SER A O 1
ATOM 1657 N N . SER A 1 206 ? -61.293 -7.826 95.734 1.00 92.38 206 SER A N 1
ATOM 1658 C CA . SER A 1 206 ? -62.599 -7.858 96.407 1.00 92.38 206 SER A CA 1
ATOM 1659 C C . SER A 1 206 ? -62.832 -9.170 97.159 1.00 92.38 206 SER A C 1
ATOM 1661 O O . SER A 1 206 ? -63.321 -9.146 98.286 1.00 92.38 206 SER A O 1
ATOM 1663 N N . GLU A 1 207 ? -62.458 -10.307 96.571 1.00 93.81 207 GLU A N 1
ATOM 1664 C CA . GLU A 1 207 ? -62.547 -11.626 97.205 1.00 93.81 207 GLU A CA 1
ATOM 1665 C C . GLU A 1 207 ? -61.639 -11.727 98.437 1.00 93.81 207 GLU A C 1
ATOM 1667 O O . GLU A 1 207 ? -62.080 -12.171 99.496 1.00 93.81 207 GLU A O 1
ATOM 1672 N N . LYS A 1 208 ? -60.408 -11.209 98.350 1.00 93.38 208 LYS A N 1
ATOM 1673 C CA . LYS A 1 208 ? -59.496 -11.098 99.495 1.00 93.38 208 LYS A CA 1
ATOM 1674 C C . LYS A 1 208 ? -60.094 -10.274 100.639 1.00 93.38 208 LYS A C 1
ATOM 1676 O O . LYS A 1 208 ? -59.937 -10.664 101.793 1.00 93.38 208 LYS A O 1
ATOM 1681 N N . GLU A 1 209 ? -60.768 -9.160 100.347 1.00 93.50 209 GLU A N 1
ATOM 1682 C CA . GLU A 1 209 ? -61.391 -8.337 101.393 1.00 93.50 209 GLU A CA 1
ATOM 1683 C C . GLU A 1 209 ? -62.624 -9.025 102.007 1.00 93.50 209 GLU A C 1
ATOM 1685 O O . GLU A 1 209 ? -62.814 -8.955 103.218 1.00 93.50 209 GLU A O 1
ATOM 1690 N N . LYS A 1 210 ? -63.412 -9.774 101.217 1.00 93.06 210 LYS A N 1
ATOM 1691 C CA . LYS A 1 210 ? -64.490 -10.634 101.746 1.00 93.06 210 LYS A CA 1
ATOM 1692 C C . LYS A 1 210 ? -63.942 -11.697 102.698 1.00 93.06 210 LYS A C 1
ATOM 1694 O O . LYS A 1 210 ? -64.384 -11.759 103.837 1.00 93.06 210 LYS A O 1
ATOM 1699 N N . LEU A 1 211 ? -62.932 -12.459 102.270 1.00 92.44 211 LEU A N 1
ATOM 1700 C CA . LEU A 1 211 ? -62.280 -13.485 103.094 1.00 92.44 211 LEU A CA 1
ATOM 1701 C C . LEU A 1 211 ? -61.634 -12.900 104.357 1.00 92.44 211 LEU A C 1
ATOM 1703 O O . LEU A 1 211 ? -61.633 -13.539 105.406 1.00 92.44 211 LEU A O 1
ATOM 1707 N N . LYS A 1 212 ? -61.094 -11.678 104.281 1.00 93.69 212 LYS A N 1
ATOM 1708 C CA . LYS A 1 212 ? -60.586 -10.946 105.447 1.00 93.69 212 LYS A CA 1
ATOM 1709 C C . LYS A 1 212 ? -61.711 -10.601 106.426 1.00 93.69 212 LYS A C 1
ATOM 1711 O O . LYS A 1 212 ? -61.536 -10.826 107.619 1.00 93.69 212 LYS A O 1
ATOM 1716 N N . ASN A 1 213 ? -62.854 -10.117 105.942 1.00 90.81 213 ASN A N 1
ATOM 1717 C CA . ASN A 1 213 ? -64.013 -9.824 106.789 1.00 90.81 213 ASN A CA 1
ATOM 1718 C C . ASN A 1 213 ? -64.593 -11.105 107.415 1.00 90.81 213 ASN A C 1
ATOM 1720 O O . ASN A 1 213 ? -64.801 -11.141 108.622 1.00 90.81 213 ASN A O 1
ATOM 1724 N N . GLU A 1 214 ? -64.751 -12.183 106.639 1.00 91.88 214 GLU A N 1
ATOM 1725 C CA . GLU A 1 214 ? -65.161 -13.506 107.143 1.00 91.88 214 GLU A CA 1
ATOM 1726 C C . GLU A 1 214 ? -64.182 -14.044 108.200 1.00 91.88 214 GLU A C 1
ATOM 1728 O O . GLU A 1 214 ? -64.596 -14.579 109.226 1.00 91.88 214 GLU A O 1
ATOM 1733 N N . TYR A 1 215 ? -62.871 -13.867 107.998 1.00 89.69 215 TYR A N 1
ATOM 1734 C CA 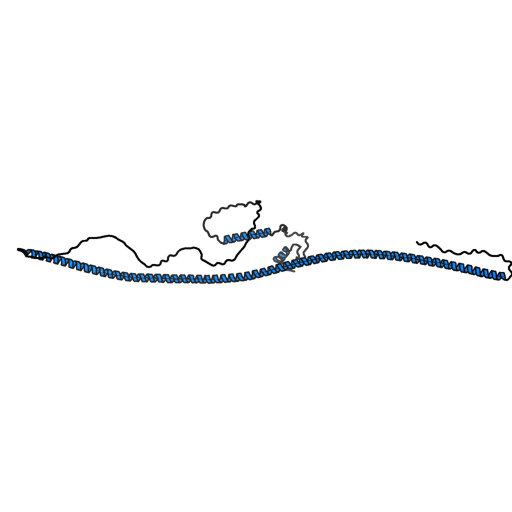. TYR A 1 215 ? -61.858 -14.218 108.995 1.00 89.69 215 TYR A CA 1
ATOM 1735 C C . TYR A 1 215 ? -61.962 -13.353 110.260 1.00 89.69 215 TYR A C 1
ATOM 1737 O O . TYR A 1 215 ? -61.822 -13.874 111.367 1.00 89.69 215 TYR A O 1
ATOM 1745 N N . GLU A 1 216 ? -62.215 -12.048 110.128 1.00 91.25 216 GLU A N 1
ATOM 1746 C CA . GLU A 1 216 ? -62.427 -11.148 111.265 1.00 91.25 216 GLU A CA 1
ATOM 1747 C C . GLU A 1 216 ? -63.696 -11.528 112.056 1.00 91.25 216 GLU A C 1
ATOM 1749 O O . GLU A 1 216 ? -63.623 -11.600 113.283 1.00 91.25 216 GLU A O 1
ATOM 1754 N N . GLU A 1 217 ? -64.801 -11.885 111.388 1.00 90.88 217 GLU A N 1
ATOM 1755 C CA . GLU A 1 217 ? -66.039 -12.406 112.001 1.00 90.88 217 GLU A CA 1
ATOM 1756 C C . GLU A 1 217 ? -65.847 -13.779 112.673 1.00 90.88 217 GLU A C 1
ATOM 1758 O O . GLU A 1 217 ? -66.293 -14.010 113.802 1.00 90.88 217 GLU A O 1
ATOM 1763 N N . LEU A 1 218 ? -65.132 -14.707 112.032 1.00 89.31 218 LEU A N 1
ATOM 1764 C CA . LEU A 1 218 ? -64.771 -15.992 112.641 1.00 89.31 218 LEU A CA 1
ATOM 1765 C C . LEU A 1 218 ? -63.835 -15.805 113.843 1.00 89.31 218 LEU A C 1
ATOM 1767 O O . LEU A 1 218 ? -63.895 -16.559 114.813 1.00 89.31 218 LEU A O 1
ATOM 1771 N N . HIS A 1 219 ? -62.982 -14.783 113.824 1.00 86.88 219 HIS A N 1
ATOM 1772 C CA . HIS A 1 219 ? -62.080 -14.463 114.924 1.00 86.88 219 HIS A CA 1
ATOM 1773 C C . HIS A 1 219 ? -62.787 -13.750 116.091 1.00 86.88 219 HIS A C 1
ATOM 1775 O O . HIS A 1 219 ? -62.442 -14.017 117.246 1.00 86.88 219 HIS A O 1
ATOM 1781 N N . THR A 1 220 ? -63.787 -12.893 115.846 1.00 87.94 220 THR A N 1
ATOM 1782 C CA . THR A 1 220 ? -64.630 -12.326 116.917 1.00 87.94 220 THR A CA 1
ATOM 1783 C C . THR A 1 220 ? -65.515 -13.398 117.541 1.00 87.94 220 THR A C 1
ATOM 1785 O O . THR A 1 220 ? -65.454 -13.579 118.755 1.00 87.94 220 THR A O 1
ATOM 1788 N N . THR A 1 221 ? -66.229 -14.193 116.742 1.00 87.94 221 THR A N 1
ATOM 1789 C CA . THR A 1 221 ? -67.050 -15.306 117.254 1.00 87.94 221 THR A CA 1
ATOM 1790 C C . THR A 1 221 ? -66.206 -16.362 117.975 1.00 87.94 221 THR A C 1
ATOM 1792 O O . THR A 1 221 ? -66.610 -16.852 119.026 1.00 87.94 221 THR A O 1
ATOM 1795 N N . SER A 1 222 ? -64.988 -16.663 117.509 1.00 86.06 222 SER A N 1
ATOM 1796 C CA . SER A 1 222 ? -64.035 -17.528 118.226 1.00 86.06 222 SER A CA 1
ATOM 1797 C C . SER A 1 222 ? -63.587 -16.930 119.568 1.00 86.06 222 SER A C 1
ATOM 1799 O O . SER A 1 222 ? -63.520 -17.642 120.573 1.00 86.06 222 SER A O 1
ATOM 1801 N N . LYS A 1 223 ? -63.343 -15.612 119.643 1.00 85.81 223 LYS A N 1
ATOM 1802 C CA . LYS A 1 223 ? -63.087 -14.917 120.920 1.00 85.81 223 LYS A CA 1
ATOM 1803 C C . LYS A 1 223 ? -64.293 -14.973 121.855 1.00 85.81 223 LYS A C 1
ATOM 1805 O O . LYS A 1 223 ? -64.107 -15.220 123.045 1.00 85.81 223 LYS A O 1
ATOM 1810 N N . GLU A 1 224 ? -65.504 -14.772 121.346 1.00 86.56 224 GLU A N 1
ATOM 1811 C CA . GLU A 1 224 ? -66.745 -14.878 122.119 1.00 86.56 224 GLU A CA 1
ATOM 1812 C C . GLU A 1 224 ? -66.928 -16.294 122.662 1.00 86.56 224 GLU A C 1
ATOM 1814 O O . GLU A 1 224 ? -67.045 -16.457 123.873 1.00 86.56 224 GLU A O 1
ATOM 1819 N N . TRP A 1 225 ? -66.828 -17.321 121.813 1.00 86.06 225 TRP A N 1
ATOM 1820 C CA . TRP A 1 225 ? -66.853 -18.729 122.217 1.00 86.06 225 TRP A CA 1
ATOM 1821 C C . TRP A 1 225 ? -65.770 -19.066 123.238 1.00 86.06 225 TRP A C 1
ATOM 1823 O O . TRP A 1 225 ? -66.046 -19.768 124.206 1.00 86.06 225 TRP A O 1
ATOM 1833 N N . LYS A 1 226 ? -64.550 -18.541 123.088 1.00 86.75 226 LYS A N 1
ATOM 1834 C CA . LYS A 1 226 ? -63.472 -18.722 124.070 1.00 86.75 226 LYS A CA 1
ATOM 1835 C C . LYS A 1 226 ? -63.785 -18.035 125.401 1.00 86.75 226 LYS A C 1
ATOM 1837 O O . LYS A 1 226 ? -63.481 -18.589 126.453 1.00 86.75 226 LYS A O 1
ATOM 1842 N N . THR A 1 227 ? -64.420 -16.865 125.369 1.00 82.06 227 THR A N 1
ATOM 1843 C CA . THR A 1 227 ? -64.845 -16.129 126.571 1.00 82.06 227 THR A CA 1
ATOM 1844 C C . THR A 1 227 ? -66.007 -16.844 127.262 1.00 82.06 227 THR A C 1
ATOM 1846 O O . THR A 1 227 ? -65.978 -17.024 128.476 1.00 82.06 227 THR A O 1
ATOM 1849 N N . GLN A 1 228 ? -66.988 -17.338 126.502 1.00 83.00 228 GLN A N 1
ATOM 1850 C CA . GLN A 1 228 ? -68.080 -18.176 127.000 1.00 83.00 228 GLN A CA 1
ATOM 1851 C C . GLN A 1 228 ? -67.553 -19.497 127.569 1.00 83.00 228 GLN A C 1
ATOM 1853 O O . GLN A 1 228 ? -67.977 -19.895 128.647 1.00 83.00 228 GLN A O 1
ATOM 1858 N N . TYR A 1 229 ? -66.597 -20.145 126.898 1.00 81.31 229 TYR A N 1
ATOM 1859 C CA . TYR A 1 229 ? -65.958 -21.374 127.363 1.00 81.31 229 TYR A CA 1
ATOM 1860 C C . TYR A 1 229 ? -65.184 -21.157 128.662 1.00 81.31 229 TYR A C 1
ATOM 1862 O O . TYR A 1 229 ? -65.373 -21.924 129.597 1.00 81.31 229 TYR A O 1
ATOM 1870 N N . GLU A 1 230 ? -64.360 -20.109 128.770 1.00 80.50 230 GLU A N 1
ATOM 1871 C CA . GLU A 1 230 ? -63.671 -19.792 130.027 1.00 80.50 230 GLU A CA 1
ATOM 1872 C C . GLU A 1 230 ? -64.666 -19.407 131.136 1.00 80.50 230 GLU A C 1
ATOM 1874 O O . GLU A 1 230 ? -64.515 -19.874 132.259 1.00 80.50 230 GLU A O 1
ATOM 1879 N N . THR A 1 231 ? -65.751 -18.687 130.825 1.00 77.69 231 THR A N 1
ATOM 1880 C CA . THR A 1 231 ? -66.834 -18.391 131.787 1.00 77.69 231 THR A CA 1
ATOM 1881 C C . THR A 1 231 ? -67.550 -19.667 132.253 1.00 77.69 231 THR A C 1
ATOM 1883 O O . THR A 1 231 ? -67.788 -19.860 133.444 1.00 77.69 231 THR A O 1
ATOM 1886 N N . ALA A 1 232 ? -67.870 -20.577 131.330 1.00 74.38 232 ALA A N 1
ATOM 1887 C CA . ALA A 1 232 ? -68.497 -21.864 131.618 1.00 74.38 232 ALA A CA 1
ATOM 1888 C C . ALA A 1 232 ? -67.553 -22.791 132.395 1.00 74.38 232 ALA A C 1
ATOM 1890 O O . ALA A 1 232 ? -67.991 -23.485 133.304 1.00 74.38 232 ALA A O 1
ATOM 1891 N N . LYS A 1 233 ? -66.253 -22.763 132.092 1.00 79.25 233 LYS A N 1
ATOM 1892 C CA . LYS A 1 233 ? -65.180 -23.463 132.809 1.00 79.25 233 LYS A CA 1
ATOM 1893 C C . LYS A 1 233 ? -64.951 -22.880 134.204 1.00 79.25 233 LYS A C 1
ATOM 1895 O O . LYS A 1 233 ? -64.680 -23.641 135.125 1.00 79.25 233 LYS A O 1
ATOM 1900 N N . GLU A 1 234 ? -65.131 -21.576 134.399 1.00 72.69 234 GLU A N 1
ATOM 1901 C CA . GLU A 1 234 ? -65.115 -20.938 135.719 1.00 72.69 234 GLU A CA 1
ATOM 1902 C C . GLU A 1 234 ? -66.378 -21.281 136.533 1.00 72.69 234 GLU A C 1
ATOM 1904 O O . GLU A 1 234 ? -66.291 -21.516 137.737 1.00 72.69 234 GLU A O 1
ATOM 1909 N N . LEU A 1 235 ? -67.548 -21.388 135.890 1.00 67.56 235 LEU A N 1
ATOM 1910 C CA . LEU A 1 235 ? -68.785 -21.887 136.508 1.00 67.56 235 LEU A CA 1
ATOM 1911 C C . LEU A 1 235 ? -68.693 -23.380 136.864 1.00 67.56 235 LEU A C 1
ATOM 1913 O O . LEU A 1 235 ? -69.042 -23.766 137.976 1.00 67.56 235 LEU A O 1
ATOM 1917 N N . PHE A 1 236 ? -68.164 -24.222 135.973 1.00 59.78 236 PHE A N 1
ATOM 1918 C CA . PHE A 1 236 ? -67.914 -25.637 136.255 1.00 59.78 236 PHE A CA 1
ATOM 1919 C C . PHE A 1 236 ? -66.820 -25.825 137.310 1.00 59.78 236 PHE A C 1
ATOM 1921 O O . PHE A 1 236 ? -66.993 -26.656 138.192 1.00 59.78 236 PHE A O 1
ATOM 1928 N N . GLY A 1 237 ? -65.764 -25.008 137.314 1.00 57.97 237 GLY A N 1
ATOM 1929 C CA . GLY A 1 237 ? -64.758 -24.973 138.383 1.00 57.97 237 GLY A CA 1
ATOM 1930 C C . GLY A 1 237 ? -65.300 -24.491 139.737 1.00 57.97 237 GLY A C 1
ATOM 1931 O O . GLY A 1 237 ? -64.704 -24.772 140.772 1.00 57.97 237 GLY A O 1
ATOM 1932 N N . LYS A 1 238 ? -66.455 -23.810 139.754 1.00 52.94 238 LYS A N 1
ATOM 1933 C CA . LYS A 1 238 ? -67.221 -23.488 140.973 1.00 52.94 238 LYS A CA 1
ATOM 1934 C C . LYS A 1 238 ? -68.206 -24.598 141.378 1.00 52.94 238 LYS A C 1
ATOM 1936 O O . LYS A 1 238 ? -68.627 -24.619 142.530 1.00 52.94 238 LYS A O 1
ATOM 1941 N N . MET A 1 239 ? -68.548 -25.528 140.479 1.00 41.53 239 MET A N 1
ATOM 1942 C CA . MET A 1 239 ? -69.384 -26.714 140.764 1.00 41.53 239 MET A CA 1
ATOM 1943 C C . MET A 1 239 ? -68.575 -28.000 141.016 1.00 41.53 239 MET A C 1
ATOM 1945 O O . MET A 1 239 ? -69.102 -28.956 141.578 1.00 41.53 239 MET A O 1
ATOM 1949 N N . ALA A 1 240 ? -67.307 -28.032 140.611 1.00 35.28 240 ALA A N 1
ATOM 1950 C CA . ALA A 1 240 ? -66.388 -29.156 140.726 1.00 35.28 240 ALA A CA 1
ATOM 1951 C C . ALA A 1 240 ? -65.022 -28.607 141.196 1.00 35.28 240 ALA A C 1
ATOM 1953 O O . ALA A 1 240 ? -64.373 -27.881 140.454 1.00 35.28 240 ALA A O 1
ATOM 1954 N N . ILE A 1 241 ? -64.507 -28.886 142.398 1.00 39.25 241 ILE A N 1
ATOM 1955 C CA . ILE A 1 241 ? -64.704 -30.069 143.247 1.00 39.25 241 ILE A CA 1
ATOM 1956 C C . ILE A 1 241 ? -64.546 -29.710 144.737 1.00 39.25 241 ILE A C 1
ATOM 1958 O O . ILE A 1 241 ? -63.461 -29.353 145.196 1.00 39.25 241 ILE A O 1
ATOM 1962 N N . THR A 1 242 ? -65.599 -29.946 145.519 1.00 32.50 242 THR A N 1
ATOM 1963 C CA . THR A 1 242 ? -65.457 -30.682 146.784 1.00 32.50 242 THR A CA 1
ATOM 1964 C C . THR A 1 242 ? -65.505 -32.174 146.462 1.00 32.50 242 THR A C 1
ATOM 1966 O O . THR A 1 242 ? -66.530 -32.622 145.964 1.00 32.50 242 THR A O 1
ATOM 1969 N N . GLU A 1 243 ? -64.444 -32.921 146.795 1.00 29.19 243 GLU A N 1
ATOM 1970 C CA . GLU A 1 243 ? -64.392 -34.403 146.831 1.00 29.19 243 GLU A CA 1
ATOM 1971 C C . GLU A 1 243 ? -64.630 -35.198 145.513 1.00 29.19 243 GLU A C 1
ATOM 1973 O O . GLU A 1 243 ? -65.399 -34.803 144.652 1.00 29.19 243 GLU A O 1
ATOM 1978 N N . LYS A 1 244 ? -64.057 -36.388 145.265 1.00 29.03 244 LYS A N 1
ATOM 1979 C CA . LYS A 1 244 ? -62.811 -37.070 145.694 1.00 29.03 244 LYS A CA 1
ATOM 1980 C C . LYS A 1 244 ? -62.629 -38.324 144.800 1.00 29.03 244 LYS A C 1
ATOM 1982 O O . LYS A 1 244 ? -63.614 -38.975 144.485 1.00 29.03 244 LYS A O 1
ATOM 1987 N N . LYS A 1 245 ? -61.369 -38.731 144.589 1.00 29.69 245 LYS A N 1
ATOM 1988 C CA . LYS A 1 245 ? -60.874 -40.129 144.469 1.00 29.69 245 LYS A CA 1
ATOM 1989 C C . LYS A 1 245 ? -61.187 -41.048 143.259 1.00 29.69 245 LYS A C 1
ATOM 1991 O O . LYS A 1 245 ? -62.311 -41.456 143.014 1.00 29.69 245 LYS A O 1
ATOM 1996 N N . ASP A 1 246 ? -60.070 -41.527 142.696 1.00 30.28 246 ASP A N 1
ATOM 1997 C CA . ASP A 1 246 ? -59.678 -42.934 142.460 1.00 30.28 246 ASP A CA 1
ATOM 1998 C C . ASP A 1 246 ? -60.474 -43.846 141.492 1.00 30.28 246 ASP A C 1
ATOM 2000 O O . ASP A 1 246 ? -61.413 -44.531 141.888 1.00 30.28 246 ASP A O 1
ATOM 2004 N N . SER A 1 247 ? -59.951 -44.051 140.269 1.00 32.44 247 SER A N 1
ATOM 2005 C CA . SER A 1 247 ? -59.342 -45.339 139.824 1.00 32.44 247 SER A CA 1
ATOM 2006 C C . SER A 1 247 ? -58.918 -45.335 138.333 1.00 32.44 247 SER A C 1
ATOM 2008 O O . SER A 1 247 ? -59.528 -44.670 137.504 1.00 32.44 247 SER A O 1
ATOM 2010 N N . GLY A 1 248 ? -57.833 -46.053 137.991 1.00 28.70 248 GLY A N 1
ATOM 2011 C CA . GLY A 1 248 ? -57.379 -46.303 136.600 1.00 28.70 248 GLY A CA 1
ATOM 2012 C C . GLY A 1 248 ? -57.932 -47.626 136.017 1.00 28.70 248 GLY A C 1
ATOM 2013 O O . GLY A 1 248 ? -58.885 -48.135 136.605 1.00 28.70 248 GLY A O 1
ATOM 2014 N N . PRO A 1 249 ? -57.327 -48.269 134.975 1.00 46.50 249 PRO A N 1
ATOM 2015 C CA . PRO A 1 249 ? -55.931 -48.088 134.521 1.00 46.50 249 PRO A CA 1
ATOM 2016 C C . PRO A 1 249 ? -55.609 -48.306 132.998 1.00 46.50 249 PRO A C 1
ATOM 2018 O O . PRO A 1 249 ? -56.458 -48.692 132.205 1.00 46.50 249 PRO A O 1
ATOM 2021 N N . LYS A 1 250 ? -54.297 -48.238 132.682 1.00 32.25 250 LYS A N 1
ATOM 2022 C CA . LYS A 1 250 ? -53.515 -48.942 131.618 1.00 32.25 250 LYS A CA 1
ATOM 2023 C C . LYS A 1 250 ? -53.411 -48.407 130.164 1.00 32.25 250 LYS A C 1
ATOM 2025 O O . LYS A 1 250 ? -54.378 -48.087 129.491 1.00 32.25 250 LYS A O 1
ATOM 2030 N N . SER A 1 251 ? -52.143 -48.409 129.727 1.00 36.56 251 SER A N 1
ATOM 2031 C CA . SER A 1 251 ? -51.488 -48.007 128.461 1.00 36.56 251 SER A CA 1
ATOM 2032 C C . SER A 1 251 ? -51.682 -49.014 127.300 1.00 36.56 251 SER A C 1
ATOM 2034 O O . SER A 1 251 ? -52.153 -50.119 127.585 1.00 36.56 251 SER A O 1
ATOM 2036 N N . PRO A 1 252 ? -51.306 -48.710 126.024 1.00 41.72 252 PRO A N 1
ATOM 2037 C CA . PRO A 1 252 ? -49.889 -48.594 125.564 1.00 41.72 252 PRO A CA 1
ATOM 2038 C C . PRO A 1 252 ? -49.632 -47.466 124.502 1.00 41.72 252 PRO A C 1
ATOM 2040 O O . PRO A 1 252 ? -50.522 -47.132 123.738 1.00 41.72 252 PRO A O 1
ATOM 2043 N N . SER A 1 253 ? -48.549 -46.667 124.542 1.00 32.19 253 SER A N 1
ATOM 2044 C CA . SER A 1 253 ? -47.144 -46.860 124.075 1.00 32.19 253 SER A CA 1
ATOM 2045 C C . SER A 1 253 ? -46.824 -46.418 122.621 1.00 32.19 253 SER A C 1
ATOM 2047 O O . SER A 1 253 ? -47.454 -46.946 121.712 1.00 32.19 253 SER A O 1
ATOM 2049 N N . ARG A 1 254 ? -45.724 -45.646 122.442 1.00 33.12 254 ARG A N 1
ATOM 2050 C CA . ARG A 1 254 ? -44.957 -45.366 121.182 1.00 33.12 254 ARG A CA 1
ATO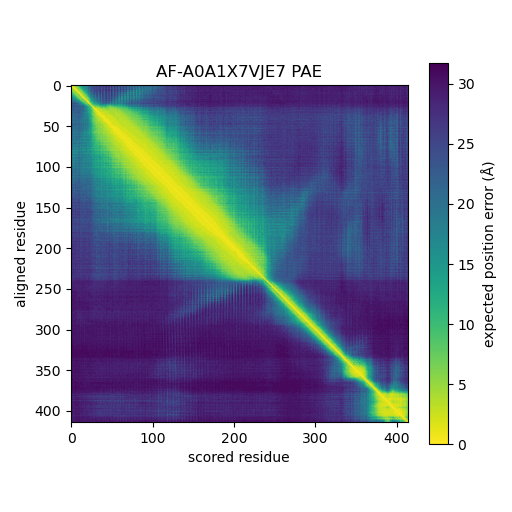M 2051 C C . ARG A 1 254 ? -45.716 -44.560 120.100 1.00 33.12 254 ARG A C 1
ATOM 2053 O O . ARG A 1 254 ? -46.931 -44.643 120.031 1.00 33.12 254 ARG A O 1
ATOM 2060 N N . GLU A 1 255 ? -45.105 -43.716 119.262 1.00 31.86 255 GLU A N 1
ATOM 2061 C CA . GLU A 1 255 ? -43.704 -43.308 118.982 1.00 31.86 255 GLU A CA 1
ATOM 2062 C C . GLU A 1 255 ? -43.742 -41.809 118.562 1.00 31.86 255 GLU A C 1
ATOM 2064 O O . GLU A 1 255 ? -44.718 -41.380 117.958 1.00 31.86 255 GLU A O 1
ATOM 2069 N N . GLU A 1 256 ? -42.917 -40.915 119.118 1.00 30.03 256 GLU A N 1
ATOM 2070 C CA . GLU A 1 256 ? -41.609 -40.430 118.609 1.00 30.03 256 GLU A CA 1
ATOM 2071 C C . GLU A 1 256 ? -41.617 -39.481 117.385 1.00 30.03 256 GLU A C 1
ATOM 2073 O O . GLU A 1 256 ? -42.329 -39.692 116.411 1.00 30.03 256 GLU A O 1
ATOM 2078 N N . SER A 1 257 ? -40.668 -38.523 117.418 1.00 36.25 257 SER A N 1
ATOM 2079 C CA . SER A 1 257 ? -40.091 -37.772 116.278 1.00 36.25 257 SER A CA 1
ATOM 2080 C C . SER A 1 257 ? -40.887 -36.574 115.703 1.00 36.25 257 SER A C 1
ATOM 2082 O O . SER A 1 257 ? -42.090 -36.663 115.508 1.00 36.25 257 SER A O 1
ATOM 20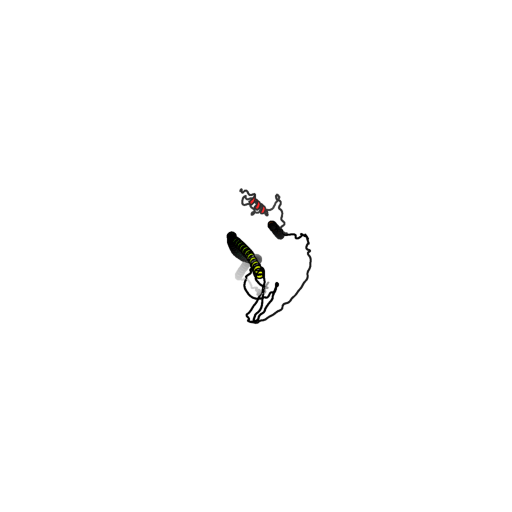84 N N . SER A 1 258 ? -40.295 -35.424 115.333 1.00 35.44 258 SER A N 1
ATOM 2085 C CA . SER A 1 258 ? -39.026 -34.757 115.717 1.00 35.44 258 SER A CA 1
ATOM 2086 C C . SER A 1 258 ? -39.040 -33.290 115.208 1.00 35.44 258 SER A C 1
ATOM 2088 O O . SER A 1 258 ? -39.975 -32.856 114.540 1.00 35.44 258 SER A O 1
ATOM 2090 N N . HIS A 1 259 ? -37.982 -32.541 115.533 1.00 35.91 259 HIS A N 1
ATOM 2091 C CA . HIS A 1 259 ? -37.534 -31.256 114.973 1.00 35.91 259 HIS A CA 1
ATOM 2092 C C . HIS A 1 259 ? -37.684 -31.136 113.427 1.00 35.91 259 HIS A C 1
ATOM 2094 O O . HIS A 1 259 ? -37.682 -32.138 112.722 1.00 35.91 259 HIS A O 1
ATOM 2100 N N . HIS A 1 260 ? -37.763 -29.943 112.814 1.00 35.16 260 HIS A N 1
ATOM 2101 C CA . HIS A 1 260 ? -36.691 -28.934 112.843 1.00 35.16 260 HIS A CA 1
ATOM 2102 C C . HIS A 1 260 ? -37.090 -27.523 112.350 1.00 35.16 260 HIS A C 1
ATOM 2104 O O . HIS A 1 260 ? -37.893 -27.361 111.437 1.00 35.16 260 HIS A O 1
ATOM 2110 N N . TYR A 1 261 ? -36.413 -26.505 112.902 1.00 36.69 261 TYR A N 1
ATOM 2111 C CA . TYR A 1 261 ? -36.113 -25.235 112.213 1.00 36.69 261 TYR A CA 1
ATOM 2112 C C . TYR A 1 261 ? -35.374 -25.507 110.890 1.00 36.69 261 TYR A C 1
ATOM 2114 O O . TYR A 1 261 ? -34.522 -26.385 110.914 1.00 36.69 261 TYR A O 1
ATOM 2122 N N . TYR A 1 262 ? -35.559 -24.704 109.828 1.00 31.48 262 TYR A N 1
ATOM 2123 C CA . TYR A 1 262 ? -34.437 -24.088 109.077 1.00 31.48 262 TYR A CA 1
ATOM 2124 C C . TYR A 1 262 ? -34.881 -23.159 107.922 1.00 31.48 262 TYR A C 1
ATOM 2126 O O . TYR A 1 262 ? -35.659 -23.526 107.047 1.00 31.48 262 TYR A O 1
ATOM 2134 N N . THR A 1 263 ? -34.245 -21.990 107.870 1.00 41.41 263 THR A N 1
ATOM 2135 C CA . THR A 1 263 ? -33.840 -21.225 106.671 1.00 41.41 263 THR A CA 1
ATOM 2136 C C . THR A 1 263 ? -32.345 -20.901 106.863 1.00 41.41 263 THR A C 1
ATOM 2138 O O . THR A 1 263 ? -31.931 -20.841 108.025 1.00 41.41 263 THR A O 1
ATOM 2141 N N . PRO A 1 264 ? -31.507 -20.621 105.835 1.00 62.00 264 PRO A N 1
ATOM 2142 C CA . PRO A 1 264 ? -31.680 -20.695 104.371 1.00 62.00 264 PRO A CA 1
ATOM 2143 C C . PRO A 1 264 ? -30.456 -21.363 103.641 1.00 62.00 264 PRO A C 1
ATOM 2145 O O . PRO A 1 264 ? -29.670 -22.056 104.274 1.00 62.00 264 PRO A O 1
ATOM 2148 N N . HIS A 1 265 ? -30.269 -21.056 102.340 1.00 37.19 265 HIS A N 1
ATOM 2149 C CA . HIS A 1 265 ? -29.060 -21.169 101.471 1.00 37.19 265 HIS A CA 1
ATOM 2150 C C . HIS A 1 265 ? -28.799 -22.388 100.539 1.00 37.19 265 HIS A C 1
ATOM 2152 O O . HIS A 1 265 ? -28.576 -23.506 100.975 1.00 37.19 265 HIS A O 1
ATOM 2158 N N . ALA A 1 266 ? -28.678 -22.039 99.242 1.00 39.97 266 ALA A N 1
ATOM 2159 C CA . ALA A 1 266 ? -27.648 -22.387 98.233 1.00 39.97 266 ALA A CA 1
ATOM 2160 C C . ALA A 1 266 ? -27.239 -23.851 97.915 1.00 39.97 266 ALA A C 1
ATOM 2162 O O . ALA A 1 266 ? -26.770 -24.583 98.776 1.00 39.97 266 ALA A O 1
ATOM 2163 N N . GLY A 1 267 ? -27.211 -24.196 96.612 1.00 34.03 267 GLY A N 1
ATOM 2164 C CA . GLY A 1 267 ? -26.458 -25.353 96.089 1.00 34.03 267 GLY A CA 1
ATOM 2165 C C . GLY A 1 267 ? -26.825 -25.811 94.663 1.00 34.03 267 GLY A C 1
ATOM 2166 O O . GLY A 1 267 ? -27.864 -26.425 94.463 1.00 34.03 267 GLY A O 1
ATOM 2167 N N . ILE A 1 268 ? -25.949 -25.543 93.687 1.00 42.47 268 ILE A N 1
ATOM 2168 C CA . ILE A 1 268 ? -25.916 -26.108 92.311 1.00 42.47 268 ILE A CA 1
ATOM 2169 C C . ILE A 1 268 ? -25.293 -27.523 92.388 1.00 42.47 268 ILE A C 1
ATOM 2171 O O . ILE A 1 268 ? -24.324 -27.651 93.141 1.00 42.47 268 ILE A O 1
ATOM 2175 N N . PRO A 1 269 ? -25.824 -28.587 91.731 1.00 52.09 269 PRO A N 1
ATOM 2176 C CA . PRO A 1 269 ? -25.397 -29.023 90.371 1.00 52.09 269 PRO A CA 1
ATOM 2177 C C . PRO A 1 269 ? -26.514 -29.713 89.529 1.00 52.09 269 PRO A C 1
ATOM 2179 O O . PRO A 1 269 ? -27.593 -29.976 90.041 1.00 52.09 269 PRO A O 1
ATOM 2182 N N . GLU A 1 270 ? -26.364 -30.135 88.263 1.00 38.91 270 GLU A N 1
ATOM 2183 C CA . GLU A 1 270 ? -25.557 -29.744 87.084 1.00 38.91 270 GLU A CA 1
ATOM 2184 C C . GLU A 1 270 ? -26.026 -30.644 85.895 1.00 38.91 270 GLU A C 1
ATOM 2186 O O . GLU A 1 270 ? -26.605 -31.704 86.111 1.00 38.91 270 GLU A O 1
ATOM 2191 N N . GLN A 1 271 ? -25.703 -30.263 84.651 1.00 37.50 271 GLN A N 1
ATOM 2192 C CA . GLN A 1 271 ? -25.624 -31.107 83.435 1.00 37.50 271 GLN A CA 1
ATOM 2193 C C . GLN A 1 271 ? -26.875 -31.525 82.614 1.00 37.50 271 GLN A C 1
ATOM 2195 O O . GLN A 1 271 ? -27.762 -32.236 83.063 1.00 37.50 271 GLN A O 1
ATOM 2200 N N . ASN A 1 272 ? -26.726 -31.281 81.294 1.00 36.69 272 ASN A N 1
ATOM 2201 C CA . ASN A 1 272 ? -27.278 -32.011 80.131 1.00 36.69 272 ASN A CA 1
ATOM 2202 C C . ASN A 1 272 ? -28.808 -31.920 79.852 1.00 36.69 272 ASN A C 1
ATOM 2204 O O . ASN A 1 272 ? -29.624 -32.112 80.735 1.00 36.69 272 ASN A O 1
ATOM 2208 N N . ARG A 1 273 ? -29.293 -31.727 78.607 1.00 39.88 273 ARG A N 1
ATOM 2209 C CA . ARG A 1 273 ? -28.643 -31.576 77.278 1.00 39.88 273 ARG A CA 1
ATOM 2210 C C . ARG A 1 273 ? -29.664 -31.090 76.226 1.00 39.88 273 ARG A C 1
ATOM 2212 O O . ARG A 1 273 ? -30.712 -31.713 76.154 1.00 39.88 273 ARG A O 1
ATOM 2219 N N . LYS A 1 274 ? -29.245 -30.194 75.304 1.00 39.34 274 LYS A N 1
ATOM 2220 C CA . LYS A 1 274 ? -29.770 -29.999 73.912 1.00 39.34 274 LYS A CA 1
ATOM 2221 C C . LYS A 1 274 ? -31.265 -29.581 73.792 1.00 39.34 274 LYS A C 1
ATOM 2223 O O . LYS A 1 274 ? -32.079 -29.966 74.605 1.00 39.34 274 LYS A O 1
ATOM 2228 N N . ALA A 1 275 ? -31.763 -28.845 72.797 1.00 35.53 275 ALA A N 1
ATOM 2229 C CA . ALA A 1 275 ? -31.243 -27.999 71.707 1.00 35.53 275 ALA A CA 1
ATOM 2230 C C . ALA A 1 275 ? -32.462 -27.163 71.188 1.00 35.53 275 ALA A C 1
ATOM 2232 O O . ALA A 1 275 ? -33.592 -27.505 71.515 1.00 35.53 275 ALA A O 1
ATOM 2233 N N . THR A 1 276 ? -32.392 -26.072 70.412 1.00 37.38 276 THR A N 1
ATOM 2234 C CA . THR A 1 276 ? -31.293 -25.383 69.700 1.00 37.38 276 THR A CA 1
ATOM 2235 C C . THR A 1 276 ? -31.671 -23.902 69.490 1.00 37.38 276 THR A C 1
ATOM 2237 O O . THR A 1 276 ? -32.856 -23.577 69.481 1.00 37.38 276 THR A O 1
ATOM 2240 N N . LYS A 1 277 ? -30.705 -23.019 69.191 1.00 38.00 277 LYS A N 1
ATOM 2241 C CA . LYS A 1 277 ? -30.939 -21.734 68.497 1.00 38.00 277 LYS A CA 1
ATOM 2242 C C . LYS A 1 277 ? -29.864 -21.535 67.425 1.00 38.00 277 LYS A C 1
ATOM 2244 O O . LYS A 1 277 ? -28.692 -21.776 67.697 1.00 38.00 277 LYS A O 1
ATOM 2249 N N . ARG A 1 278 ? -30.264 -21.126 66.216 1.00 37.09 278 ARG A N 1
ATOM 2250 C CA . ARG A 1 278 ? -29.345 -20.684 65.152 1.00 37.09 278 ARG A CA 1
ATOM 2251 C C . ARG A 1 278 ? -29.007 -19.206 65.359 1.00 37.09 278 ARG A C 1
ATOM 2253 O O . ARG A 1 278 ? -29.895 -18.438 65.720 1.00 37.09 278 ARG A O 1
ATOM 2260 N N . SER A 1 279 ? -27.751 -18.837 65.123 1.00 38.44 279 SER A N 1
ATOM 2261 C CA . SER A 1 279 ? -27.318 -17.444 64.977 1.00 38.44 279 SER A CA 1
ATOM 2262 C C . SER A 1 279 ? -27.222 -17.069 63.496 1.00 38.44 279 SER A C 1
ATOM 2264 O O . SER A 1 279 ? -27.236 -17.942 62.623 1.00 38.44 279 SER A O 1
ATOM 2266 N N . SER A 1 280 ? -27.083 -15.773 63.229 1.00 44.59 280 SER A N 1
ATOM 2267 C CA . SER A 1 280 ? -26.605 -15.256 61.949 1.00 44.59 280 SER A CA 1
ATOM 2268 C C . SER A 1 280 ? -25.962 -13.884 62.154 1.00 44.59 280 SER A C 1
ATOM 2270 O O . SER A 1 280 ? -26.599 -12.863 61.920 1.00 44.59 280 SER A O 1
ATOM 2272 N N . ASP A 1 281 ? -24.699 -13.887 62.573 1.00 38.84 281 ASP A N 1
ATOM 2273 C CA . ASP A 1 281 ? -23.774 -12.770 62.375 1.00 38.84 281 ASP A CA 1
ATOM 2274 C C . ASP A 1 281 ? -22.648 -13.285 61.473 1.00 38.84 281 ASP A C 1
ATOM 2276 O O . ASP A 1 281 ? -22.098 -14.364 61.714 1.00 38.84 281 ASP A O 1
ATOM 2280 N N . LEU A 1 282 ? -22.340 -12.551 60.404 1.00 46.81 282 LEU A N 1
ATOM 2281 C CA . LEU A 1 282 ? -21.366 -12.935 59.382 1.00 46.81 282 LEU A CA 1
ATOM 2282 C C . LEU A 1 282 ? -20.417 -11.769 59.114 1.00 46.81 282 LEU A C 1
ATOM 2284 O O . LEU A 1 282 ? -20.854 -10.697 58.702 1.00 46.81 282 LEU A O 1
ATOM 2288 N N . ALA A 1 283 ? -19.114 -12.003 59.278 1.00 37.72 283 ALA A N 1
ATOM 2289 C CA . ALA A 1 283 ? -18.080 -11.099 58.793 1.00 37.72 283 ALA A CA 1
ATOM 2290 C C . ALA A 1 283 ? -16.772 -11.840 58.462 1.00 37.72 283 ALA A C 1
ATOM 2292 O O . ALA A 1 283 ? -16.272 -12.617 59.267 1.00 37.72 283 ALA A O 1
ATOM 2293 N N . SER A 1 284 ? -16.195 -11.466 57.316 1.00 34.84 284 SER A N 1
ATOM 2294 C CA . SER A 1 284 ? -14.764 -11.502 56.964 1.00 34.84 284 SER A CA 1
ATOM 2295 C C . SER A 1 284 ? -13.994 -12.828 56.766 1.00 34.84 284 SER A C 1
ATOM 2297 O O . SER A 1 284 ? -13.560 -13.474 57.711 1.00 34.84 284 SER A O 1
ATOM 2299 N N . ASN A 1 285 ? -13.597 -12.991 55.494 1.00 38.31 285 ASN A N 1
ATOM 2300 C CA . ASN A 1 285 ? -12.211 -13.150 55.003 1.00 38.31 285 ASN A CA 1
ATOM 2301 C C . ASN A 1 285 ? -11.571 -14.544 54.814 1.00 38.31 285 ASN A C 1
ATOM 2303 O O . ASN A 1 285 ? -11.491 -15.346 55.731 1.00 38.31 285 ASN A O 1
ATOM 2307 N N . HIS A 1 286 ? -11.035 -14.709 53.587 1.00 37.12 286 HIS A N 1
ATOM 2308 C CA . HIS A 1 286 ? -9.783 -15.366 53.143 1.00 37.12 286 HIS A CA 1
ATOM 2309 C C . HIS A 1 286 ? -9.218 -16.540 53.985 1.00 37.12 286 HIS A C 1
ATOM 2311 O O . HIS A 1 286 ? -8.971 -16.400 55.173 1.00 37.12 286 HIS A O 1
ATOM 2317 N N . SER A 1 287 ? -8.791 -17.671 53.405 1.00 37.91 287 SER A N 1
ATOM 2318 C CA . SER A 1 287 ? -7.717 -17.712 52.398 1.00 37.91 287 SER A CA 1
ATOM 2319 C C . SER A 1 287 ? -7.416 -19.149 51.904 1.00 37.91 287 SER A C 1
ATOM 2321 O O . SER A 1 287 ? -7.471 -20.079 52.695 1.00 37.91 287 SER A O 1
ATOM 2323 N N . THR A 1 288 ? -7.019 -19.274 50.628 1.00 45.28 288 THR A N 1
ATOM 2324 C CA . THR A 1 288 ? -5.949 -20.146 50.061 1.00 45.28 288 THR A CA 1
ATOM 2325 C C . THR A 1 288 ? -5.762 -21.639 50.427 1.00 45.28 288 THR A C 1
ATOM 2327 O O . THR A 1 288 ? -5.543 -21.982 51.584 1.00 45.28 288 THR A O 1
ATOM 2330 N N . ASN A 1 289 ? -5.541 -22.415 49.350 1.00 39.12 289 ASN A N 1
ATOM 2331 C CA . ASN A 1 289 ? -4.598 -23.543 49.173 1.00 39.12 289 ASN A CA 1
ATOM 2332 C C . ASN A 1 289 ? -5.084 -25.013 49.244 1.00 39.12 289 ASN A C 1
ATOM 2334 O O . ASN A 1 289 ? -5.301 -25.582 50.306 1.00 39.12 289 ASN A O 1
ATOM 2338 N N . ASP A 1 290 ? -5.086 -25.600 48.039 1.00 36.72 290 ASP A N 1
ATOM 2339 C CA . ASP A 1 290 ? -4.256 -26.738 47.596 1.00 36.72 290 ASP A CA 1
ATOM 2340 C C . ASP A 1 290 ? -4.632 -28.222 47.778 1.00 36.72 290 ASP A C 1
ATOM 2342 O O . ASP A 1 290 ? -5.125 -28.691 48.796 1.00 36.72 290 ASP A O 1
ATOM 2346 N N . GLU A 1 291 ? -4.246 -28.927 46.702 1.00 38.41 291 GLU A N 1
ATOM 2347 C CA . GLU A 1 291 ? -3.859 -30.335 46.550 1.00 38.41 291 GLU A CA 1
ATOM 2348 C C . GLU A 1 291 ? -4.845 -31.462 46.899 1.00 38.41 291 GLU A C 1
ATOM 2350 O O . GLU A 1 291 ? -5.221 -31.694 48.043 1.00 38.41 291 GLU A O 1
ATOM 2355 N N . THR A 1 292 ? -5.084 -32.339 45.911 1.00 37.12 292 THR A N 1
ATOM 2356 C CA . THR A 1 292 ? -4.493 -33.699 45.940 1.00 37.12 292 THR A CA 1
ATOM 2357 C C . THR A 1 292 ? -4.671 -34.471 44.616 1.00 37.12 292 THR A C 1
ATOM 2359 O O . THR A 1 292 ? -5.793 -34.676 44.175 1.00 37.12 292 THR A O 1
ATOM 2362 N N . THR A 1 293 ? -3.555 -34.997 44.071 1.00 34.66 293 THR A N 1
ATOM 2363 C CA . THR A 1 293 ? -3.396 -36.333 43.411 1.00 34.66 293 THR A CA 1
ATOM 2364 C C . THR A 1 293 ? -4.250 -36.715 42.173 1.00 34.66 293 THR A C 1
ATOM 2366 O O . THR A 1 293 ? -5.420 -36.388 42.083 1.00 34.66 293 THR A O 1
ATOM 2369 N N . THR A 1 294 ? -3.810 -37.501 41.178 1.00 36.28 294 THR A N 1
ATOM 2370 C CA . THR A 1 294 ? -2.536 -38.189 40.841 1.00 36.28 294 THR A CA 1
ATOM 2371 C C . THR A 1 294 ? -2.645 -38.718 39.403 1.00 36.28 294 THR A C 1
ATOM 2373 O O . THR A 1 294 ? -3.715 -39.201 39.044 1.00 36.28 294 THR A O 1
ATOM 2376 N N . ASN A 1 295 ? -1.548 -38.771 38.633 1.00 36.34 295 ASN A N 1
ATOM 2377 C CA . ASN A 1 295 ? -1.323 -39.840 37.638 1.00 36.34 295 ASN A CA 1
ATOM 2378 C C . ASN A 1 295 ? 0.137 -39.855 37.118 1.00 36.34 295 ASN A C 1
ATOM 2380 O O . ASN A 1 295 ? 0.632 -38.795 36.735 1.00 36.34 295 ASN A O 1
ATOM 2384 N N . PRO A 1 296 ? 0.832 -41.013 37.075 1.00 54.44 296 PRO A N 1
ATOM 2385 C CA . PRO A 1 296 ? 2.203 -41.121 36.564 1.00 54.44 296 PRO A CA 1
ATOM 2386 C C . PRO A 1 296 ? 2.326 -41.902 35.237 1.00 54.44 296 PRO A C 1
ATOM 2388 O O . PRO A 1 296 ? 1.674 -42.925 35.048 1.00 54.44 296 PRO A O 1
ATOM 2391 N N . SER A 1 297 ? 3.232 -41.456 34.358 1.00 38.84 297 SER A N 1
ATOM 2392 C CA . SER A 1 297 ? 3.959 -42.217 33.309 1.00 38.84 297 SER A CA 1
ATOM 2393 C C . SER A 1 297 ? 4.896 -41.219 32.606 1.00 38.84 297 SER A C 1
ATOM 2395 O O . SER A 1 297 ? 4.431 -40.369 31.859 1.00 38.84 297 SER A O 1
ATOM 2397 N N . GLN A 1 298 ? 6.159 -41.054 33.004 1.00 38.69 298 GLN A N 1
ATOM 2398 C CA . GLN A 1 298 ? 7.309 -41.945 32.781 1.00 38.69 298 GLN A CA 1
ATOM 2399 C C . GLN A 1 298 ? 7.669 -42.109 31.288 1.00 38.69 298 GLN A C 1
ATOM 2401 O O . GLN A 1 298 ? 7.065 -42.895 30.568 1.00 38.69 298 GLN A O 1
ATOM 2406 N N . GLY A 1 299 ? 8.695 -41.368 30.850 1.00 31.91 299 GLY A N 1
ATOM 2407 C CA . GLY A 1 299 ? 9.265 -41.401 29.498 1.00 31.91 299 GLY A CA 1
ATOM 2408 C C . GLY A 1 299 ? 10.569 -40.591 29.436 1.00 31.91 299 GLY A C 1
ATOM 2409 O O . GLY A 1 299 ? 10.558 -39.378 29.612 1.00 31.91 299 GLY A O 1
ATOM 2410 N N . HIS A 1 300 ? 11.697 -41.280 29.257 1.00 38.78 300 HIS A N 1
ATOM 2411 C CA . HIS A 1 300 ? 13.066 -40.732 29.206 1.00 38.78 300 HIS A CA 1
ATOM 2412 C C . HIS A 1 300 ? 13.295 -39.896 27.919 1.00 38.78 300 HIS A C 1
ATOM 2414 O O . HIS A 1 300 ? 12.609 -40.134 26.933 1.00 38.78 300 HIS A O 1
ATOM 2420 N N . GLY A 1 301 ? 14.256 -38.969 27.790 1.00 32.88 301 GLY A N 1
ATOM 2421 C CA . GLY A 1 301 ? 15.311 -38.467 28.689 1.00 32.88 301 GLY A CA 1
ATOM 2422 C C . GLY A 1 301 ? 16.473 -37.831 27.879 1.00 32.88 301 GLY A C 1
ATOM 2423 O O . GLY A 1 301 ? 16.535 -38.028 26.668 1.00 32.88 301 GLY A O 1
ATOM 2424 N N . SER A 1 302 ? 17.446 -37.183 28.548 1.00 40.38 302 SER A N 1
ATOM 2425 C CA . SER A 1 302 ? 18.677 -36.548 27.975 1.00 40.38 302 SER A CA 1
ATOM 2426 C C . SER A 1 302 ? 18.457 -35.231 27.192 1.00 40.38 302 SER A C 1
ATOM 2428 O O . SER A 1 302 ? 17.481 -35.113 26.468 1.00 40.38 302 SER A O 1
ATOM 2430 N N . GLY A 1 303 ? 19.328 -34.210 27.234 1.00 33.44 303 GLY A N 1
ATOM 2431 C CA . GLY A 1 303 ? 20.601 -33.997 27.954 1.00 33.44 303 GLY A CA 1
ATOM 2432 C C . GLY A 1 303 ? 21.401 -32.814 27.341 1.00 33.44 303 GLY A C 1
ATOM 2433 O O . GLY A 1 303 ? 21.054 -32.377 26.251 1.00 33.44 303 GLY A O 1
ATOM 2434 N N . SER A 1 304 ? 22.477 -32.338 28.003 1.00 38.38 304 SER A N 1
ATOM 2435 C CA . SER A 1 304 ? 23.338 -31.169 27.635 1.00 38.38 304 SER A CA 1
ATOM 2436 C C . SER A 1 304 ? 22.656 -29.783 27.707 1.00 38.38 304 SER A C 1
ATOM 2438 O O . SER A 1 304 ? 21.717 -29.522 26.972 1.00 38.38 304 SER A O 1
ATOM 2440 N N . GLN A 1 305 ? 22.996 -28.812 28.568 1.00 44.78 305 GLN A N 1
ATOM 2441 C CA . GLN A 1 305 ? 24.183 -28.476 29.384 1.00 44.78 305 GLN A CA 1
ATOM 2442 C C . GLN A 1 305 ? 25.321 -27.699 28.662 1.00 44.78 305 GLN A C 1
ATOM 2444 O O . GLN A 1 305 ? 25.925 -28.192 27.716 1.00 44.78 305 GLN A O 1
ATOM 2449 N N . HIS A 1 306 ? 25.639 -26.526 29.244 1.00 38.25 306 HIS A N 1
ATOM 2450 C CA . HIS A 1 306 ? 26.820 -25.642 29.100 1.00 38.25 306 HIS A CA 1
ATOM 2451 C C . HIS A 1 306 ? 26.981 -24.678 27.901 1.00 38.25 306 HIS A C 1
ATOM 2453 O O . HIS A 1 306 ? 26.789 -25.022 26.743 1.00 38.25 306 HIS A O 1
ATOM 2459 N N . GLY A 1 307 ? 27.431 -23.453 28.231 1.00 34.59 307 GLY A N 1
ATOM 2460 C CA . GLY A 1 307 ? 27.809 -22.375 27.306 1.00 34.59 307 GLY A CA 1
ATOM 2461 C C . GLY A 1 307 ? 28.028 -21.038 28.038 1.00 34.59 307 GLY A C 1
ATOM 2462 O O . GLY A 1 307 ? 27.118 -20.219 28.097 1.00 34.59 307 GLY A O 1
ATOM 2463 N N . SER A 1 308 ? 29.208 -20.830 28.637 1.00 44.53 308 SER A N 1
ATOM 2464 C CA . SER A 1 308 ? 29.514 -19.657 29.484 1.00 44.53 308 SER A CA 1
ATOM 2465 C C . SER A 1 308 ? 30.466 -18.648 28.822 1.00 44.53 308 SER A C 1
ATOM 2467 O O . SER A 1 308 ? 31.531 -19.041 28.352 1.00 44.53 308 SER A O 1
ATOM 2469 N N . GLY A 1 309 ? 30.163 -17.348 28.953 1.00 35.06 309 GLY A N 1
ATOM 2470 C CA . GLY A 1 309 ? 31.115 -16.225 28.821 1.00 35.06 309 GLY A CA 1
ATOM 2471 C C . GLY A 1 309 ? 31.241 -15.568 27.430 1.00 35.06 309 GLY A C 1
ATOM 2472 O O . GLY A 1 309 ? 30.709 -16.106 26.462 1.00 35.06 309 GLY A O 1
ATOM 2473 N N . PRO A 1 310 ? 31.955 -14.421 27.312 1.00 48.03 310 PRO A N 1
ATOM 2474 C CA . PRO A 1 310 ? 32.713 -13.709 28.353 1.00 48.03 310 PRO A CA 1
ATOM 2475 C C . PRO A 1 310 ? 32.212 -12.277 28.677 1.00 48.03 310 PRO A C 1
ATOM 2477 O O . PRO A 1 310 ? 31.441 -11.671 27.940 1.00 48.03 310 PRO A O 1
ATOM 2480 N N . GLN A 1 311 ? 32.712 -11.719 29.785 1.00 49.03 311 GLN A N 1
ATOM 2481 C CA . GLN A 1 311 ? 32.596 -10.299 30.157 1.00 49.03 311 GLN A CA 1
ATOM 2482 C C . GLN A 1 311 ? 33.754 -9.483 29.555 1.00 49.03 311 GLN A C 1
ATOM 2484 O O . GLN A 1 311 ? 34.872 -9.973 29.602 1.00 49.03 311 GLN A O 1
ATOM 2489 N N . HIS A 1 312 ? 33.498 -8.251 29.089 1.00 35.22 312 HIS A N 1
ATOM 2490 C CA . HIS A 1 312 ? 34.363 -7.041 29.051 1.00 35.22 312 HIS A CA 1
ATOM 2491 C C . HIS A 1 312 ? 33.531 -5.922 28.360 1.00 35.22 312 HIS A C 1
ATOM 2493 O O . HIS A 1 312 ? 32.731 -6.241 27.488 1.00 35.22 312 HIS A O 1
ATOM 2499 N N . GLY A 1 313 ? 33.608 -4.621 28.669 1.00 34.31 313 GLY A N 1
ATOM 2500 C CA . GLY A 1 313 ? 34.450 -3.879 29.615 1.00 34.31 313 GLY A CA 1
ATOM 2501 C C . GLY A 1 313 ? 33.821 -2.522 30.019 1.00 34.31 313 GLY A C 1
ATOM 2502 O O . GLY A 1 313 ? 32.621 -2.322 29.861 1.00 34.31 313 GLY A O 1
ATOM 2503 N N . SER A 1 314 ? 34.630 -1.632 30.600 1.00 37.62 314 SER A N 1
ATOM 2504 C CA . SER A 1 314 ? 34.218 -0.525 31.492 1.00 37.62 314 SER A CA 1
ATOM 2505 C C . SER A 1 314 ? 33.724 0.787 30.838 1.00 37.62 314 SER A C 1
ATOM 2507 O O . SER A 1 314 ? 33.877 0.996 29.639 1.00 37.62 314 SER A O 1
ATOM 2509 N N . GLU A 1 315 ? 33.184 1.688 31.683 1.00 39.09 315 GLU A N 1
ATOM 2510 C CA . GLU A 1 315 ? 32.761 3.082 31.399 1.00 39.09 315 GLU A CA 1
ATOM 2511 C C . GLU A 1 315 ? 33.773 3.908 30.564 1.00 39.09 315 GLU A C 1
ATOM 2513 O O . GLU A 1 315 ? 34.983 3.674 30.629 1.00 39.09 315 GLU A O 1
ATOM 2518 N N . PRO A 1 316 ? 33.309 4.993 29.909 1.00 47.06 316 PRO A N 1
ATOM 2519 C CA . PRO A 1 316 ? 33.573 6.308 30.515 1.00 47.06 316 PRO A CA 1
ATOM 2520 C C . PRO A 1 316 ? 32.312 7.109 30.865 1.00 47.06 316 PRO A C 1
ATOM 2522 O O . PRO A 1 316 ? 31.354 7.196 30.101 1.00 47.06 316 PRO A O 1
ATOM 2525 N N . ARG A 1 317 ? 32.365 7.768 32.024 1.00 46.38 317 ARG A N 1
ATOM 2526 C CA . ARG A 1 317 ? 31.367 8.728 32.518 1.00 46.38 317 ARG A CA 1
ATOM 2527 C C . ARG A 1 317 ? 31.525 10.079 31.829 1.00 46.38 317 ARG A C 1
ATOM 2529 O O . ARG A 1 317 ? 32.655 10.533 31.737 1.00 46.38 317 ARG A O 1
ATOM 2536 N N . HIS A 1 318 ? 30.423 10.769 31.526 1.00 34.09 318 HIS A N 1
ATOM 2537 C CA . HIS A 1 318 ? 30.255 12.232 31.648 1.00 34.09 318 HIS A CA 1
ATOM 2538 C C . HIS A 1 318 ? 28.776 12.601 31.406 1.00 34.09 318 HIS A C 1
ATOM 2540 O O . HIS A 1 318 ? 28.136 11.996 30.554 1.00 34.09 318 HIS A O 1
ATOM 2546 N N . GLY A 1 319 ? 28.243 13.603 32.120 1.00 34.09 319 GLY A N 1
ATOM 2547 C CA . GLY A 1 319 ? 26.890 14.143 31.886 1.00 34.09 319 GLY A CA 1
ATOM 2548 C C . GLY A 1 319 ? 26.083 14.354 33.170 1.00 34.09 319 GLY A C 1
ATOM 2549 O O . GLY A 1 319 ? 25.391 13.453 33.628 1.00 34.09 319 GLY A O 1
ATOM 2550 N N . SER A 1 320 ? 26.193 15.538 33.771 1.00 38.81 320 SER A N 1
ATOM 2551 C CA . SER A 1 320 ? 25.564 15.872 35.057 1.00 38.81 320 SER A CA 1
ATOM 2552 C C . SER A 1 320 ? 24.074 16.215 34.921 1.00 38.81 320 SER A C 1
ATOM 2554 O O . SER A 1 320 ? 23.729 17.141 34.190 1.00 38.81 320 SER A O 1
ATOM 2556 N N . GLU A 1 321 ? 23.202 15.570 35.701 1.00 39.72 321 GLU A N 1
ATOM 2557 C CA . GLU A 1 321 ? 21.813 16.021 35.888 1.00 39.72 321 GLU A CA 1
ATOM 2558 C C . GLU A 1 321 ? 21.740 17.328 36.710 1.00 39.72 321 GLU A C 1
ATOM 2560 O O . GLU A 1 321 ? 22.319 17.403 37.802 1.00 39.72 321 GLU A O 1
ATOM 2565 N N . PRO A 1 322 ? 20.958 18.338 36.284 1.00 43.56 322 PRO A N 1
ATOM 2566 C CA . PRO A 1 322 ? 20.596 19.464 37.137 1.00 43.56 322 PRO A CA 1
ATOM 2567 C C . PRO A 1 322 ? 19.506 19.065 38.145 1.00 43.56 322 PRO A C 1
ATOM 2569 O O . PRO A 1 322 ? 18.318 18.999 37.827 1.00 43.56 322 PRO A O 1
ATOM 2572 N N . ARG A 1 323 ? 19.888 18.859 39.411 1.00 40.50 323 ARG A N 1
ATOM 2573 C CA . ARG A 1 323 ? 18.925 18.759 40.521 1.00 40.50 323 ARG A CA 1
ATOM 2574 C C . ARG A 1 323 ? 18.235 20.106 40.774 1.00 40.50 323 ARG A C 1
ATOM 2576 O O . ARG A 1 323 ? 18.718 20.903 41.577 1.00 40.50 323 ARG A O 1
ATOM 2583 N N . HIS A 1 324 ? 17.052 20.316 40.201 1.00 37.56 324 HIS A N 1
ATOM 2584 C CA . HIS A 1 324 ? 16.124 21.335 40.698 1.00 37.56 324 HIS A CA 1
ATOM 2585 C C . HIS A 1 324 ? 15.194 20.753 41.762 1.00 37.56 324 HIS A C 1
ATOM 2587 O O . HIS A 1 324 ? 14.157 20.158 41.479 1.00 37.56 324 HIS A O 1
ATOM 2593 N N . GLY A 1 325 ? 15.568 20.955 43.025 1.00 36.03 325 GLY A N 1
ATOM 2594 C CA . GLY A 1 325 ? 14.663 20.715 44.139 1.00 36.03 325 GLY A CA 1
ATOM 2595 C C . GLY A 1 325 ? 13.555 21.767 44.176 1.00 36.03 325 GLY A C 1
ATOM 2596 O O . GLY A 1 325 ? 13.831 22.961 44.261 1.00 36.03 325 GLY A O 1
ATOM 2597 N N . SER A 1 326 ? 12.300 21.325 44.205 1.00 40.00 326 SER A N 1
ATOM 2598 C CA . SER A 1 326 ? 11.199 22.119 44.751 1.00 40.00 326 SER A CA 1
ATOM 2599 C C . SER A 1 326 ? 10.390 21.241 45.702 1.00 40.00 326 SER A C 1
ATOM 2601 O O . SER A 1 326 ? 9.637 20.355 45.308 1.00 40.00 326 SER A O 1
ATOM 2603 N N . GLY A 1 327 ? 10.599 21.445 47.002 1.00 39.62 327 GLY A N 1
ATOM 2604 C CA . GLY A 1 327 ? 9.812 20.755 48.013 1.00 39.62 327 GLY A CA 1
ATOM 2605 C C . GLY A 1 327 ? 8.386 21.297 48.019 1.00 39.62 327 GLY A C 1
ATOM 2606 O O . GLY A 1 327 ? 8.180 22.488 48.249 1.00 39.62 327 GLY A O 1
ATOM 2607 N N . ARG A 1 328 ? 7.391 20.423 47.849 1.00 41.25 328 ARG A N 1
ATOM 2608 C CA . ARG A 1 328 ? 6.028 20.689 48.318 1.00 41.25 328 ARG A CA 1
ATOM 2609 C C . ARG A 1 328 ? 5.589 19.605 49.286 1.00 41.25 328 ARG A C 1
ATOM 2611 O O . ARG A 1 328 ? 5.660 18.413 49.008 1.00 41.25 328 ARG A O 1
ATOM 2618 N N . GLN A 1 329 ? 5.171 20.065 50.459 1.00 37.12 329 GLN A N 1
ATOM 2619 C CA . GLN A 1 329 ? 4.681 19.236 51.548 1.00 37.12 329 GLN A CA 1
ATOM 2620 C C . GLN A 1 329 ? 3.436 18.470 51.089 1.00 37.12 329 GLN A C 1
ATOM 2622 O O . GLN A 1 329 ? 2.480 19.078 50.611 1.00 37.12 329 GLN A O 1
ATOM 2627 N N . ARG A 1 330 ? 3.408 17.148 51.293 1.00 40.75 330 ARG A N 1
ATOM 2628 C CA . ARG A 1 330 ? 2.159 16.385 51.209 1.00 40.75 330 ARG A CA 1
ATOM 2629 C C . ARG A 1 330 ? 1.270 16.764 52.395 1.00 40.75 330 ARG A C 1
ATOM 2631 O O . ARG A 1 330 ? 1.523 16.338 53.519 1.00 40.75 330 ARG A O 1
ATOM 2638 N N . LYS A 1 331 ? 0.216 17.534 52.131 1.00 40.44 331 LYS A N 1
ATOM 2639 C CA . LYS A 1 331 ? -0.963 17.652 52.994 1.00 40.44 331 LYS A CA 1
ATOM 2640 C C . LYS A 1 331 ? -2.209 17.327 52.173 1.00 40.44 331 LYS A C 1
ATOM 2642 O O . LYS A 1 331 ? -2.348 17.851 51.078 1.00 40.44 331 LYS A O 1
ATOM 2647 N N . SER A 1 332 ? -3.052 16.470 52.754 1.00 41.09 332 SER A N 1
ATOM 2648 C CA . SER A 1 332 ? -4.494 16.290 52.508 1.00 41.09 332 SER A CA 1
ATOM 2649 C C . SER A 1 332 ? -5.017 16.283 51.063 1.00 41.09 332 SER A C 1
ATOM 2651 O O . SER A 1 332 ? -5.062 17.312 50.399 1.00 41.09 332 SER A O 1
ATOM 2653 N N . SER A 1 333 ? -5.551 15.120 50.678 1.00 47.38 333 SER A N 1
ATOM 2654 C CA . SER A 1 333 ? -6.813 14.951 49.936 1.00 47.38 333 SER A CA 1
ATOM 2655 C C . SER A 1 333 ? -7.512 16.234 49.451 1.00 47.38 333 SER A C 1
ATOM 2657 O O . SER A 1 333 ? -8.143 16.943 50.236 1.00 47.38 333 SER A O 1
ATOM 2659 N N . GLY A 1 334 ? -7.470 16.452 48.141 1.00 39.78 334 GLY A N 1
ATOM 2660 C CA . GLY A 1 334 ? -8.304 17.399 47.413 1.00 39.78 334 GLY A CA 1
ATOM 2661 C C . GLY A 1 334 ? -8.350 16.964 45.953 1.00 39.78 334 GLY A C 1
ATOM 2662 O O . GLY A 1 334 ? -7.308 16.650 45.378 1.00 39.78 334 GLY A O 1
ATOM 2663 N N . GLU A 1 335 ? -9.549 16.874 45.386 1.00 52.72 335 GLU A N 1
ATOM 2664 C CA . GLU A 1 335 ? -9.763 16.462 43.998 1.00 52.72 335 GLU A CA 1
ATOM 2665 C C . GLU A 1 335 ? -9.070 17.450 43.049 1.00 52.72 335 GLU A C 1
ATOM 2667 O O . GLU A 1 335 ? -9.261 18.663 43.147 1.00 52.72 335 GLU A O 1
ATOM 2672 N N . ILE A 1 336 ? -8.243 16.938 42.134 1.00 51.56 336 ILE A N 1
ATOM 2673 C CA . ILE A 1 336 ? -7.653 17.746 41.063 1.00 51.56 336 ILE A CA 1
ATOM 2674 C C . ILE A 1 336 ? -8.668 17.753 39.913 1.00 51.56 336 ILE A C 1
ATOM 2676 O O . ILE A 1 336 ? -8.957 16.677 39.390 1.00 51.56 336 ILE A O 1
ATOM 2680 N N . PRO A 1 337 ? -9.203 18.913 39.485 1.00 53.66 337 PRO A N 1
ATOM 2681 C CA . PRO A 1 337 ? -10.132 18.957 38.361 1.00 53.66 337 PRO A CA 1
ATOM 2682 C C . PRO A 1 337 ? -9.454 18.457 37.079 1.00 53.66 337 PRO A C 1
ATOM 2684 O O . PRO A 1 337 ? -8.354 18.913 36.756 1.00 53.66 337 PRO A O 1
ATOM 2687 N N . GLU A 1 338 ? -10.120 17.584 36.316 1.00 54.41 338 GLU A N 1
ATOM 2688 C CA . GLU A 1 338 ? -9.586 16.981 35.076 1.00 54.41 338 GLU A CA 1
ATOM 2689 C C . GLU A 1 338 ? -9.051 18.032 34.082 1.00 54.41 338 GLU A C 1
ATOM 2691 O O . GLU A 1 338 ? -8.019 17.829 33.442 1.00 54.41 338 GLU A O 1
ATOM 2696 N N . ASN A 1 339 ? -9.668 19.219 34.059 1.00 53.66 339 ASN A N 1
ATOM 2697 C CA . ASN A 1 339 ? -9.260 20.392 33.274 1.00 53.66 339 ASN A CA 1
ATOM 2698 C C . ASN A 1 339 ? -7.821 20.892 33.539 1.00 53.66 339 ASN A C 1
ATOM 2700 O O . ASN A 1 339 ? -7.285 21.664 32.743 1.00 53.66 339 ASN A O 1
ATOM 2704 N N . VAL A 1 340 ? -7.191 20.506 34.655 1.00 55.88 340 VAL A N 1
ATOM 2705 C CA . VAL A 1 340 ? -5.777 20.813 34.947 1.00 55.88 340 VAL A CA 1
ATOM 2706 C C . VAL A 1 340 ? -4.849 19.731 34.389 1.00 55.88 340 VAL A C 1
ATOM 2708 O O . VAL A 1 340 ? -3.753 20.056 33.939 1.00 55.88 340 VAL A O 1
ATOM 2711 N N . LEU A 1 341 ? -5.293 18.470 34.373 1.00 54.97 341 LEU A N 1
ATOM 2712 C CA . LEU A 1 341 ? -4.523 17.341 33.847 1.00 54.97 341 LEU A CA 1
ATOM 2713 C C . LEU A 1 341 ? -4.450 17.388 32.313 1.00 54.97 341 LEU A C 1
ATOM 2715 O O . LEU A 1 341 ? -3.365 17.294 31.745 1.00 54.97 341 LEU A O 1
ATOM 2719 N N . ILE A 1 342 ? -5.593 17.628 31.658 1.00 54.81 342 ILE A N 1
ATOM 2720 C CA . ILE A 1 342 ? -5.715 17.720 30.192 1.00 54.81 342 ILE A CA 1
ATOM 2721 C C . ILE A 1 342 ? -4.804 18.830 29.644 1.00 54.81 342 ILE A C 1
ATOM 2723 O O . ILE A 1 342 ? -3.996 18.591 28.752 1.00 54.81 342 ILE A O 1
ATOM 2727 N N . ARG A 1 343 ? -4.829 20.014 30.272 1.00 55.41 343 ARG A N 1
ATOM 2728 C CA . ARG A 1 343 ? -3.962 21.145 29.905 1.00 55.41 343 ARG A CA 1
ATOM 2729 C C . ARG A 1 343 ? -2.463 20.855 30.011 1.00 55.41 343 ARG A C 1
ATOM 2731 O O . ARG A 1 343 ? -1.695 21.484 29.292 1.00 55.41 343 ARG A O 1
ATOM 2738 N N . GLY A 1 344 ? -2.043 19.972 30.920 1.00 58.25 344 GLY A N 1
ATOM 2739 C CA . GLY A 1 344 ? -0.643 19.552 31.027 1.00 58.25 344 GLY A CA 1
ATOM 2740 C C . GLY A 1 344 ? -0.227 18.691 29.835 1.00 58.25 344 GLY A C 1
ATOM 2741 O O . GLY A 1 344 ? 0.797 18.957 29.206 1.00 58.25 344 GLY A O 1
ATOM 2742 N N . ILE A 1 345 ? -1.083 17.732 29.474 1.00 60.19 345 ILE A N 1
ATOM 2743 C CA . ILE A 1 345 ? -0.883 16.830 28.334 1.00 60.19 345 ILE A CA 1
ATOM 2744 C C . ILE A 1 345 ? -0.856 17.620 27.016 1.00 60.19 345 ILE A C 1
ATOM 2746 O O . ILE A 1 345 ? 0.039 17.406 26.204 1.00 60.19 345 ILE A O 1
ATOM 2750 N N . ASP A 1 346 ? -1.754 18.594 26.826 1.00 63.53 346 ASP A N 1
ATOM 2751 C CA . ASP A 1 346 ? -1.752 19.456 25.633 1.00 63.53 346 ASP A CA 1
ATOM 2752 C C . ASP A 1 346 ? -0.430 20.228 25.473 1.00 63.53 346 ASP A C 1
ATOM 2754 O O . ASP A 1 346 ? 0.126 20.287 24.374 1.00 63.53 346 ASP A O 1
ATOM 2758 N N . THR A 1 347 ? 0.116 20.783 26.565 1.00 67.94 347 THR A N 1
ATOM 2759 C CA . THR A 1 347 ? 1.412 21.485 26.523 1.00 67.94 347 THR A CA 1
ATOM 2760 C C . THR A 1 347 ? 2.594 20.552 26.258 1.00 67.94 347 THR A C 1
ATOM 2762 O O . THR A 1 347 ? 3.557 20.955 25.608 1.00 67.94 347 THR A O 1
ATOM 2765 N N . GLU A 1 348 ? 2.523 19.302 26.714 1.00 68.44 348 GLU A N 1
ATOM 2766 C CA . GLU A 1 348 ? 3.570 18.297 26.514 1.00 68.44 348 GLU A CA 1
ATOM 2767 C C . GLU A 1 348 ? 3.546 17.742 25.077 1.00 68.44 348 GLU A C 1
ATOM 2769 O O . GLU A 1 348 ? 4.585 17.665 24.422 1.00 68.44 348 GLU A O 1
ATOM 2774 N N . ILE A 1 349 ? 2.356 17.491 24.516 1.00 73.38 349 ILE A N 1
ATOM 2775 C CA . ILE A 1 349 ? 2.170 17.150 23.095 1.00 73.38 349 ILE A CA 1
ATOM 2776 C C . ILE A 1 349 ? 2.664 18.289 22.191 1.00 73.38 349 ILE A C 1
ATOM 2778 O O . ILE A 1 349 ? 3.330 18.030 21.187 1.00 73.38 349 ILE A O 1
ATOM 2782 N N . GLN A 1 350 ? 2.386 19.550 22.541 1.00 69.38 350 GLN A N 1
ATOM 2783 C CA . GLN A 1 350 ? 2.901 20.711 21.807 1.00 69.38 350 GLN A CA 1
ATOM 2784 C C . GLN A 1 350 ? 4.433 20.800 21.870 1.00 69.38 350 GLN A C 1
ATOM 2786 O O . GLN A 1 350 ? 5.058 21.043 20.838 1.00 69.38 350 GLN A O 1
ATOM 2791 N N . HIS A 1 351 ? 5.043 20.529 23.030 1.00 73.25 351 HIS A N 1
ATOM 2792 C CA . HIS A 1 351 ? 6.501 20.479 23.174 1.00 73.25 351 HIS A CA 1
ATOM 2793 C C . HIS A 1 351 ? 7.128 19.416 22.262 1.00 73.25 351 HIS A C 1
ATOM 2795 O O . HIS A 1 351 ? 8.013 19.735 21.468 1.00 73.25 351 HIS A O 1
ATOM 2801 N N . TYR A 1 352 ? 6.625 18.178 22.302 1.00 70.75 352 TYR A N 1
ATOM 2802 C CA . TYR A 1 352 ? 7.125 17.100 21.444 1.00 70.75 352 TYR A CA 1
ATOM 2803 C C . TYR A 1 352 ? 6.890 17.372 19.950 1.00 70.75 352 TYR A C 1
ATOM 2805 O O . TYR A 1 352 ? 7.767 17.095 19.131 1.00 70.75 352 TYR A O 1
ATOM 2813 N N . ALA A 1 353 ? 5.756 17.973 19.572 1.00 68.19 353 ALA A N 1
ATOM 2814 C CA . ALA A 1 353 ? 5.510 18.390 18.191 1.00 68.19 353 ALA A CA 1
ATOM 2815 C C . ALA A 1 353 ? 6.503 19.472 17.718 1.00 68.19 353 ALA A C 1
ATOM 2817 O O . ALA A 1 353 ? 6.930 19.456 16.560 1.00 68.19 353 ALA A O 1
ATOM 2818 N N . ASP A 1 354 ? 6.909 20.389 18.599 1.00 69.06 354 ASP A N 1
ATOM 2819 C CA . ASP A 1 354 ? 7.906 21.419 18.296 1.00 69.06 354 ASP A CA 1
ATOM 2820 C C . ASP A 1 354 ? 9.346 20.895 18.290 1.00 69.06 354 ASP A C 1
ATOM 2822 O O . ASP A 1 354 ? 10.150 21.358 17.477 1.00 69.06 354 ASP A O 1
ATOM 2826 N N . GLU A 1 355 ? 9.683 19.907 19.118 1.00 69.25 355 GLU A N 1
ATOM 2827 C CA . GLU A 1 355 ? 10.967 19.200 19.034 1.00 69.25 355 GLU A CA 1
ATOM 2828 C C . GLU A 1 355 ? 11.081 18.390 17.742 1.00 69.25 355 GLU A C 1
ATOM 2830 O O . GLU A 1 355 ? 12.083 18.520 17.039 1.00 69.25 355 GLU A O 1
ATOM 2835 N N . VAL A 1 356 ? 10.037 17.648 17.352 1.00 69.75 356 VAL A N 1
ATOM 2836 C CA . VAL A 1 356 ? 10.002 16.936 16.063 1.00 69.75 356 VAL A CA 1
ATOM 2837 C C . VAL A 1 356 ? 10.106 17.921 14.893 1.00 69.75 356 VAL A C 1
ATOM 2839 O O . VAL A 1 356 ? 10.892 17.690 13.972 1.00 69.75 356 VAL A O 1
ATOM 2842 N N . ARG A 1 357 ? 9.413 19.072 14.942 1.00 66.19 357 ARG A N 1
ATOM 2843 C CA . ARG A 1 357 ? 9.580 20.139 13.936 1.00 66.19 357 ARG A CA 1
ATOM 2844 C C . ARG A 1 357 ? 11.016 20.668 13.883 1.00 66.19 357 ARG A C 1
ATOM 2846 O O . ARG A 1 357 ? 11.559 20.794 12.786 1.00 66.19 357 ARG A O 1
ATOM 2853 N N . LYS A 1 358 ? 11.653 20.937 15.027 1.00 66.88 358 LYS A N 1
ATOM 2854 C CA . LYS A 1 358 ? 13.056 21.392 15.090 1.00 66.88 358 LYS A CA 1
ATOM 2855 C C . LYS A 1 358 ? 14.037 20.339 14.571 1.00 66.88 358 LYS A C 1
ATOM 2857 O O . LYS A 1 358 ? 14.938 20.700 13.826 1.00 66.88 358 LYS A O 1
ATOM 2862 N N . MET A 1 359 ? 13.844 19.061 14.899 1.00 56.16 359 MET A N 1
ATOM 2863 C CA . MET A 1 359 ? 14.682 17.960 14.406 1.00 56.16 359 MET A CA 1
ATOM 2864 C C . MET A 1 359 ? 14.483 17.678 12.910 1.00 56.16 359 MET A C 1
ATOM 2866 O O . MET A 1 359 ? 15.416 17.238 12.249 1.00 56.16 359 MET A O 1
ATOM 2870 N N . SER A 1 360 ? 13.301 17.967 12.354 1.00 55.88 360 SER A N 1
ATOM 2871 C CA . SER A 1 360 ? 13.029 17.819 10.914 1.00 55.88 360 SER A CA 1
ATOM 2872 C C . SER A 1 360 ? 13.612 18.938 10.032 1.00 55.88 360 SER A C 1
ATOM 2874 O O . SER A 1 360 ? 13.597 18.826 8.806 1.00 55.88 360 SER A O 1
ATOM 2876 N N . ARG A 1 361 ? 14.131 20.022 10.628 1.00 48.84 361 ARG A N 1
ATOM 2877 C CA . ARG A 1 361 ? 14.790 21.119 9.905 1.00 48.84 361 ARG A CA 1
ATOM 2878 C C . ARG A 1 361 ? 16.268 20.795 9.665 1.00 48.84 361 ARG A C 1
ATOM 2880 O O . ARG A 1 361 ? 17.115 21.055 10.517 1.00 48.84 361 ARG A O 1
ATOM 2887 N N . ASN A 1 362 ? 16.574 20.273 8.476 1.00 43.22 362 ASN A N 1
ATOM 2888 C CA . ASN A 1 362 ? 17.953 20.138 7.995 1.00 43.22 362 ASN A CA 1
ATOM 2889 C C . ASN A 1 362 ? 18.678 21.505 7.998 1.00 43.22 362 ASN A C 1
ATOM 2891 O O . ASN A 1 362 ? 18.078 22.497 7.577 1.00 43.22 362 ASN A O 1
ATOM 2895 N N . PRO A 1 363 ? 19.975 21.578 8.367 1.00 47.69 363 PRO A N 1
ATOM 2896 C CA . PRO A 1 363 ? 20.726 22.840 8.383 1.00 47.69 363 PRO A CA 1
ATOM 2897 C C . PRO A 1 363 ? 20.928 23.505 7.010 1.00 47.69 363 PRO A C 1
ATOM 2899 O O . PRO A 1 363 ? 21.304 24.672 6.952 1.00 47.69 363 PRO A O 1
ATOM 2902 N N . GLU A 1 364 ? 20.716 22.779 5.908 1.00 42.09 364 GLU A N 1
ATOM 2903 C CA . GLU A 1 364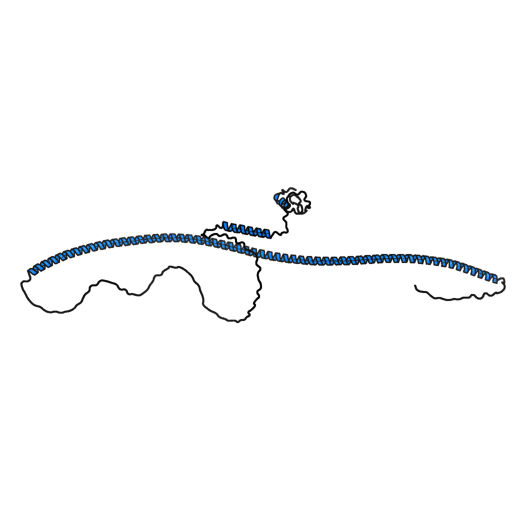 ? 21.047 23.240 4.549 1.00 42.09 364 GLU A CA 1
ATOM 2904 C C . GLU A 1 364 ? 19.948 24.066 3.865 1.00 42.09 364 GLU A C 1
ATOM 2906 O O . GLU A 1 364 ? 20.217 24.729 2.864 1.00 42.09 364 GLU A O 1
ATOM 2911 N N . THR A 1 365 ? 18.722 24.100 4.396 1.00 42.66 365 THR A N 1
ATOM 2912 C CA . THR A 1 365 ? 17.675 24.997 3.882 1.00 42.66 365 THR A CA 1
ATOM 2913 C C . THR A 1 365 ? 17.620 26.270 4.712 1.00 42.66 365 THR A C 1
ATOM 2915 O O . THR A 1 365 ? 16.757 26.427 5.577 1.00 42.66 365 THR A O 1
ATOM 2918 N N . ALA A 1 366 ? 18.538 27.195 4.430 1.00 39.16 366 ALA A N 1
ATOM 2919 C CA . ALA A 1 366 ? 18.398 28.573 4.876 1.00 39.16 366 ALA A CA 1
ATOM 2920 C C . ALA A 1 366 ? 17.057 29.126 4.362 1.00 39.16 366 ALA A C 1
ATOM 2922 O O . ALA A 1 366 ? 16.852 29.252 3.153 1.00 39.16 366 ALA A O 1
ATOM 2923 N N . GLU A 1 367 ? 16.136 29.440 5.276 1.00 38.84 367 GLU A N 1
ATOM 2924 C CA . GLU A 1 367 ? 14.890 30.135 4.952 1.00 38.84 367 GLU A CA 1
ATOM 2925 C C . GLU A 1 367 ? 15.246 31.552 4.483 1.00 38.84 367 GLU A C 1
ATOM 2927 O O . GLU A 1 367 ? 15.370 32.483 5.278 1.00 38.84 367 GLU A O 1
ATOM 2932 N N . VAL A 1 368 ? 15.454 31.713 3.172 1.00 42.44 368 VAL A N 1
ATOM 2933 C CA . VAL A 1 368 ? 15.616 33.026 2.548 1.00 42.44 368 VAL A CA 1
ATOM 2934 C C . VAL A 1 368 ? 14.279 33.747 2.668 1.00 42.44 368 VAL A C 1
ATOM 2936 O O . VAL A 1 368 ? 13.348 33.515 1.896 1.00 42.44 368 VAL A O 1
ATOM 2939 N N . ILE A 1 369 ? 14.183 34.614 3.674 1.00 40.62 369 ILE A N 1
ATOM 2940 C CA . ILE A 1 369 ? 13.068 35.538 3.851 1.00 40.62 369 ILE A CA 1
ATOM 2941 C C . ILE A 1 369 ? 13.143 36.546 2.702 1.00 40.62 369 ILE A C 1
ATOM 2943 O O . ILE A 1 369 ? 13.840 37.556 2.778 1.00 40.62 369 ILE A O 1
ATOM 2947 N N . PHE A 1 370 ? 12.451 36.241 1.604 1.00 38.88 370 PHE A N 1
ATOM 2948 C CA . PHE A 1 370 ? 12.300 37.155 0.479 1.00 38.88 370 PHE A CA 1
ATOM 2949 C C . PHE A 1 370 ? 11.386 38.308 0.900 1.00 38.88 370 PHE A C 1
ATOM 2951 O O . PHE A 1 370 ? 10.161 38.196 0.830 1.00 38.88 370 PHE A O 1
ATOM 2958 N N . THR A 1 371 ? 11.991 39.409 1.346 1.00 42.59 371 THR A N 1
ATOM 2959 C CA . THR A 1 371 ? 11.304 40.691 1.515 1.00 42.59 371 THR A CA 1
ATOM 2960 C C . THR A 1 371 ? 10.636 41.084 0.202 1.00 42.59 371 THR A C 1
ATOM 2962 O O . THR A 1 371 ? 11.242 40.975 -0.868 1.00 42.59 371 THR A O 1
ATOM 2965 N N . GLU A 1 372 ? 9.374 41.493 0.284 1.00 54.00 372 GLU A N 1
ATOM 2966 C CA . GLU A 1 372 ? 8.591 41.894 -0.882 1.00 54.00 372 GLU A CA 1
ATOM 2967 C C . GLU A 1 372 ? 9.149 43.217 -1.463 1.00 54.00 372 GLU A C 1
ATOM 2969 O O . GLU A 1 372 ? 9.787 43.996 -0.757 1.00 54.00 372 GLU A O 1
ATOM 2974 N N . ASP A 1 373 ? 8.964 43.405 -2.772 1.00 54.94 373 ASP A N 1
ATOM 2975 C CA . ASP A 1 373 ? 9.342 44.588 -3.565 1.00 54.94 373 ASP A CA 1
ATOM 2976 C C . ASP A 1 373 ? 10.845 44.930 -3.673 1.00 54.94 373 ASP A C 1
ATOM 2978 O O . ASP A 1 373 ? 11.325 45.970 -3.226 1.00 54.94 373 ASP A O 1
ATOM 2982 N N . ASN A 1 374 ? 11.584 44.082 -4.400 1.00 51.66 374 ASN A N 1
ATOM 2983 C CA . ASN A 1 374 ? 12.849 44.467 -5.032 1.00 51.66 374 ASN A CA 1
ATOM 2984 C C . ASN A 1 374 ? 12.649 44.514 -6.558 1.00 51.66 374 ASN A C 1
ATOM 2986 O O . ASN A 1 374 ? 12.502 43.473 -7.197 1.00 51.66 374 ASN A O 1
ATOM 2990 N N . GLU A 1 375 ? 12.600 45.716 -7.141 1.00 57.34 375 GLU A N 1
ATOM 2991 C CA . GLU A 1 375 ? 12.269 45.924 -8.565 1.00 57.34 375 GLU A CA 1
ATOM 2992 C C . GLU A 1 375 ? 13.349 45.398 -9.536 1.00 57.34 375 GLU A C 1
ATOM 2994 O O . GLU A 1 375 ? 13.071 45.206 -10.718 1.00 57.34 375 GLU A O 1
ATOM 2999 N N . ASN A 1 376 ? 14.548 45.081 -9.031 1.00 58.47 376 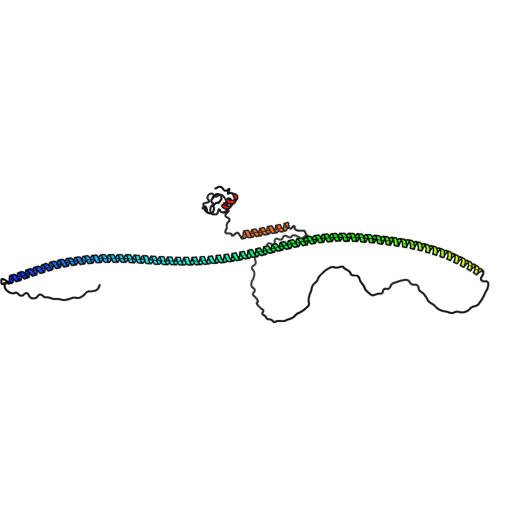ASN A N 1
ATOM 3000 C CA . ASN A 1 376 ? 15.671 44.503 -9.783 1.00 58.47 376 ASN A CA 1
ATOM 3001 C C . ASN A 1 376 ? 15.748 42.964 -9.657 1.00 58.47 376 ASN A C 1
ATOM 3003 O O . ASN A 1 376 ? 16.817 42.402 -9.414 1.00 58.47 376 ASN A O 1
ATOM 3007 N N . ASP A 1 377 ? 14.617 42.259 -9.765 1.00 66.62 377 ASP A N 1
ATOM 3008 C CA . ASP A 1 377 ? 14.611 40.789 -9.804 1.00 66.62 377 ASP A CA 1
ATOM 3009 C C . ASP A 1 377 ? 14.823 40.271 -11.238 1.00 66.62 377 ASP A C 1
ATOM 3011 O O . ASP A 1 377 ? 13.872 40.034 -11.989 1.00 66.62 377 ASP A O 1
ATOM 3015 N N . ASP A 1 378 ? 16.090 40.085 -11.613 1.00 73.06 378 ASP A N 1
ATOM 3016 C CA . ASP A 1 378 ? 16.524 39.623 -12.941 1.00 73.06 378 ASP A CA 1
ATOM 3017 C C . ASP A 1 378 ? 16.168 38.152 -13.259 1.00 73.06 378 ASP A C 1
ATOM 3019 O O . ASP A 1 378 ? 16.456 37.662 -14.355 1.00 73.06 378 ASP A O 1
ATOM 3023 N N . ARG A 1 379 ? 15.540 37.405 -12.336 1.00 78.69 379 ARG A N 1
ATOM 3024 C CA . ARG A 1 379 ? 15.210 35.984 -12.560 1.00 78.69 379 ARG A CA 1
ATOM 3025 C C . ARG A 1 379 ? 14.218 35.814 -13.718 1.00 78.69 379 ARG A C 1
ATOM 3027 O O . ARG A 1 379 ? 13.218 36.530 -13.765 1.00 78.69 379 ARG A O 1
ATOM 3034 N N . PRO A 1 380 ? 14.414 34.856 -14.641 1.00 82.94 380 PRO A N 1
ATOM 3035 C CA . PRO A 1 380 ? 13.497 34.667 -15.761 1.00 82.94 380 PRO A CA 1
ATOM 3036 C C . PRO A 1 380 ? 12.079 34.302 -15.290 1.00 82.94 380 PRO A C 1
ATOM 3038 O O . PRO A 1 380 ? 11.888 33.656 -14.254 1.00 82.94 380 PRO A O 1
ATOM 3041 N N . TYR A 1 381 ? 11.079 34.704 -16.079 1.00 85.25 381 TYR A N 1
ATOM 3042 C CA . TYR A 1 381 ? 9.707 34.219 -15.929 1.00 85.25 381 TYR A CA 1
ATOM 3043 C C . TYR A 1 381 ? 9.651 32.718 -16.219 1.00 85.25 381 TYR A C 1
ATOM 3045 O O . TYR A 1 381 ? 10.229 32.257 -17.203 1.00 85.25 381 TYR A O 1
ATOM 3053 N N . ASP A 1 382 ? 8.954 31.960 -15.373 1.00 84.56 382 ASP A N 1
ATOM 3054 C CA . ASP A 1 382 ? 8.753 30.525 -15.580 1.00 84.56 382 ASP A CA 1
ATOM 3055 C C . ASP A 1 382 ? 7.475 30.309 -16.412 1.00 84.56 382 ASP A C 1
ATOM 3057 O O . ASP A 1 382 ? 6.389 30.686 -15.953 1.00 84.56 382 ASP A O 1
ATOM 3061 N N . PRO A 1 383 ? 7.551 29.687 -17.606 1.00 84.25 383 PRO A N 1
ATOM 3062 C CA . PRO A 1 383 ? 6.376 29.386 -18.426 1.00 84.25 383 PRO A CA 1
ATOM 3063 C C . PRO A 1 383 ? 5.306 28.542 -17.717 1.00 84.25 383 PRO A C 1
ATOM 3065 O O . PRO A 1 383 ? 4.150 28.556 -18.136 1.00 84.25 383 PRO A O 1
ATOM 3068 N N . ASN A 1 384 ? 5.667 27.822 -16.650 1.00 84.25 384 ASN A N 1
ATOM 3069 C CA . ASN A 1 384 ? 4.756 26.990 -15.864 1.00 84.25 384 ASN A CA 1
ATOM 3070 C C . ASN A 1 384 ? 4.131 27.732 -14.670 1.00 84.25 384 ASN A C 1
ATOM 3072 O O . ASN A 1 384 ? 3.150 27.254 -14.100 1.00 84.25 384 ASN A O 1
ATOM 3076 N N . LEU A 1 385 ? 4.657 28.901 -14.279 1.00 90.38 385 LEU A N 1
ATOM 3077 C CA . LEU A 1 385 ? 4.140 29.697 -13.159 1.00 90.38 385 LEU A CA 1
ATOM 3078 C C . LEU A 1 385 ? 3.239 30.831 -13.662 1.00 90.38 385 LEU A C 1
ATOM 3080 O O . LEU A 1 385 ? 3.490 32.016 -13.443 1.00 90.38 385 LEU A O 1
ATOM 3084 N N . VAL A 1 386 ? 2.150 30.454 -14.333 1.00 87.75 386 VAL A N 1
ATOM 3085 C CA . VAL A 1 386 ? 1.146 31.385 -14.863 1.00 87.75 386 VAL A CA 1
ATOM 3086 C C . VAL A 1 386 ? -0.177 31.203 -14.128 1.00 87.75 386 VAL A C 1
ATOM 3088 O O . VAL A 1 386 ? -0.674 30.089 -13.978 1.00 87.75 386 VAL A O 1
ATOM 3091 N N . CYS A 1 387 ? -0.781 32.301 -13.675 1.00 89.00 387 CYS A N 1
ATOM 3092 C CA . CYS A 1 387 ? -2.095 32.266 -13.045 1.00 89.00 387 CYS A CA 1
ATOM 3093 C C . CYS A 1 387 ? -3.175 31.873 -14.071 1.00 89.00 387 CYS A C 1
ATOM 3095 O O . CYS A 1 387 ? -3.412 32.636 -15.012 1.00 89.00 387 CYS A O 1
ATOM 3097 N N . PRO A 1 388 ? -3.899 30.749 -13.894 1.00 85.50 388 PRO A N 1
ATOM 3098 C CA . PRO A 1 388 ? -4.886 30.292 -14.875 1.00 85.50 388 PRO A CA 1
ATOM 3099 C C . PRO A 1 388 ? -6.120 31.205 -14.959 1.00 85.50 388 PRO A C 1
ATOM 3101 O O . PRO A 1 388 ? -6.819 31.194 -15.968 1.00 85.50 388 PRO A O 1
ATOM 3104 N N . LYS A 1 389 ? -6.383 32.009 -13.918 1.00 84.50 389 LYS A N 1
ATOM 3105 C CA . LYS A 1 389 ? -7.544 32.910 -13.824 1.00 84.50 389 LYS A CA 1
ATOM 3106 C C . LYS A 1 389 ? -7.358 34.254 -14.548 1.00 84.50 389 LYS A C 1
ATOM 3108 O O . LYS A 1 389 ? -8.341 34.807 -15.022 1.00 84.50 389 LYS A O 1
ATOM 3113 N N . CYS A 1 390 ? -6.136 34.795 -14.607 1.00 88.00 390 CYS A N 1
ATOM 3114 C CA . CYS A 1 390 ? -5.857 36.134 -15.165 1.00 88.00 390 CYS A CA 1
ATOM 3115 C C . CYS A 1 390 ? -4.644 36.195 -16.114 1.00 88.00 390 CYS A C 1
ATOM 3117 O O . CYS A 1 390 ? -4.317 37.255 -16.635 1.00 88.00 390 CYS A O 1
ATOM 3119 N N . GLY A 1 391 ? -3.924 35.088 -16.321 1.00 85.50 391 GLY A N 1
ATOM 3120 C CA . GLY A 1 391 ? -2.738 35.036 -17.182 1.00 85.50 391 GLY A CA 1
ATOM 3121 C C . GLY A 1 391 ? -1.471 35.698 -16.622 1.00 85.50 391 GLY A C 1
ATOM 3122 O O . GLY A 1 391 ? -0.457 35.708 -17.316 1.00 85.50 391 GLY A O 1
ATOM 3123 N N . LYS A 1 392 ? -1.485 36.233 -15.390 1.00 87.44 392 LYS A N 1
ATOM 3124 C CA . LYS A 1 392 ? -0.299 36.849 -14.767 1.00 87.44 392 LYS A CA 1
ATOM 3125 C C . LYS A 1 392 ? 0.827 35.820 -14.595 1.00 87.44 392 LYS A C 1
ATOM 3127 O O . LYS A 1 392 ? 0.607 34.769 -13.994 1.00 87.44 392 LYS A O 1
ATOM 3132 N N . GLN A 1 393 ? 2.010 36.137 -15.117 1.00 89.06 393 GLN A N 1
ATOM 3133 C CA . GLN A 1 393 ? 3.215 35.302 -15.050 1.00 89.06 393 GLN A CA 1
ATOM 3134 C C . GLN A 1 393 ? 4.056 35.631 -13.807 1.00 89.06 393 GLN A C 1
ATOM 3136 O O . GLN A 1 393 ? 4.049 36.769 -13.335 1.00 89.06 393 GLN A O 1
ATOM 3141 N N . TYR A 1 394 ? 4.788 34.636 -13.306 1.00 88.69 394 TYR A N 1
ATOM 3142 C CA . TYR A 1 394 ? 5.638 34.712 -12.115 1.00 88.69 394 TYR A CA 1
ATOM 3143 C C . TYR A 1 394 ? 7.052 34.194 -12.420 1.00 88.69 394 TYR A C 1
ATOM 3145 O O . TYR A 1 394 ? 7.249 33.403 -13.346 1.00 88.69 394 TYR A O 1
ATOM 3153 N N . ARG A 1 395 ? 8.053 34.663 -11.668 1.00 88.38 395 ARG A N 1
ATOM 3154 C CA . ARG A 1 395 ? 9.463 34.283 -11.865 1.00 88.38 395 ARG A CA 1
ATOM 3155 C C . ARG A 1 395 ? 9.797 32.962 -11.168 1.00 88.38 395 ARG A C 1
ATOM 3157 O O . ARG A 1 395 ? 9.101 32.528 -10.246 1.00 88.38 395 ARG A O 1
ATOM 3164 N N . VAL A 1 396 ? 10.879 32.313 -11.604 1.00 82.44 396 VAL A N 1
ATOM 3165 C CA . VAL A 1 396 ? 11.367 31.061 -10.997 1.00 82.44 396 VAL A CA 1
ATOM 3166 C C . VAL A 1 396 ? 11.590 31.255 -9.488 1.00 82.44 396 VAL A C 1
ATOM 3168 O O . VAL A 1 396 ? 12.348 32.126 -9.062 1.00 82.44 396 VAL A O 1
ATOM 3171 N N . GLY A 1 397 ? 10.921 30.430 -8.676 1.00 81.69 397 GLY A N 1
ATOM 3172 C CA . GLY A 1 397 ? 10.928 30.505 -7.207 1.00 81.69 397 GLY A CA 1
ATOM 3173 C C . GLY A 1 397 ? 9.705 31.198 -6.586 1.00 81.69 397 GLY A C 1
ATOM 3174 O O . GLY A 1 397 ? 9.424 30.996 -5.407 1.00 81.69 397 GLY A O 1
ATOM 3175 N N . GLU A 1 398 ? 8.897 31.930 -7.357 1.00 86.06 398 GLU A N 1
ATOM 3176 C CA . GLU A 1 398 ? 7.730 32.669 -6.843 1.00 86.06 398 GLU A CA 1
ATOM 3177 C C . GLU A 1 398 ? 6.442 31.827 -6.711 1.00 86.06 398 GLU A C 1
ATOM 3179 O O . GLU A 1 398 ? 5.342 32.368 -6.576 1.00 86.06 398 GLU A O 1
ATOM 3184 N N . ILE A 1 399 ? 6.542 30.492 -6.697 1.00 87.75 399 ILE A N 1
ATOM 3185 C CA . ILE A 1 399 ? 5.382 29.579 -6.653 1.00 87.75 399 ILE A CA 1
ATOM 3186 C C . ILE A 1 399 ? 4.437 29.847 -5.466 1.00 87.75 399 ILE A C 1
ATOM 3188 O O . ILE A 1 399 ? 3.223 29.678 -5.585 1.00 87.75 399 ILE A O 1
ATOM 3192 N N . GLN A 1 400 ? 4.958 30.322 -4.330 1.00 86.50 400 GLN A N 1
ATOM 3193 C CA . GLN A 1 400 ? 4.132 30.721 -3.185 1.00 86.50 400 GLN A CA 1
ATOM 3194 C C . GLN A 1 400 ? 3.354 32.025 -3.436 1.00 86.50 400 GLN A C 1
ATOM 3196 O O . GLN A 1 400 ? 2.203 32.121 -3.012 1.00 86.50 400 GLN A O 1
ATOM 3201 N N . LYS A 1 401 ? 3.925 32.996 -4.168 1.00 85.88 401 LYS A N 1
ATOM 3202 C CA . LYS A 1 401 ? 3.214 34.222 -4.579 1.00 85.88 401 LYS A CA 1
ATOM 3203 C C . LYS A 1 401 ? 2.118 33.907 -5.598 1.00 85.88 401 LYS A C 1
ATOM 3205 O O . LYS A 1 401 ? 1.028 34.461 -5.494 1.00 85.88 401 LYS A O 1
ATOM 3210 N N . LEU A 1 402 ? 2.365 32.977 -6.527 1.00 88.38 402 LEU A N 1
ATOM 3211 C CA . LEU A 1 402 ? 1.339 32.462 -7.441 1.00 88.38 402 LEU A CA 1
ATOM 3212 C C . LEU A 1 402 ? 0.178 31.811 -6.667 1.00 88.38 402 LEU A C 1
ATOM 3214 O O . LEU A 1 402 ? -0.982 32.125 -6.929 1.00 88.38 402 LEU A O 1
ATOM 3218 N N . ARG A 1 403 ? 0.475 30.955 -5.676 1.00 85.88 403 ARG A N 1
ATOM 3219 C CA . ARG A 1 403 ? -0.545 30.316 -4.820 1.00 85.88 403 ARG A CA 1
ATOM 3220 C C . ARG A 1 403 ? -1.352 31.335 -4.004 1.00 85.88 403 ARG A C 1
ATOM 3222 O O . ARG A 1 403 ? -2.578 31.286 -4.067 1.00 85.88 403 ARG A O 1
ATOM 3229 N N . ARG A 1 404 ? -0.695 32.280 -3.310 1.00 86.06 404 ARG A N 1
ATOM 3230 C CA . ARG A 1 404 ? -1.377 33.396 -2.615 1.00 86.06 404 ARG A CA 1
ATOM 3231 C C . ARG A 1 404 ? -2.256 34.183 -3.585 1.00 86.06 404 ARG A C 1
ATOM 3233 O O . ARG A 1 404 ? -3.439 34.362 -3.332 1.00 86.06 404 ARG A O 1
ATOM 3240 N N . HIS A 1 405 ? -1.732 34.564 -4.751 1.00 87.19 405 HIS A N 1
ATOM 3241 C CA . HIS A 1 405 ? -2.507 35.309 -5.741 1.00 87.19 405 HIS A CA 1
ATOM 3242 C C . HIS A 1 405 ? -3.758 34.557 -6.216 1.00 87.19 405 HIS A C 1
ATOM 3244 O O . HIS A 1 405 ? -4.837 35.141 -6.194 1.00 87.19 405 HIS A O 1
ATOM 3250 N N . ILE A 1 406 ? -3.650 33.278 -6.601 1.00 85.94 406 ILE A N 1
ATOM 3251 C CA . ILE A 1 406 ? -4.795 32.469 -7.064 1.00 85.94 406 ILE A CA 1
ATOM 3252 C C . ILE A 1 406 ? -5.910 32.395 -6.008 1.00 85.94 406 ILE A C 1
ATOM 3254 O O . ILE A 1 406 ? -7.088 32.391 -6.384 1.00 85.94 406 ILE A O 1
ATOM 3258 N N . ASN A 1 407 ? -5.543 32.333 -4.726 1.00 82.12 407 ASN A N 1
ATOM 3259 C CA . ASN A 1 407 ? -6.470 32.116 -3.615 1.00 82.12 407 ASN A CA 1
ATOM 3260 C C . ASN A 1 407 ? -7.051 33.416 -3.033 1.00 82.12 407 ASN A C 1
ATOM 3262 O O . ASN A 1 407 ? -8.234 33.448 -2.715 1.00 82.12 407 ASN A O 1
ATOM 3266 N N . GLU A 1 408 ? -6.240 34.468 -2.900 1.00 80.75 408 GLU A N 1
ATOM 3267 C CA . GLU A 1 408 ? -6.565 35.666 -2.105 1.00 80.75 408 GLU A CA 1
ATOM 3268 C C . GLU A 1 408 ? -6.828 36.914 -2.965 1.00 80.75 408 GLU A C 1
ATOM 3270 O O . GLU A 1 408 ? -7.684 37.725 -2.623 1.00 80.75 408 GLU A O 1
ATOM 3275 N N . PHE A 1 409 ? -6.119 37.076 -4.091 1.00 74.31 409 PHE A N 1
ATOM 3276 C CA . PHE A 1 409 ? -6.078 38.350 -4.837 1.00 74.31 409 PHE A CA 1
ATOM 3277 C C . PHE A 1 409 ? -6.594 38.274 -6.278 1.00 74.31 409 PHE A C 1
ATOM 3279 O O . PHE A 1 409 ? -6.813 39.306 -6.912 1.00 74.31 409 PHE A O 1
ATOM 3286 N N . CYS A 1 410 ? -6.745 37.079 -6.849 1.00 81.25 410 CYS A N 1
ATOM 3287 C CA . CYS A 1 410 ? -7.113 36.931 -8.250 1.00 81.25 410 CYS A CA 1
ATOM 3288 C C . CYS A 1 410 ? -8.632 37.002 -8.443 1.00 81.25 410 CYS A C 1
ATOM 3290 O O . CYS A 1 410 ? -9.332 35.988 -8.384 1.00 81.25 410 CYS A O 1
ATOM 3292 N N . THR A 1 411 ? -9.118 38.208 -8.738 1.00 73.44 411 THR A N 1
ATOM 3293 C CA . THR A 1 411 ? -10.528 38.524 -9.023 1.00 73.44 411 THR A CA 1
ATOM 3294 C C . THR A 1 411 ? -11.036 38.027 -10.382 1.00 73.44 411 THR A C 1
ATOM 3296 O O . THR A 1 411 ? -12.212 38.196 -10.675 1.00 73.44 411 THR A O 1
ATOM 3299 N N . GLY A 1 412 ? -10.187 37.377 -11.189 1.00 63.69 412 GLY A N 1
ATOM 3300 C CA . GLY A 1 412 ? -10.603 36.647 -12.392 1.00 63.69 412 GLY A CA 1
ATOM 3301 C C . GLY A 1 412 ? -11.169 37.528 -13.506 1.00 63.69 412 GLY A C 1
ATOM 3302 O O . GLY A 1 412 ? -12.347 37.431 -13.830 1.00 63.69 412 GLY A O 1
ATOM 3303 N N . ILE A 1 413 ? -10.314 38.343 -14.127 1.00 56.97 413 ILE A N 1
ATOM 3304 C CA . ILE A 1 413 ? -10.606 38.991 -15.412 1.00 56.97 413 ILE A CA 1
ATOM 3305 C C . ILE A 1 413 ? -9.476 38.628 -16.378 1.00 56.97 413 ILE A C 1
ATOM 3307 O O . ILE A 1 413 ? -8.299 38.692 -16.009 1.00 56.97 413 ILE A O 1
ATOM 3311 N N . ARG A 1 414 ? -9.854 38.230 -17.594 1.00 53.34 414 ARG A N 1
ATOM 3312 C CA . ARG A 1 414 ? -8.978 37.966 -18.734 1.00 53.34 414 ARG A CA 1
ATOM 3313 C C . ARG A 1 414 ? -9.643 38.499 -19.998 1.00 53.34 414 ARG A C 1
ATOM 3315 O O . ARG A 1 414 ? -10.889 38.409 -20.050 1.00 53.34 414 ARG A O 1
#